Protein AF-A0A9R1WAN4-F1 (afdb_monomer_lite)

Organism: Lactuca sativa (NCBI:txid4236)

Foldseek 3Di:
DVLAPVQEDDPVQVCVFQVNVDPVQWDDADPFATWGWGWGCDPNDTAIKIKGKGDLPDPLNVLLLVQQSVDLSVQDDPQAWHFRHWYDDDSITMTITHDQPQAFQVVPPPPPVCAPLLVLQQQLSNLVSQLSQAPPDPPQKHKDQQDDDRNQWGAHPVSGTHGHRSSVIDIDGNVPPDDDDDDDDDDDPPDVLNVLLVCVVVVNVVVVDDVSNVVLADPVLVNLLSVLSNQCSDPDPVSHDRSVVSSVSSVVSSCVSPPDQQFPWDWADKDFDPPDDDPVFKDKDFAGPQKDWFKWKFQEEQATQWIKTWIDHPRDIDIDDIRHAANPGDIDMDGADPQKDFFKKKFFWDQDPVRGIGTQFIWTDIPVGIRDRGGDGDPGMFMKGFDPPFFTIKIAGYDSGGRMIITITRDDPVRDGDIDDTDDDPPPPDD

pLDDT: mean 84.61, std 15.32, range [32.69, 98.44]

InterPro domains:
  IPR000719 Protein kinase domain [PS50011] (21-383)
  IPR000719 Protein kinase domain [SM00220] (21-254)
  IPR001229 Jacalin-like lectin domain [PF01419] (269-408)
  IPR001229 Jacalin-like lectin domain [PS51752] (265-411)
  IPR001229 Jacalin-like lectin domain [SM00915] (280-411)
  IPR001245 Serine-threonine/tyrosine-protein kinase, catalytic domain [PF07714] (24-172)
  IPR008271 Serine/threonine-protein kinase, active site [PS00108] (143-155)
  IPR011009 Protein kinase-like domain superfamily [SSF56112] (10-264)
  IPR036404 Jacalin-like lectin domain superfamily [G3DSA:2.100.10.30] (266-410)
  IPR036404 Jacalin-like lectin domain superfamily [SSF51101] (263-409)
  IPR045272 Receptor-like protein kinase ANXUR1/2-like [PTHR27003] (7-181)

Secondary structure (DSSP, 8-state):
-GGGGGGB--HHHHHHHTTTT-GGGEEEEETTEEEEEEEEEETTEEEEEEEEEE-TT-HHHHHHHHHHHHHHTT---TTB--EEEEEEETTEEEEEEE--TTEEGGGTTT-TTS-HHHHHHHHHHHHHHHHHHHH--TTTEEEE-S---GGGEEE-TT--EEE--GGG-EEEETT-S------PPPP-S--HHHHHHHHHHTT-GGGTS-HHHHTT--HHHHHHHHHHHHHHT-SSSTTSPPHHHHHHHHHHHHHHHHS-S--SEEEEEEEE--S---GGGEEEEE--TT-EEEEEEEEESSSEEEEEEEEEETTEEEEPPPEE----SEEEEEE--TT--EEEEEEEEEE-TTS-EEEEEEEEEESS-EEEEEE---S-EEEEEB-TT-EEEEEEEESSSEEEEEEEEEPPTTS---BPPPS--------

Structure (mmCIF, N/CA/C/O backbone):
data_AF-A0A9R1WAN4-F1
#
_entry.id   AF-A0A9R1WAN4-F1
#
loop_
_atom_site.group_PDB
_atom_site.id
_atom_site.type_symbol
_atom_site.label_atom_id
_atom_site.label_alt_id
_atom_site.label_comp_id
_atom_site.label_asym_id
_atom_site.label_entity_id
_atom_site.label_seq_id
_atom_site.pdbx_PDB_ins_code
_atom_site.Cartn_x
_atom_site.Cartn_y
_atom_site.Cartn_z
_atom_site.occupancy
_atom_site.B_iso_or_equiv
_atom_site.auth_seq_id
_atom_site.auth_comp_id
_atom_site.auth_asym_id
_atom_site.auth_atom_id
_atom_site.pdbx_PDB_model_num
ATOM 1 N N . MET A 1 1 ? -30.159 9.067 18.352 1.00 53.75 1 MET A N 1
ATOM 2 C CA . MET A 1 1 ? -29.930 7.664 18.763 1.00 53.75 1 MET A CA 1
ATOM 3 C C . MET A 1 1 ? -30.808 6.666 18.013 1.00 53.75 1 MET A C 1
ATOM 5 O O . MET A 1 1 ? -30.388 5.526 17.905 1.00 53.75 1 MET A O 1
ATOM 9 N N . GLU A 1 2 ? -31.953 7.063 17.442 1.00 59.59 2 GLU A N 1
ATOM 10 C CA . GLU A 1 2 ? -32.839 6.151 16.683 1.00 59.59 2 GLU A CA 1
ATOM 11 C C . GLU A 1 2 ? -32.136 5.399 15.538 1.00 59.59 2 GLU A C 1
ATOM 13 O O . GLU A 1 2 ? -32.377 4.215 15.342 1.00 59.59 2 GLU A O 1
ATOM 18 N N . ILE A 1 3 ? -31.182 6.044 14.856 1.00 63.09 3 ILE A N 1
ATOM 19 C CA . ILE A 1 3 ? -30.506 5.502 13.661 1.00 63.09 3 ILE A CA 1
ATOM 20 C C . ILE A 1 3 ? -29.715 4.203 13.935 1.00 63.09 3 ILE A C 1
ATOM 22 O O . ILE A 1 3 ? -29.512 3.420 13.015 1.00 63.09 3 ILE A O 1
ATOM 26 N N . ALA A 1 4 ? -29.298 3.938 15.178 1.00 79.81 4 ALA A N 1
ATOM 27 C CA . ALA A 1 4 ? -28.475 2.773 15.525 1.00 79.81 4 ALA A CA 1
ATOM 28 C C . ALA A 1 4 ? -29.157 1.798 16.502 1.00 79.81 4 ALA A C 1
ATOM 30 O O . ALA A 1 4 ? -28.511 0.872 16.969 1.00 79.81 4 ALA A O 1
ATOM 31 N N . GLN A 1 5 ? -30.446 1.967 16.829 1.00 82.31 5 GLN A N 1
ATOM 32 C CA . GLN A 1 5 ? -31.106 1.103 17.826 1.00 82.31 5 GLN A CA 1
ATOM 33 C C . GLN A 1 5 ? -31.086 -0.387 17.452 1.00 82.31 5 GLN A C 1
ATOM 35 O O . GLN A 1 5 ? -30.982 -1.229 18.336 1.00 82.31 5 GLN A O 1
ATOM 40 N N . HIS A 1 6 ? -31.107 -0.699 16.155 1.00 86.31 6 HIS A N 1
ATOM 41 C CA . HIS A 1 6 ? -30.999 -2.062 15.630 1.00 86.31 6 HIS A CA 1
ATOM 42 C C . HIS A 1 6 ? -29.634 -2.732 15.889 1.00 86.31 6 HIS A C 1
ATOM 44 O O . HIS A 1 6 ? -29.496 -3.922 15.639 1.00 86.31 6 HIS A O 1
ATOM 50 N N . LEU A 1 7 ? -28.633 -1.979 16.363 1.00 91.25 7 LEU A N 1
ATOM 5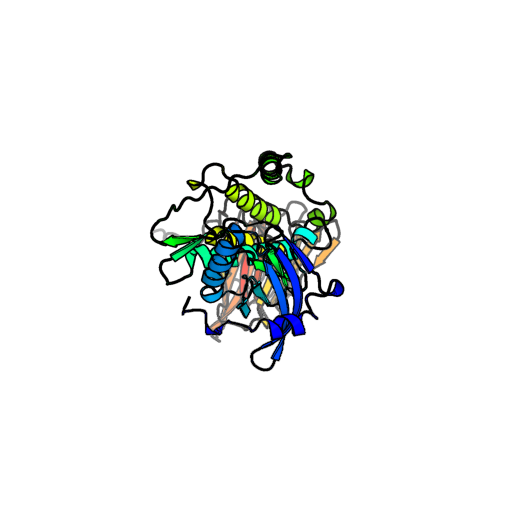1 C CA . LEU A 1 7 ? -27.294 -2.465 16.712 1.00 91.25 7 LEU A CA 1
ATOM 52 C C . LEU A 1 7 ? -27.131 -2.736 18.219 1.00 91.25 7 LEU A C 1
ATOM 54 O O . LEU A 1 7 ? -26.024 -3.044 18.660 1.00 91.25 7 LEU A O 1
ATOM 58 N N . LYS A 1 8 ? -28.190 -2.578 19.026 1.00 94.56 8 LYS A N 1
ATOM 59 C CA . LYS A 1 8 ? -28.126 -2.881 20.460 1.00 94.56 8 LYS A CA 1
ATOM 60 C C . LYS A 1 8 ? -27.990 -4.385 20.687 1.00 94.56 8 LYS A C 1
ATOM 62 O O . LYS A 1 8 ? -28.797 -5.156 20.178 1.00 94.56 8 LYS A O 1
ATOM 67 N N . ILE A 1 9 ? -26.998 -4.766 21.484 1.00 95.38 9 ILE A N 1
ATOM 68 C CA . ILE A 1 9 ? -26.751 -6.141 21.925 1.00 95.38 9 ILE A CA 1
ATOM 69 C C . ILE A 1 9 ? -26.964 -6.186 23.443 1.00 95.38 9 ILE A C 1
ATOM 71 O O . ILE A 1 9 ? -26.378 -5.343 24.133 1.00 95.38 9 ILE A O 1
ATOM 75 N N . PRO A 1 10 ? -27.769 -7.128 23.967 1.00 95.75 10 PRO A N 1
ATOM 76 C CA . PRO A 1 10 ? -27.958 -7.286 25.403 1.00 95.75 10 PRO A CA 1
ATOM 77 C C . PRO A 1 10 ? -26.647 -7.557 26.148 1.00 95.75 10 PRO A C 1
ATOM 79 O O . PRO A 1 10 ? -25.795 -8.311 25.666 1.00 95.75 10 PRO A O 1
ATOM 82 N N . LEU A 1 11 ? -26.493 -7.001 27.354 1.00 96.44 11 LEU A N 1
ATOM 83 C CA . LEU A 1 11 ? -25.283 -7.205 28.161 1.00 96.44 11 LEU A CA 1
ATOM 84 C C . LEU A 1 11 ? -25.025 -8.691 28.455 1.00 96.44 11 LEU A C 1
ATOM 86 O O . LEU A 1 11 ? -23.877 -9.136 28.432 1.00 96.44 11 LEU A O 1
ATOM 90 N N . GLU A 1 12 ? -26.088 -9.462 28.696 1.00 96.25 12 GLU A N 1
ATOM 91 C CA . GLU A 1 12 ? -26.015 -10.903 28.963 1.00 96.25 12 GLU A CA 1
ATOM 92 C C . GLU A 1 12 ? -25.320 -11.667 27.825 1.00 96.25 12 GLU A C 1
ATOM 94 O O . GLU A 1 12 ? -24.435 -12.485 28.083 1.00 96.25 12 GLU A O 1
ATOM 99 N N . GLU A 1 13 ? -25.628 -11.346 26.565 1.00 95.94 13 GLU A N 1
ATOM 100 C CA . GLU A 1 13 ? -24.997 -11.983 25.403 1.00 95.94 13 GLU A CA 1
ATOM 101 C C . GLU A 1 13 ? -23.496 -11.675 25.333 1.00 95.94 13 GLU A C 1
ATOM 103 O O . GLU A 1 13 ? -22.684 -12.562 25.062 1.00 95.94 13 GLU A O 1
ATOM 108 N N . ILE A 1 14 ? -23.102 -10.435 25.641 1.00 97.00 14 ILE A N 1
ATOM 109 C CA . ILE A 1 14 ? -21.692 -10.017 25.665 1.00 97.00 14 ILE A CA 1
ATOM 110 C C . ILE A 1 14 ? -20.933 -10.706 26.807 1.00 97.00 14 ILE A C 1
ATOM 112 O O . ILE A 1 14 ? -19.787 -11.133 26.625 1.00 97.00 14 ILE A O 1
ATOM 116 N N . ILE A 1 15 ? -21.555 -10.838 27.982 1.00 96.25 15 ILE A N 1
ATOM 117 C CA . ILE A 1 15 ? -20.983 -11.568 29.119 1.00 96.25 15 ILE A CA 1
ATOM 118 C C . ILE A 1 15 ? -20.751 -13.027 28.726 1.00 96.25 15 ILE A C 1
ATOM 120 O O . ILE A 1 15 ? -19.651 -13.536 28.934 1.00 96.25 15 ILE A O 1
ATOM 124 N N . VAL A 1 16 ? -21.730 -13.691 28.109 1.00 96.38 16 VAL A N 1
ATOM 125 C CA . VAL A 1 16 ? -21.574 -15.078 27.645 1.00 96.38 16 VAL A CA 1
ATOM 126 C C . VAL A 1 16 ? -20.448 -15.185 26.613 1.00 96.38 16 VAL A C 1
ATOM 128 O O . VAL A 1 16 ? -19.534 -15.994 26.787 1.00 96.38 16 VAL A O 1
ATOM 131 N N . ALA A 1 17 ? -20.447 -14.323 25.594 1.00 95.94 17 ALA A N 1
ATOM 132 C CA . ALA A 1 17 ? -19.459 -14.330 24.514 1.00 95.94 17 ALA A CA 1
ATOM 133 C C . ALA A 1 17 ? -18.015 -14.131 24.989 1.00 95.94 17 ALA A C 1
ATOM 135 O O . ALA A 1 17 ? -17.084 -14.712 24.432 1.00 95.94 17 ALA A O 1
ATOM 136 N N . THR A 1 18 ? -17.819 -13.310 26.021 1.00 96.38 18 THR A N 1
ATOM 137 C CA . THR A 1 18 ? -16.496 -13.003 26.589 1.00 96.38 18 THR A CA 1
ATOM 138 C C . THR A 1 18 ? -16.132 -13.886 27.782 1.00 96.38 18 THR A C 1
ATOM 140 O O . THR A 1 18 ? -15.063 -13.696 28.370 1.00 96.38 18 THR A O 1
ATOM 143 N N . LYS A 1 19 ? -16.993 -14.847 28.152 1.00 96.25 19 LYS A N 1
ATOM 144 C CA . LYS A 1 19 ? -16.875 -15.666 29.372 1.00 96.25 19 LYS A CA 1
ATOM 145 C C . LYS A 1 19 ? -16.723 -14.800 30.628 1.00 96.25 19 LYS A C 1
ATOM 147 O O . LYS A 1 19 ? -15.844 -15.021 31.451 1.00 96.25 19 LYS A O 1
ATOM 152 N N . ASN A 1 20 ? -17.589 -13.798 30.751 1.00 95.69 20 ASN A N 1
ATOM 153 C CA . ASN A 1 20 ? -17.584 -12.785 31.800 1.00 95.69 20 ASN A CA 1
ATOM 154 C C . ASN A 1 20 ? -16.287 -11.958 31.831 1.00 95.69 20 ASN A C 1
ATOM 156 O O . ASN A 1 20 ? -15.685 -11.766 32.887 1.00 95.69 20 ASN A O 1
ATOM 160 N N . PHE A 1 21 ? -15.860 -11.470 30.659 1.00 95.06 21 PHE A N 1
ATOM 161 C CA . PHE A 1 21 ? -14.628 -10.690 30.490 1.00 95.06 21 PHE A CA 1
ATOM 162 C C . PHE A 1 21 ? -13.392 -11.399 31.071 1.00 95.06 21 PHE A C 1
ATOM 164 O O . PHE A 1 21 ? -12.579 -10.788 31.772 1.00 95.06 21 PHE A O 1
ATOM 171 N N . ASP A 1 22 ? -13.269 -12.706 30.805 1.00 95.69 22 ASP A N 1
ATOM 172 C CA . ASP A 1 22 ? -12.175 -13.530 31.323 1.00 95.69 22 ASP A CA 1
ATOM 173 C C . ASP A 1 22 ? -10.809 -12.941 30.928 1.00 95.69 22 ASP A C 1
ATOM 175 O O . ASP A 1 22 ? -10.610 -12.451 29.812 1.00 95.69 22 ASP A O 1
ATOM 179 N N . LYS A 1 23 ? -9.830 -13.020 31.834 1.00 93.44 23 LYS A N 1
ATOM 180 C CA . LYS A 1 23 ? -8.463 -12.548 31.581 1.00 93.44 23 LYS A CA 1
ATOM 181 C C . LYS A 1 23 ? -7.791 -13.274 30.414 1.00 93.44 23 LYS A C 1
ATOM 183 O O . LYS A 1 23 ? -6.934 -12.683 29.770 1.00 93.44 23 LYS A O 1
ATOM 188 N N . GLN A 1 24 ? -8.171 -14.517 30.123 1.00 95.00 24 GLN A N 1
ATOM 189 C CA . GLN A 1 24 ? -7.687 -15.267 28.958 1.00 95.00 24 GLN A CA 1
ATOM 190 C C . GLN A 1 24 ? -8.162 -14.662 27.633 1.00 95.00 24 GLN A C 1
ATOM 192 O O . GLN A 1 24 ? -7.506 -14.830 26.611 1.00 95.00 24 GLN A O 1
ATOM 197 N N . ASN A 1 25 ? -9.282 -13.939 27.660 1.00 93.38 25 ASN A N 1
ATOM 198 C CA . ASN A 1 25 ? -9.836 -13.240 26.510 1.00 93.38 25 ASN A CA 1
ATOM 199 C C . ASN A 1 25 ? -9.348 -11.789 26.420 1.00 93.38 25 ASN A C 1
ATOM 201 O O . ASN A 1 25 ? -9.743 -11.075 25.507 1.00 93.38 25 ASN A O 1
ATOM 205 N N . PHE A 1 26 ? -8.518 -11.311 27.345 1.00 95.19 26 PHE A N 1
ATOM 206 C CA . PHE A 1 26 ? -8.009 -9.945 27.298 1.00 95.19 26 PHE A CA 1
ATOM 207 C C . PHE A 1 26 ? -7.081 -9.741 26.090 1.00 95.19 26 PHE A C 1
ATOM 209 O O . PHE A 1 26 ? -6.107 -10.470 25.918 1.00 95.19 26 PHE A O 1
ATOM 216 N N . ILE A 1 27 ? -7.369 -8.724 25.276 1.00 91.88 27 ILE A N 1
ATOM 217 C CA . ILE A 1 27 ? -6.555 -8.345 24.112 1.00 91.88 27 ILE A CA 1
ATOM 218 C C . ILE A 1 27 ? -5.635 -7.182 24.482 1.00 91.88 27 ILE A C 1
ATOM 220 O O . ILE A 1 27 ? -4.420 -7.261 24.322 1.00 91.88 27 ILE A O 1
ATOM 224 N N . ALA A 1 28 ? -6.215 -6.080 24.961 1.00 88.56 28 ALA A N 1
ATOM 225 C CA . ALA A 1 28 ? -5.479 -4.847 25.214 1.00 88.56 28 ALA A CA 1
ATOM 226 C C . ALA A 1 28 ? -6.215 -3.928 26.192 1.00 88.56 28 ALA A C 1
ATOM 228 O O . ALA A 1 28 ? -7.431 -4.014 26.372 1.00 88.56 28 ALA A O 1
ATOM 229 N N . LYS A 1 29 ? -5.478 -2.986 26.784 1.00 85.00 29 LYS A N 1
ATOM 230 C CA . LYS A 1 29 ? -6.036 -1.868 27.551 1.00 85.00 29 LYS A CA 1
ATOM 231 C C . LYS A 1 29 ? -5.563 -0.561 26.928 1.00 85.00 29 LYS A C 1
ATOM 233 O O . LYS A 1 29 ? -4.368 -0.285 26.914 1.00 85.00 29 LYS A O 1
ATOM 238 N N . GLY A 1 30 ? -6.504 0.215 26.401 1.00 72.19 30 GLY A N 1
ATOM 239 C CA . GLY A 1 30 ? -6.254 1.548 25.857 1.00 72.19 30 GLY A CA 1
ATOM 240 C C . GLY A 1 30 ? -6.585 2.646 26.868 1.00 72.19 30 GLY A C 1
ATOM 241 O O . GLY A 1 30 ? -7.042 2.372 27.978 1.00 72.19 30 GLY A O 1
ATOM 242 N N . GLY A 1 31 ? -6.423 3.908 26.459 1.00 68.19 31 GLY A N 1
ATOM 243 C CA . GLY A 1 31 ? -6.814 5.070 27.274 1.00 68.19 31 GLY A CA 1
ATOM 244 C C . GLY A 1 31 ? -8.317 5.153 27.574 1.00 68.19 31 GLY A C 1
ATOM 245 O O . GLY A 1 31 ? -8.723 5.890 28.465 1.00 68.19 31 GLY A O 1
ATOM 246 N N . PHE A 1 32 ? -9.130 4.374 26.856 1.00 70.62 32 PHE A N 1
ATOM 247 C CA . PHE A 1 32 ? -10.590 4.485 26.844 1.00 70.62 32 PHE A CA 1
ATOM 248 C C . PHE A 1 32 ? -11.308 3.212 27.300 1.00 70.62 32 PHE A C 1
ATOM 250 O O . PHE A 1 32 ? -12.529 3.136 27.223 1.00 70.62 32 PHE A O 1
ATOM 257 N N . GLY A 1 33 ? -10.574 2.195 27.757 1.00 85.19 33 GLY A N 1
ATOM 258 C CA . GLY A 1 33 ? -11.174 0.946 28.218 1.00 85.19 33 GLY A CA 1
ATOM 259 C C . GLY A 1 33 ? -10.331 -0.289 27.938 1.00 85.19 33 GLY A C 1
ATOM 260 O O . GLY A 1 33 ? -9.206 -0.213 27.439 1.00 85.19 33 GLY A O 1
ATOM 261 N N . SER A 1 34 ? -10.899 -1.441 28.280 1.00 92.00 34 SER A N 1
ATOM 262 C CA . SER A 1 34 ? -10.286 -2.752 28.044 1.00 92.00 34 SER A CA 1
ATOM 263 C C . SER A 1 34 ? -10.982 -3.452 26.883 1.00 92.00 34 SER A C 1
ATOM 265 O O . SER A 1 34 ? -12.203 -3.370 26.750 1.00 92.00 34 SER A O 1
ATOM 267 N N . VAL A 1 35 ? -10.206 -4.134 26.049 1.00 94.44 35 VAL A N 1
ATOM 268 C CA . VAL A 1 35 ? -10.688 -4.874 24.884 1.00 94.44 35 VAL A CA 1
ATOM 269 C C . VAL A 1 35 ? -10.541 -6.364 25.152 1.00 94.44 35 VAL A C 1
ATOM 271 O O . VAL A 1 35 ? -9.468 -6.818 25.553 1.00 94.44 35 VAL A O 1
ATOM 274 N N . TYR A 1 36 ? -11.614 -7.111 24.917 1.00 96.94 36 TYR A N 1
ATOM 275 C CA . TYR A 1 36 ? -11.680 -8.555 25.101 1.00 96.94 36 TYR A CA 1
ATOM 276 C C . TYR A 1 36 ? -12.079 -9.242 23.800 1.00 96.94 36 TYR A C 1
ATOM 278 O O . TYR A 1 36 ? -12.879 -8.716 23.033 1.00 96.94 36 TYR A O 1
ATOM 286 N N . LYS A 1 37 ? -11.548 -10.433 23.566 1.00 97.19 37 LYS A N 1
ATOM 287 C CA . LYS A 1 37 ? -11.996 -11.347 22.526 1.00 97.19 37 LYS A CA 1
ATOM 288 C C . LYS A 1 37 ? -13.305 -12.010 22.960 1.00 97.19 37 LYS A C 1
ATOM 290 O O . LYS A 1 37 ? -13.493 -12.314 24.138 1.00 97.19 37 LYS A O 1
ATOM 295 N N . GLY A 1 38 ? -14.196 -12.268 22.015 1.00 96.62 38 GLY A N 1
ATOM 296 C CA . GLY A 1 38 ? -15.383 -13.080 22.251 1.00 96.62 38 GLY A CA 1
ATOM 297 C C . GLY A 1 38 ? -15.895 -13.727 20.975 1.00 96.62 38 GLY A C 1
ATOM 298 O O . GLY A 1 38 ? -15.389 -13.465 19.885 1.00 96.62 38 GLY A O 1
ATOM 299 N N . GLU A 1 39 ? -16.926 -14.550 21.119 1.00 96.56 39 GLU A N 1
ATOM 300 C CA . GLU A 1 39 ? -17.660 -15.139 20.000 1.00 96.56 39 GLU A CA 1
ATOM 301 C C . GLU A 1 39 ? -19.151 -14.856 20.185 1.00 96.56 39 GLU A C 1
ATOM 303 O O . GLU A 1 39 ? -19.743 -15.256 21.188 1.00 96.56 39 GLU A O 1
ATOM 308 N N . LEU A 1 40 ? -19.757 -14.140 19.237 1.00 94.50 40 LEU A N 1
ATOM 309 C CA . LEU A 1 40 ? -21.174 -13.771 19.276 1.00 94.50 40 LEU A CA 1
ATOM 310 C C . LEU A 1 40 ? -21.923 -14.397 18.104 1.00 94.50 40 LEU A C 1
ATOM 312 O O . LEU A 1 40 ? -21.431 -14.412 16.975 1.00 94.50 40 LEU A O 1
ATOM 316 N N . SER A 1 41 ? -23.136 -14.889 18.363 1.00 92.31 41 SER A N 1
ATOM 317 C CA . SER A 1 41 ? -24.037 -15.334 17.301 1.00 92.31 41 SER A CA 1
ATOM 318 C C . SER A 1 41 ? -24.820 -14.137 16.768 1.00 92.31 41 SER A C 1
ATOM 320 O O . SER A 1 41 ? -25.817 -13.725 17.351 1.00 92.31 41 SER A O 1
ATOM 322 N N . LEU A 1 42 ? -24.357 -13.555 15.664 1.00 86.50 42 LEU A N 1
ATOM 323 C CA . LEU A 1 42 ? -25.007 -12.421 15.009 1.00 86.50 42 LEU A CA 1
ATOM 324 C C . LEU A 1 42 ? -25.446 -12.833 13.606 1.00 86.50 42 LEU A C 1
ATOM 326 O O . LEU A 1 42 ? -24.713 -13.501 12.876 1.00 86.50 42 LEU A O 1
ATOM 330 N N . PHE A 1 43 ? -26.663 -12.448 13.220 1.00 82.94 43 PHE A N 1
ATOM 331 C CA . PHE A 1 43 ? -27.228 -12.752 11.896 1.00 82.94 43 PHE A CA 1
ATOM 332 C C . PHE A 1 43 ? -27.225 -14.257 11.548 1.00 82.94 43 PHE A C 1
ATOM 334 O O . PHE A 1 43 ? -27.060 -14.642 10.389 1.00 82.94 43 PHE A O 1
ATOM 341 N N . GLY A 1 44 ? -27.380 -15.122 12.558 1.00 84.62 44 GLY A N 1
ATOM 342 C CA . GLY A 1 44 ? -27.373 -16.579 12.397 1.00 84.62 44 GLY A CA 1
ATOM 343 C C . GLY A 1 44 ? -25.990 -17.190 12.146 1.00 84.62 44 GLY A C 1
ATOM 344 O O . GLY A 1 44 ? -25.906 -18.337 11.708 1.00 84.62 44 GLY A O 1
ATOM 345 N N . ARG A 1 45 ? -24.903 -16.448 12.393 1.00 90.44 45 ARG A N 1
ATOM 346 C CA . ARG A 1 45 ? -23.519 -16.922 12.257 1.00 90.44 45 ARG A CA 1
ATOM 347 C C . ARG A 1 45 ? -22.733 -16.633 13.527 1.00 90.44 45 ARG A C 1
ATOM 349 O O . ARG A 1 45 ? -22.954 -15.616 14.173 1.00 90.44 45 ARG A O 1
ATOM 356 N N . LEU A 1 46 ? -21.807 -17.525 13.867 1.00 93.62 46 LEU A N 1
ATOM 357 C CA . LEU A 1 46 ? -20.844 -17.281 14.935 1.00 93.62 46 LEU A CA 1
ATOM 358 C C . LEU A 1 46 ? -19.730 -16.381 14.390 1.00 93.62 46 LEU A C 1
ATOM 360 O O . LEU A 1 46 ? -19.087 -16.735 13.401 1.00 93.62 46 LEU A O 1
ATOM 364 N N . ILE A 1 47 ? -19.550 -15.211 14.997 1.00 94.75 47 ILE A N 1
ATOM 365 C CA . ILE A 1 47 ? -18.580 -14.194 14.588 1.00 94.75 47 ILE A CA 1
ATOM 366 C C . ILE A 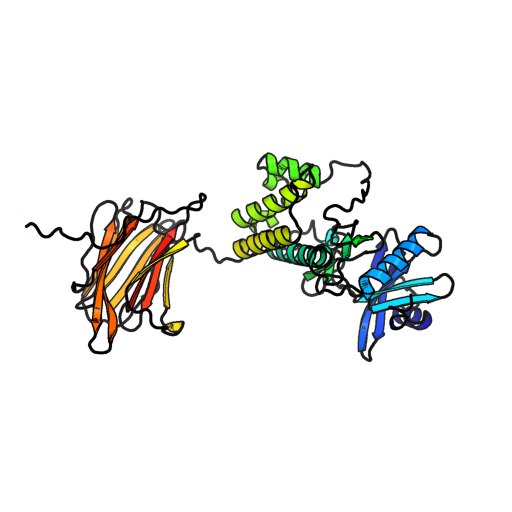1 47 ? -17.590 -13.984 15.730 1.00 94.75 47 ILE A C 1
ATOM 368 O O . ILE A 1 47 ? -17.989 -13.804 16.882 1.00 94.75 47 ILE A O 1
ATOM 372 N N . GLU A 1 48 ? -16.300 -13.986 15.402 1.00 96.06 48 GLU A N 1
ATOM 373 C CA . GLU A 1 48 ? -15.241 -13.606 16.332 1.00 96.06 48 GLU A CA 1
ATOM 374 C C . GLU A 1 48 ? -15.227 -12.079 16.490 1.00 96.06 48 GLU A C 1
ATOM 376 O O . GLU A 1 48 ? -15.125 -11.338 15.508 1.00 96.06 48 GLU A O 1
ATOM 381 N N . VAL A 1 49 ? -15.362 -11.603 17.727 1.00 97.12 49 VAL A N 1
ATOM 382 C CA . VAL A 1 49 ? -15.571 -10.184 18.032 1.00 97.12 49 VAL A CA 1
ATOM 383 C C . VAL A 1 49 ? -14.502 -9.612 18.953 1.00 97.12 49 VAL A C 1
ATOM 385 O O . VAL A 1 49 ? -13.957 -10.298 19.820 1.00 97.12 49 VAL A O 1
ATOM 388 N N . ALA A 1 50 ? -14.245 -8.316 18.786 1.00 97.12 50 ALA A N 1
ATOM 389 C CA . ALA A 1 50 ? -13.517 -7.494 19.739 1.00 97.12 50 ALA A CA 1
ATOM 390 C C . ALA A 1 50 ? -14.516 -6.661 20.553 1.00 97.12 50 ALA A C 1
ATOM 392 O O . ALA A 1 50 ? -15.282 -5.868 20.006 1.00 97.12 50 ALA A O 1
ATOM 393 N N . VAL A 1 51 ? -14.503 -6.831 21.869 1.00 96.75 51 VAL A N 1
ATOM 394 C CA . VAL A 1 51 ? -15.423 -6.206 22.820 1.00 96.75 51 VAL A CA 1
ATOM 395 C C . VAL A 1 51 ? -14.669 -5.147 23.618 1.00 96.75 51 VAL A C 1
ATOM 397 O O . VAL A 1 51 ? -13.926 -5.468 24.545 1.00 96.75 51 VAL A O 1
ATOM 400 N N . LYS A 1 52 ? -14.850 -3.873 23.261 1.00 94.75 52 LYS A N 1
ATOM 401 C CA . LYS A 1 52 ? -14.262 -2.714 23.950 1.00 94.75 52 LYS A CA 1
ATOM 402 C C . LYS A 1 52 ? -15.218 -2.254 25.046 1.00 94.75 52 LYS A C 1
ATOM 404 O O . LYS A 1 52 ? -16.215 -1.589 24.770 1.00 94.75 52 LYS A O 1
ATOM 409 N N . ARG A 1 53 ? -14.907 -2.608 26.291 1.00 93.38 53 ARG A N 1
ATOM 410 C CA . ARG A 1 53 ? -15.626 -2.169 27.492 1.00 93.38 53 ARG A CA 1
ATOM 411 C C . ARG A 1 53 ? -15.006 -0.870 28.000 1.00 93.38 53 ARG A C 1
ATOM 413 O O . ARG A 1 53 ? -13.845 -0.869 28.424 1.00 93.38 53 ARG A O 1
ATOM 420 N N . LEU A 1 54 ? -15.759 0.226 27.913 1.00 89.38 54 LEU A N 1
ATOM 421 C CA . LEU A 1 54 ? -15.306 1.545 28.352 1.00 89.38 54 LEU A CA 1
ATOM 422 C C . LEU A 1 54 ? -15.296 1.650 29.877 1.00 89.38 54 LEU A C 1
ATOM 424 O O . LEU A 1 54 ? -16.064 0.977 30.561 1.00 89.38 54 LEU A O 1
ATOM 428 N N . ASP A 1 55 ? -14.421 2.508 30.402 1.00 81.81 55 ASP A N 1
ATOM 429 C CA . ASP A 1 55 ? -14.377 2.800 31.835 1.00 81.81 55 ASP A CA 1
ATOM 430 C C . ASP A 1 55 ? -15.622 3.617 32.251 1.00 81.81 55 ASP A C 1
ATOM 432 O O . ASP A 1 55 ? -15.800 4.737 31.750 1.00 81.81 55 ASP A O 1
ATOM 436 N N . PRO A 1 56 ? -16.477 3.105 33.160 1.00 71.88 56 PRO A N 1
ATOM 437 C CA . PRO A 1 56 ? -17.698 3.791 33.585 1.00 71.88 56 PRO A CA 1
ATOM 438 C C . PRO A 1 56 ? -17.456 5.154 34.246 1.00 71.88 56 PRO A C 1
ATOM 440 O O . PRO A 1 56 ? -18.344 6.007 34.232 1.00 71.88 56 PRO A O 1
ATOM 443 N N . GLN A 1 57 ? -16.265 5.376 34.815 1.00 72.56 57 GLN A N 1
ATOM 444 C CA . GLN A 1 57 ? -15.939 6.580 35.590 1.00 72.56 57 GLN A CA 1
ATOM 445 C C . GLN A 1 57 ? -15.448 7.754 34.726 1.00 72.56 57 GLN A C 1
ATOM 447 O O . GLN A 1 57 ? -15.195 8.843 35.239 1.00 72.56 57 GLN A O 1
ATOM 452 N N . SER A 1 58 ? -15.312 7.564 33.410 1.00 71.25 58 SER A N 1
ATOM 453 C CA . SER A 1 58 ? -14.820 8.595 32.494 1.00 71.25 58 SER A CA 1
ATOM 454 C C . SER A 1 58 ? -15.967 9.301 31.763 1.00 71.25 58 SER A C 1
ATOM 456 O O . SER A 1 58 ? -16.575 8.751 30.841 1.00 71.25 58 SER A O 1
ATOM 458 N N . ASP A 1 59 ? -16.235 10.568 32.103 1.00 69.44 59 ASP A N 1
ATOM 459 C CA . ASP A 1 59 ? -17.180 11.406 31.343 1.00 69.44 59 ASP A CA 1
ATOM 460 C C . ASP A 1 59 ? -16.719 11.643 29.895 1.00 69.44 59 ASP A C 1
ATOM 462 O O . ASP A 1 59 ? -17.540 11.766 28.981 1.00 69.44 59 ASP A O 1
ATOM 466 N N . GLN A 1 60 ? -15.404 11.635 29.664 1.00 71.56 60 GLN A N 1
ATOM 467 C CA . GLN A 1 60 ? -14.828 11.634 28.322 1.00 71.56 60 GLN A CA 1
ATOM 468 C C . GLN A 1 60 ? -15.210 10.354 27.553 1.00 71.56 60 GLN A C 1
ATOM 470 O O . GLN A 1 60 ? -15.621 10.443 26.393 1.00 71.56 60 GLN A O 1
ATOM 475 N N . GLY A 1 61 ? -15.201 9.195 28.220 1.00 75.38 61 GLY A N 1
ATOM 476 C CA . GLY A 1 61 ? -15.590 7.908 27.638 1.00 75.38 61 GLY A CA 1
ATOM 477 C C . GLY A 1 61 ? -17.030 7.885 27.113 1.00 75.38 61 GLY A C 1
ATOM 478 O O . GLY A 1 61 ? -17.285 7.332 26.044 1.00 75.38 61 GLY A O 1
ATOM 479 N N . LYS A 1 62 ? -17.977 8.567 27.779 1.00 81.12 62 LYS A N 1
ATOM 480 C CA . LYS A 1 62 ? -19.371 8.680 27.291 1.00 81.12 62 LYS A CA 1
ATOM 481 C C . LYS A 1 62 ? -19.454 9.391 25.938 1.00 81.12 62 LYS A C 1
ATOM 483 O O . LYS A 1 62 ? -20.189 8.964 25.048 1.00 81.12 62 LYS A O 1
ATOM 488 N N . ARG A 1 63 ? -18.712 10.490 25.770 1.00 83.69 63 ARG A N 1
ATOM 489 C CA . ARG A 1 63 ? -18.711 11.261 24.517 1.00 83.69 63 ARG A CA 1
ATOM 490 C C . ARG A 1 63 ? -18.079 10.470 23.379 1.00 83.69 63 ARG A C 1
ATOM 492 O O . ARG A 1 63 ? -18.588 10.504 22.259 1.00 83.69 63 ARG A O 1
ATOM 499 N N . GLU A 1 64 ? -16.982 9.787 23.659 1.00 86.12 64 GLU A N 1
ATOM 500 C CA . GLU A 1 64 ? -16.263 8.976 22.680 1.00 86.12 64 GLU A CA 1
ATOM 501 C C . GLU A 1 64 ? -17.097 7.778 22.230 1.00 86.12 64 GLU A C 1
ATOM 503 O O . GLU A 1 64 ? -17.246 7.574 21.028 1.00 86.12 64 GLU A O 1
ATOM 508 N N . PHE A 1 65 ? -17.755 7.089 23.168 1.00 90.31 65 PHE A N 1
ATOM 509 C CA . PHE A 1 65 ? -18.725 6.030 22.884 1.00 90.31 65 PHE A CA 1
ATOM 510 C C . PHE A 1 65 ? -19.801 6.487 21.892 1.00 90.31 65 PHE A C 1
ATOM 512 O O . PHE A 1 65 ? -20.004 5.878 20.841 1.00 90.31 65 PHE A O 1
ATOM 519 N N . MET A 1 66 ? -20.443 7.623 22.183 1.00 90.12 66 MET A N 1
ATOM 520 C CA . MET A 1 66 ? -21.487 8.177 21.319 1.00 90.12 66 MET A CA 1
ATOM 521 C C . MET A 1 66 ? -20.952 8.617 19.954 1.00 90.12 66 MET A C 1
ATOM 523 O O . MET A 1 66 ? -21.629 8.448 18.936 1.00 90.12 66 MET A O 1
ATOM 527 N N . THR A 1 67 ? -19.742 9.177 19.921 1.00 91.12 67 THR A N 1
ATOM 528 C CA . THR A 1 67 ? -19.088 9.611 18.681 1.00 91.12 67 THR A CA 1
ATOM 529 C C . THR A 1 67 ? -18.797 8.411 17.787 1.00 91.12 67 THR A C 1
ATOM 531 O O . THR A 1 67 ? -19.163 8.419 16.611 1.00 91.12 67 THR A O 1
ATOM 534 N N . GLU A 1 68 ? -18.227 7.355 18.357 1.00 93.06 68 GLU A N 1
ATOM 535 C CA . GLU A 1 68 ? -17.849 6.140 17.648 1.00 93.06 68 GLU A CA 1
ATOM 536 C C . GLU A 1 68 ? -19.073 5.412 17.074 1.00 93.06 68 GLU A C 1
ATOM 538 O O . GLU A 1 68 ? -19.089 5.114 15.878 1.00 93.06 68 GLU A O 1
ATOM 543 N N . ILE A 1 69 ? -20.158 5.265 17.852 1.00 93.19 69 ILE A N 1
ATOM 544 C CA . ILE A 1 69 ? -21.442 4.742 17.347 1.00 93.19 69 ILE A CA 1
ATOM 545 C C . ILE A 1 69 ? -21.960 5.606 16.197 1.00 93.19 69 ILE A C 1
ATOM 547 O O . ILE A 1 69 ? -22.365 5.084 15.158 1.00 93.19 69 ILE A O 1
ATOM 551 N N . SER A 1 70 ? -21.958 6.933 16.353 1.00 91.25 70 SER A N 1
ATOM 552 C CA . SER A 1 70 ? -22.521 7.841 15.346 1.00 91.25 70 SER A CA 1
ATOM 553 C C . SER A 1 70 ? -21.792 7.788 14.002 1.00 91.25 70 SER A C 1
ATOM 555 O O . SER A 1 70 ? -22.424 7.969 12.961 1.00 91.25 70 SER A O 1
ATOM 557 N N . ILE A 1 71 ? -20.483 7.524 14.021 1.00 91.19 71 ILE A N 1
ATOM 558 C CA . ILE A 1 71 ? -19.654 7.437 12.822 1.00 91.19 71 ILE A CA 1
ATOM 559 C C . ILE A 1 71 ? -19.743 6.033 12.236 1.00 91.19 71 ILE A C 1
ATOM 561 O O . ILE A 1 71 ? -20.177 5.871 11.098 1.00 91.19 71 ILE A O 1
ATOM 565 N N . LEU A 1 72 ? -19.415 5.001 13.010 1.00 93.38 72 LEU A N 1
ATOM 566 C CA . LEU A 1 72 ? -19.308 3.642 12.481 1.00 93.38 72 LEU A CA 1
ATOM 567 C C . LEU A 1 72 ? -20.658 2.997 12.148 1.00 93.38 72 LEU A C 1
ATOM 569 O O . LEU A 1 72 ? -20.686 1.993 11.440 1.00 93.38 72 LEU A O 1
ATOM 573 N N . SER A 1 73 ? -21.783 3.560 12.602 1.00 91.12 73 SER A N 1
ATOM 574 C CA . SER A 1 73 ? -23.115 3.164 12.115 1.00 91.12 73 SER A CA 1
ATOM 575 C C . SER A 1 73 ? -23.445 3.722 10.725 1.00 91.12 73 SER A C 1
ATOM 577 O O . SER A 1 73 ? -24.276 3.146 10.030 1.00 91.12 73 SER A O 1
ATOM 579 N N . ARG A 1 74 ? -22.806 4.821 10.301 1.00 88.56 74 ARG A N 1
ATOM 580 C CA . ARG A 1 74 ? -23.124 5.540 9.050 1.00 88.56 74 ARG A CA 1
ATOM 581 C C . ARG A 1 74 ? -22.087 5.343 7.954 1.00 88.56 74 ARG A C 1
ATOM 583 O O . ARG A 1 74 ? -22.441 5.317 6.781 1.00 88.56 74 ARG A O 1
ATOM 590 N N . TYR A 1 75 ? -20.821 5.252 8.339 1.00 89.69 75 TYR A N 1
ATOM 591 C CA . TYR A 1 75 ? -19.681 5.216 7.435 1.00 89.69 75 TYR A CA 1
ATOM 592 C C . TYR A 1 75 ? -19.117 3.797 7.413 1.00 89.69 75 TYR A C 1
ATOM 594 O O . TYR A 1 75 ? -18.635 3.303 8.431 1.00 89.69 75 TYR A O 1
ATOM 602 N N . LYS A 1 76 ? -19.217 3.132 6.258 1.00 91.81 76 LYS A N 1
ATOM 603 C CA . LYS A 1 76 ? -18.812 1.735 6.060 1.00 91.81 76 LYS A CA 1
ATOM 604 C C . LYS A 1 76 ? -17.881 1.657 4.857 1.00 91.81 76 LYS A C 1
ATOM 606 O O . LYS A 1 76 ? -18.241 2.104 3.773 1.00 91.81 76 LYS A O 1
ATOM 611 N N . HIS A 1 77 ? -16.696 1.095 5.059 1.00 94.38 77 HIS A N 1
ATOM 612 C CA . HIS A 1 77 ? -15.674 0.972 4.026 1.00 94.38 77 HIS A CA 1
ATOM 613 C C . HIS A 1 77 ? -14.721 -0.173 4.380 1.00 94.38 77 HIS A C 1
ATOM 615 O O . HIS A 1 77 ? -14.499 -0.445 5.559 1.00 94.38 77 HIS A O 1
ATOM 621 N N . GLU A 1 78 ? -14.139 -0.826 3.371 1.00 95.81 78 GLU A N 1
ATOM 622 C CA . GLU A 1 78 ? -13.280 -2.006 3.548 1.00 95.81 78 GLU A CA 1
ATOM 623 C C . GLU A 1 78 ? -12.055 -1.747 4.439 1.00 95.81 78 GLU A C 1
ATOM 625 O O . GLU A 1 78 ? -11.588 -2.659 5.108 1.00 95.81 78 GLU A O 1
ATOM 630 N N . ASN A 1 79 ? -11.565 -0.506 4.498 1.00 97.81 79 ASN A N 1
ATOM 631 C CA . ASN A 1 79 ? -10.436 -0.090 5.339 1.00 97.81 79 ASN A CA 1
ATOM 632 C C . ASN A 1 79 ? -10.827 0.658 6.626 1.00 97.81 79 ASN A C 1
ATOM 634 O O . ASN A 1 79 ? -9.995 1.360 7.200 1.00 97.81 79 ASN A O 1
ATOM 638 N N . LEU A 1 80 ? -12.072 0.542 7.085 1.00 97.25 80 LEU A N 1
ATOM 639 C CA . LEU A 1 80 ? -12.504 0.990 8.415 1.00 97.25 80 LEU A CA 1
ATOM 640 C C . LEU A 1 80 ? -12.928 -0.230 9.236 1.00 97.25 80 LEU A C 1
ATOM 642 O O . LEU A 1 80 ? -13.403 -1.213 8.668 1.00 97.25 80 LEU A O 1
ATOM 646 N N . VAL A 1 81 ? -12.788 -0.172 10.559 1.00 96.75 81 VAL A N 1
ATOM 647 C CA . VAL A 1 81 ? -13.313 -1.239 11.426 1.00 96.75 81 VAL A CA 1
ATOM 648 C C . VAL A 1 81 ? -14.837 -1.339 11.346 1.00 96.75 81 VAL A C 1
ATOM 650 O O . VAL A 1 81 ? -15.556 -0.336 11.283 1.00 96.75 81 VAL A O 1
ATOM 653 N N . SER A 1 82 ? -15.345 -2.566 11.402 1.00 95.31 82 SER A N 1
ATOM 654 C CA . SER A 1 82 ? -16.777 -2.850 11.367 1.00 95.31 82 SER A CA 1
ATOM 655 C C . SER A 1 82 ? -17.367 -2.843 12.777 1.00 95.31 82 SER A C 1
ATOM 657 O O . SER A 1 82 ? -17.202 -3.805 13.522 1.00 95.31 82 SER A O 1
ATOM 659 N N . LEU A 1 83 ? -18.105 -1.789 13.148 1.00 95.94 83 LEU A N 1
ATOM 660 C CA . LEU A 1 83 ? -18.976 -1.841 14.331 1.00 95.94 83 LEU A CA 1
ATOM 661 C C . LEU A 1 83 ? -20.151 -2.791 14.051 1.00 95.94 83 LEU A C 1
ATOM 663 O O . LEU A 1 83 ? -20.964 -2.506 13.161 1.00 95.94 83 LEU A O 1
ATOM 667 N N . LEU A 1 84 ? -20.216 -3.888 14.808 1.00 95.31 84 LEU A N 1
ATOM 668 C CA . LEU A 1 84 ? -21.267 -4.907 14.744 1.00 95.31 84 LEU A CA 1
ATOM 669 C C . LEU A 1 84 ? -22.421 -4.588 15.693 1.00 95.31 84 LEU A C 1
ATOM 671 O O . LEU A 1 84 ? -23.574 -4.857 15.370 1.00 95.31 84 LEU A O 1
ATOM 675 N N . GLY A 1 85 ? -22.114 -3.991 16.844 1.00 95.56 85 GLY A N 1
ATOM 676 C CA . GLY A 1 85 ? -23.121 -3.613 17.820 1.00 95.56 85 GLY A CA 1
ATOM 677 C C . GLY A 1 85 ? -22.572 -2.831 19.000 1.00 95.56 85 GLY A C 1
ATOM 678 O O . GLY A 1 85 ? -21.377 -2.542 19.085 1.00 95.56 85 GLY A O 1
ATOM 679 N N . PHE A 1 86 ? -23.461 -2.473 19.918 1.00 96.19 86 PHE A N 1
ATOM 680 C CA . PHE A 1 86 ? -23.099 -1.834 21.177 1.00 96.19 86 PHE A CA 1
ATOM 681 C C . PHE A 1 86 ? -24.051 -2.241 22.303 1.00 96.19 86 PHE A C 1
ATOM 683 O O . PHE A 1 86 ? -25.198 -2.605 22.056 1.00 96.19 86 PHE A O 1
ATOM 690 N N . CYS A 1 87 ? -23.588 -2.117 23.542 1.00 95.44 87 CYS A N 1
ATOM 691 C CA . CYS A 1 87 ? -24.404 -2.251 24.743 1.00 95.44 87 CYS A CA 1
ATOM 692 C C . CYS A 1 87 ? -24.345 -0.952 25.549 1.00 95.44 87 CYS A C 1
ATOM 694 O O . CYS A 1 87 ? -23.274 -0.373 25.745 1.00 95.44 87 CYS A O 1
ATOM 696 N N . GLU A 1 88 ? -25.514 -0.514 26.007 1.00 93.19 88 GLU A N 1
ATOM 697 C CA . GLU A 1 88 ? -25.692 0.578 26.961 1.00 93.19 88 GLU A CA 1
ATOM 698 C C . GLU A 1 88 ? -26.762 0.140 27.968 1.00 93.19 88 GLU A C 1
ATOM 700 O O . GLU A 1 88 ? -27.960 0.324 27.738 1.00 93.19 88 GLU A O 1
ATOM 705 N N . GLU A 1 89 ? -26.318 -0.499 29.049 1.00 92.56 89 GLU A N 1
ATOM 706 C CA . GLU A 1 89 ? -27.166 -1.058 30.106 1.00 92.56 89 GLU A CA 1
ATOM 707 C C . GLU A 1 89 ? -26.566 -0.726 31.476 1.00 92.56 89 GLU A C 1
ATOM 709 O O . GLU A 1 89 ? -25.417 -1.059 31.764 1.00 92.56 89 GLU A O 1
ATOM 714 N N . GLY A 1 90 ? -27.334 -0.037 32.325 1.00 87.75 90 GLY A N 1
ATOM 715 C CA . GLY A 1 90 ? -26.818 0.497 33.587 1.00 87.75 90 GLY A CA 1
ATOM 716 C C . GLY A 1 90 ? -25.617 1.423 33.360 1.00 87.75 90 GLY A C 1
ATOM 717 O O . GLY A 1 90 ? -25.692 2.375 32.578 1.00 87.75 90 GLY A O 1
ATOM 718 N N . ASP A 1 91 ? -24.502 1.120 34.024 1.00 87.19 91 ASP A N 1
ATOM 719 C CA . ASP A 1 91 ? -23.243 1.859 33.881 1.00 87.19 91 ASP A CA 1
ATOM 720 C C . ASP A 1 91 ? -22.336 1.318 32.759 1.00 87.19 91 ASP A C 1
ATOM 722 O O . ASP A 1 91 ? -21.333 1.949 32.416 1.00 87.19 91 ASP A O 1
ATOM 726 N N . GLU A 1 92 ? -22.698 0.191 32.137 1.00 91.25 92 GLU A N 1
ATOM 727 C CA . GLU A 1 92 ? -21.900 -0.450 31.093 1.00 91.25 92 GLU A CA 1
ATOM 728 C C . GLU A 1 92 ? -22.062 0.251 29.745 1.00 91.25 92 GLU A C 1
ATOM 730 O O . GLU A 1 92 ? -23.171 0.476 29.255 1.00 91.25 92 GLU A O 1
ATOM 735 N N . LYS A 1 93 ? -20.925 0.566 29.121 1.00 92.75 93 LYS A N 1
ATOM 736 C CA . LYS A 1 93 ? -20.839 1.080 27.750 1.00 92.75 93 LYS A CA 1
ATOM 737 C C . LYS A 1 93 ? -19.833 0.238 27.000 1.00 92.75 93 LYS A C 1
ATOM 739 O O . LYS A 1 93 ? -18.645 0.240 27.324 1.00 92.75 93 LYS A O 1
ATOM 744 N N . ILE A 1 94 ? -20.323 -0.521 26.029 1.00 95.31 94 ILE A N 1
ATOM 745 C CA . ILE A 1 94 ? -19.527 -1.535 25.345 1.00 95.31 94 ILE A CA 1
ATOM 746 C C . ILE A 1 94 ? -19.723 -1.402 23.844 1.00 95.31 94 ILE A C 1
ATOM 748 O O . ILE A 1 94 ? -20.852 -1.328 23.366 1.00 95.31 94 ILE A O 1
ATOM 752 N N . LEU A 1 95 ? -18.620 -1.392 23.104 1.00 95.94 95 LEU A N 1
ATOM 753 C CA . LEU A 1 95 ? -18.613 -1.427 21.645 1.00 95.94 95 LEU A CA 1
ATOM 754 C C . LEU A 1 95 ? -18.147 -2.806 21.186 1.00 95.94 95 LEU A C 1
ATOM 756 O O . LEU A 1 95 ? -17.164 -3.337 21.705 1.00 95.94 95 LEU A O 1
ATOM 760 N N . VAL A 1 96 ? -18.864 -3.379 20.223 1.00 97.06 96 VAL A N 1
ATOM 761 C CA . VAL A 1 96 ? -18.593 -4.705 19.667 1.00 97.06 96 VAL A CA 1
ATOM 762 C C . VAL A 1 96 ? -18.214 -4.549 18.202 1.00 97.06 96 VAL A C 1
ATOM 764 O O . VAL A 1 96 ? -19.013 -4.082 17.386 1.00 97.06 96 VAL A O 1
ATOM 767 N N . TYR A 1 97 ? -16.997 -4.960 17.869 1.00 96.50 97 TYR A N 1
ATOM 768 C CA . TYR A 1 97 ? -16.445 -4.908 16.520 1.00 96.50 97 TYR A CA 1
ATOM 769 C C . TYR A 1 97 ? -16.177 -6.310 15.997 1.00 96.50 97 TYR A C 1
ATOM 771 O O . TYR A 1 97 ? -16.008 -7.252 16.772 1.00 96.50 97 TYR A O 1
ATOM 779 N N . GLU A 1 98 ? -16.071 -6.428 14.682 1.00 95.62 98 GLU A N 1
ATOM 780 C CA . GLU A 1 98 ? -15.401 -7.567 14.062 1.00 95.62 98 GLU A CA 1
ATOM 781 C C . GLU A 1 98 ? -13.945 -7.647 14.555 1.00 95.62 98 GLU A C 1
ATOM 783 O O . GLU A 1 98 ? -13.283 -6.617 14.721 1.00 95.62 98 GLU A O 1
ATOM 788 N N . HIS A 1 99 ? -13.460 -8.851 14.871 1.00 95.75 99 HIS A N 1
ATOM 789 C CA . HIS A 1 99 ? -12.111 -9.015 15.407 1.00 95.75 99 HIS A CA 1
ATOM 790 C C . HIS A 1 99 ? -11.045 -9.000 14.304 1.00 95.75 99 HIS A C 1
ATOM 792 O O . HIS A 1 99 ? -10.947 -9.912 13.485 1.00 95.75 99 HIS A O 1
ATOM 798 N N . GLU A 1 100 ? -10.183 -7.986 14.351 1.00 96.56 100 GLU A N 1
ATOM 799 C CA . GLU A 1 100 ? -9.014 -7.863 13.482 1.00 96.56 100 GLU A CA 1
ATOM 800 C C . GLU A 1 100 ? -7.845 -8.676 14.058 1.00 96.56 100 GLU A C 1
ATOM 802 O O . GLU A 1 100 ? -7.085 -8.222 14.916 1.00 96.56 100 GLU A O 1
ATOM 807 N N . SER A 1 101 ? -7.735 -9.922 13.604 1.00 94.06 101 SER A N 1
ATOM 808 C CA . SER A 1 101 ? -6.928 -10.987 14.216 1.00 94.06 101 SER A CA 1
ATOM 809 C C . SER A 1 101 ? -5.422 -10.727 14.325 1.00 94.06 101 SER A C 1
ATOM 811 O O . SER A 1 101 ? -4.766 -11.338 15.171 1.00 94.06 101 SER A O 1
ATOM 813 N N . ARG A 1 102 ? -4.843 -9.855 13.487 1.00 95.19 102 ARG A N 1
ATOM 814 C CA . ARG A 1 102 ? -3.420 -9.490 13.580 1.00 95.19 102 ARG A CA 1
ATOM 815 C C . ARG A 1 102 ? -3.187 -8.315 14.524 1.00 95.19 102 ARG A C 1
ATOM 817 O O . ARG A 1 102 ? -2.032 -7.984 14.777 1.00 95.19 102 ARG A O 1
ATOM 824 N N . GLY A 1 103 ? -4.236 -7.718 15.081 1.00 94.81 103 GLY A N 1
ATOM 825 C CA . GLY A 1 103 ? -4.123 -6.599 16.006 1.00 94.81 103 GLY A CA 1
ATOM 826 C C . GLY A 1 103 ? -3.560 -5.343 15.341 1.00 94.81 103 GLY A C 1
ATOM 827 O O . GLY A 1 103 ? -3.689 -5.141 14.135 1.00 94.81 103 GLY A O 1
ATOM 828 N N . SER A 1 104 ? -2.955 -4.469 16.141 1.00 94.75 104 SER A N 1
ATOM 829 C CA . SER A 1 104 ? -2.497 -3.148 15.707 1.00 94.75 104 SER A CA 1
ATOM 830 C C . SER A 1 104 ? -1.140 -3.170 14.992 1.00 94.75 104 SER A C 1
ATOM 832 O O . SER A 1 104 ? -0.258 -3.979 15.291 1.00 94.75 104 SER A O 1
ATOM 834 N N . LEU A 1 105 ? -0.964 -2.250 14.037 1.00 96.06 105 LEU A N 1
ATOM 835 C CA . LEU A 1 105 ? 0.237 -2.114 13.208 1.00 96.06 105 LEU A CA 1
ATOM 836 C C . LEU A 1 105 ? 1.496 -1.797 14.025 1.00 96.06 105 LEU A C 1
ATOM 838 O O . LEU A 1 105 ? 2.587 -2.220 13.646 1.00 96.06 105 LEU A O 1
ATOM 842 N N . ASP A 1 106 ? 1.374 -1.063 15.131 1.00 93.00 106 ASP A N 1
ATOM 843 C CA . ASP A 1 106 ? 2.497 -0.720 16.015 1.00 93.00 106 ASP A CA 1
ATOM 844 C C . ASP A 1 106 ? 3.266 -1.941 16.542 1.00 93.00 106 ASP A C 1
ATOM 846 O O . ASP A 1 106 ? 4.488 -1.858 16.675 1.00 93.00 106 ASP A O 1
ATOM 850 N N . ASN A 1 107 ? 2.605 -3.092 16.690 1.00 93.00 107 ASN A N 1
ATOM 851 C CA . ASN A 1 107 ? 3.244 -4.366 17.036 1.00 93.00 107 ASN A CA 1
ATOM 852 C C . ASN A 1 107 ? 4.253 -4.855 15.978 1.00 93.00 107 ASN A C 1
ATOM 854 O O . ASN A 1 107 ? 5.123 -5.672 16.276 1.00 93.00 107 ASN A O 1
ATOM 858 N N . TYR A 1 108 ? 4.162 -4.358 14.740 1.00 93.88 108 TYR A N 1
ATOM 859 C CA . TYR A 1 108 ? 4.942 -4.839 13.595 1.00 93.88 108 TYR A CA 1
ATOM 860 C C . TYR A 1 108 ? 5.905 -3.800 13.015 1.00 93.88 108 TYR A C 1
ATOM 862 O O . TYR A 1 108 ? 6.751 -4.153 12.194 1.00 93.88 108 TYR A O 1
ATOM 870 N N . ILE A 1 109 ? 5.821 -2.520 13.403 1.00 87.00 109 ILE A N 1
ATOM 871 C CA . ILE A 1 109 ? 6.597 -1.450 12.745 1.00 87.00 109 ILE A CA 1
ATOM 872 C C . ILE A 1 109 ? 8.105 -1.687 12.843 1.00 87.00 109 ILE A C 1
ATOM 874 O O . ILE A 1 109 ? 8.811 -1.433 11.865 1.00 87.00 109 ILE A O 1
ATOM 878 N N . GLN A 1 110 ? 8.576 -2.220 13.971 1.00 86.12 110 GLN A N 1
ATOM 879 C CA . GLN A 1 110 ? 9.988 -2.548 14.193 1.00 86.12 110 GLN A CA 1
ATOM 880 C C . GLN A 1 110 ? 10.382 -3.940 13.671 1.00 86.12 110 GLN A C 1
ATOM 882 O O . GLN A 1 110 ? 11.558 -4.286 13.688 1.00 86.12 110 GLN A O 1
ATOM 887 N N . ASN A 1 111 ? 9.424 -4.740 13.186 1.00 87.81 111 ASN A N 1
ATOM 888 C CA . ASN A 1 111 ? 9.685 -6.083 12.684 1.00 87.81 111 ASN A CA 1
ATOM 889 C C . ASN A 1 111 ? 10.058 -6.046 11.180 1.00 87.81 111 ASN A C 1
ATOM 891 O O . ASN A 1 111 ? 9.232 -5.627 10.356 1.00 87.81 111 ASN A O 1
ATOM 895 N N . PRO A 1 112 ? 11.270 -6.484 10.782 1.00 81.75 112 PRO A N 1
ATOM 896 C CA . PRO A 1 112 ? 11.672 -6.547 9.374 1.00 81.75 112 PRO A CA 1
ATOM 897 C C . PRO A 1 112 ? 10.891 -7.581 8.544 1.00 81.75 112 PRO A C 1
ATOM 899 O O . PRO A 1 112 ? 10.859 -7.453 7.317 1.00 81.75 112 PRO A O 1
ATOM 902 N N . ASP A 1 113 ? 10.232 -8.553 9.186 1.00 88.62 113 ASP A N 1
ATOM 903 C CA . ASP A 1 113 ? 9.388 -9.558 8.524 1.00 88.62 113 ASP A CA 1
ATOM 904 C C . ASP A 1 113 ? 8.118 -8.941 7.934 1.00 88.62 113 ASP A C 1
ATOM 906 O O . ASP A 1 113 ? 7.553 -9.473 6.976 1.00 88.62 113 ASP A O 1
ATOM 910 N N . LEU A 1 114 ? 7.687 -7.780 8.450 1.00 93.06 114 LEU A N 1
ATOM 911 C CA . LEU A 1 114 ? 6.701 -6.957 7.763 1.00 93.06 114 LEU A CA 1
ATOM 912 C C . LEU A 1 114 ? 7.370 -6.319 6.542 1.00 93.06 114 LEU A C 1
ATOM 914 O O . LEU A 1 114 ? 7.969 -5.240 6.623 1.00 93.06 114 LEU A O 1
ATOM 918 N N . THR A 1 115 ? 7.269 -7.014 5.412 1.00 93.69 115 THR A N 1
ATOM 919 C CA . THR A 1 115 ? 7.970 -6.676 4.172 1.00 93.69 115 THR A CA 1
ATOM 920 C C . THR A 1 115 ? 7.623 -5.279 3.670 1.00 93.69 115 THR A C 1
ATOM 922 O O . THR A 1 115 ? 6.547 -4.735 3.935 1.00 93.69 115 THR A O 1
ATOM 925 N N . TRP A 1 116 ? 8.501 -4.703 2.848 1.00 94.44 116 TRP A N 1
ATOM 926 C CA . TRP A 1 116 ? 8.247 -3.401 2.228 1.00 94.44 116 TRP A CA 1
ATOM 927 C C . TRP A 1 116 ? 6.952 -3.388 1.401 1.00 94.44 116 TRP A C 1
ATOM 929 O O . TRP A 1 116 ? 6.183 -2.428 1.432 1.00 94.44 116 TRP A O 1
ATOM 939 N N . MET A 1 117 ? 6.670 -4.499 0.722 1.00 94.12 117 MET A N 1
ATOM 940 C CA . MET A 1 117 ? 5.437 -4.700 -0.035 1.00 94.12 117 MET A CA 1
ATOM 941 C C . MET A 1 117 ? 4.186 -4.656 0.846 1.00 94.12 117 MET A C 1
ATOM 943 O O . MET A 1 117 ? 3.206 -4.009 0.477 1.00 94.12 117 MET A O 1
ATOM 947 N N . GLN A 1 118 ? 4.212 -5.311 2.009 1.00 95.94 118 GLN A N 1
ATOM 948 C CA . GLN A 1 118 ? 3.106 -5.249 2.968 1.00 95.94 118 GLN A CA 1
ATOM 949 C C . GLN A 1 118 ? 2.950 -3.841 3.540 1.00 95.94 118 GLN A C 1
ATOM 951 O O . GLN A 1 118 ? 1.833 -3.338 3.587 1.00 95.94 118 GLN A O 1
ATOM 956 N N . ARG A 1 119 ? 4.050 -3.164 3.894 1.00 97.06 119 ARG A N 1
ATOM 957 C CA . ARG A 1 119 ? 4.012 -1.782 4.406 1.00 97.06 119 ARG A CA 1
ATOM 958 C C . ARG A 1 119 ? 3.348 -0.828 3.418 1.00 97.06 119 ARG A C 1
ATOM 960 O O . ARG A 1 119 ? 2.465 -0.080 3.820 1.00 97.06 119 ARG A O 1
ATOM 967 N N . LEU A 1 120 ? 3.695 -0.913 2.132 1.00 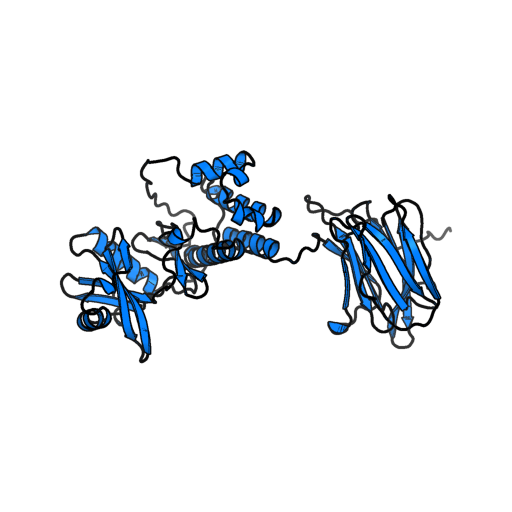97.38 120 LEU A N 1
ATOM 968 C CA . LEU A 1 120 ? 3.037 -0.131 1.081 1.00 97.38 120 LEU A CA 1
ATOM 969 C C . LEU A 1 120 ? 1.534 -0.429 0.995 1.00 97.38 120 LEU A C 1
ATOM 971 O O . LEU A 1 120 ? 0.738 0.506 0.979 1.00 97.38 120 LEU A O 1
ATOM 975 N N . LYS A 1 121 ? 1.129 -1.707 0.987 1.00 97.88 121 LYS A N 1
ATOM 976 C CA . LYS A 1 121 ? -0.296 -2.091 0.961 1.00 97.88 121 LYS A CA 1
ATOM 977 C C . LYS A 1 121 ? -1.062 -1.574 2.178 1.00 97.88 121 LYS A C 1
ATOM 979 O O . LYS A 1 121 ? -2.150 -1.030 2.020 1.00 97.88 121 LYS A O 1
ATOM 984 N N . ILE A 1 122 ? -0.483 -1.699 3.370 1.00 98.44 122 ILE A N 1
ATOM 985 C CA . ILE A 1 122 ? -1.069 -1.216 4.625 1.00 98.44 122 ILE A CA 1
ATOM 986 C C . ILE A 1 122 ? -1.222 0.307 4.587 1.00 98.44 122 ILE A C 1
ATOM 988 O O . ILE A 1 122 ? -2.290 0.820 4.912 1.00 98.44 122 ILE A O 1
ATOM 992 N N . SER A 1 123 ? -0.195 1.038 4.137 1.00 98.25 123 SER A N 1
ATOM 993 C CA . SER A 1 123 ? -0.274 2.493 3.965 1.00 98.25 123 SER A CA 1
ATOM 994 C C . SER A 1 123 ? -1.360 2.898 2.967 1.00 98.25 123 SER A C 1
ATOM 996 O O . SER A 1 123 ? -2.103 3.834 3.248 1.00 98.25 123 SER A O 1
ATOM 998 N N . ILE A 1 124 ? -1.489 2.186 1.840 1.00 98.31 124 ILE A N 1
ATOM 999 C CA . ILE A 1 124 ? -2.552 2.421 0.850 1.00 98.31 124 ILE A CA 1
ATOM 1000 C C . ILE A 1 124 ? -3.929 2.183 1.475 1.00 98.31 124 ILE A C 1
ATOM 1002 O O . ILE A 1 124 ? -4.789 3.051 1.369 1.00 98.31 124 ILE A O 1
ATOM 1006 N N . GLY A 1 125 ? -4.138 1.051 2.155 1.00 98.06 125 GLY A N 1
ATOM 1007 C CA . GLY A 1 125 ? -5.417 0.734 2.798 1.00 98.06 125 GLY A CA 1
ATOM 1008 C C . GLY A 1 125 ? -5.809 1.774 3.850 1.00 98.06 125 GLY A C 1
ATOM 1009 O O . GLY A 1 125 ? -6.908 2.322 3.807 1.00 98.06 125 GLY A O 1
ATOM 1010 N N . ALA A 1 126 ? -4.882 2.141 4.738 1.00 98.25 126 ALA A N 1
ATOM 1011 C CA . ALA A 1 126 ? -5.116 3.198 5.720 1.00 98.25 126 ALA A CA 1
ATOM 1012 C C . ALA A 1 126 ? -5.461 4.538 5.044 1.00 98.25 126 ALA A C 1
ATOM 1014 O O . ALA A 1 126 ? -6.425 5.199 5.429 1.00 98.25 126 ALA A O 1
ATOM 1015 N N . ALA A 1 127 ? -4.717 4.922 4.000 1.00 97.50 127 ALA A N 1
ATOM 1016 C CA . ALA A 1 127 ? -4.971 6.153 3.260 1.00 97.50 127 ALA A CA 1
ATOM 1017 C C . ALA A 1 127 ? -6.333 6.141 2.551 1.00 97.50 127 ALA A C 1
ATOM 1019 O O . ALA A 1 127 ? -7.025 7.154 2.586 1.00 97.50 127 ALA A O 1
ATOM 1020 N N . ARG A 1 128 ? -6.758 5.008 1.977 1.00 97.19 128 ARG A N 1
ATOM 1021 C CA . ARG A 1 128 ? -8.091 4.843 1.375 1.00 97.19 128 ARG A CA 1
ATOM 1022 C C . ARG A 1 128 ? -9.203 4.996 2.406 1.00 97.19 128 ARG A C 1
ATOM 1024 O O . ARG A 1 128 ? -10.131 5.762 2.175 1.00 97.19 128 ARG A O 1
ATOM 1031 N N . GLY A 1 129 ? -9.071 4.362 3.573 1.00 95.88 129 GLY A N 1
ATOM 1032 C CA . GLY A 1 129 ? -10.032 4.519 4.670 1.00 95.88 129 GLY A CA 1
ATOM 1033 C C . GLY A 1 129 ? -10.183 5.979 5.111 1.00 95.88 129 GLY A C 1
ATOM 1034 O O . GLY A 1 129 ? -11.297 6.476 5.264 1.00 95.88 129 GLY A O 1
ATOM 1035 N N . ILE A 1 130 ? -9.070 6.704 5.248 1.00 94.94 130 ILE A N 1
ATOM 1036 C CA . ILE A 1 130 ? -9.097 8.131 5.602 1.00 94.94 130 ILE A CA 1
ATOM 1037 C C . ILE A 1 130 ? -9.639 8.984 4.438 1.00 94.94 130 ILE A C 1
ATOM 1039 O O . ILE A 1 130 ? -10.384 9.932 4.674 1.00 94.94 130 ILE A O 1
ATOM 1043 N N . ASN A 1 131 ? -9.310 8.652 3.186 1.00 93.38 131 ASN A N 1
ATOM 1044 C CA . ASN A 1 131 ? -9.829 9.346 2.006 1.00 93.38 131 ASN A CA 1
ATOM 1045 C C . ASN A 1 131 ? -11.353 9.242 1.904 1.00 93.38 131 ASN A C 1
ATOM 1047 O O . ASN A 1 131 ? -12.022 10.255 1.710 1.00 93.38 131 ASN A O 1
ATOM 1051 N N . TYR A 1 132 ? -11.892 8.042 2.123 1.00 92.38 132 TYR A N 1
ATOM 1052 C CA . TYR A 1 132 ? -13.329 7.788 2.147 1.00 92.38 132 TYR A CA 1
ATOM 1053 C C . TYR A 1 132 ? -14.045 8.704 3.150 1.00 92.38 132 TYR A C 1
ATOM 1055 O O . TYR A 1 132 ? -15.055 9.328 2.830 1.00 92.38 132 TYR A O 1
ATOM 1063 N N . LEU A 1 133 ? -13.472 8.865 4.347 1.00 90.88 133 LEU A N 1
ATOM 1064 C CA . LEU A 1 133 ? -13.987 9.774 5.376 1.00 90.88 133 LEU A CA 1
ATOM 1065 C C . LEU A 1 133 ? -13.886 11.256 4.982 1.00 90.88 133 LEU A C 1
ATOM 1067 O O . LEU A 1 133 ? -14.653 12.080 5.488 1.00 90.88 133 LEU A O 1
ATOM 1071 N N . HIS A 1 134 ? -12.929 11.614 4.124 1.00 88.00 134 HIS A N 1
ATOM 1072 C CA . HIS A 1 134 ? -12.642 12.997 3.760 1.00 88.00 134 HIS A CA 1
ATOM 1073 C C . HIS A 1 134 ? -13.438 13.516 2.556 1.00 88.00 134 HIS A C 1
ATOM 1075 O O . HIS A 1 134 ? -13.909 14.655 2.631 1.00 88.00 134 HIS A O 1
ATOM 1081 N N . ASP A 1 135 ? -13.578 12.722 1.489 1.00 74.25 135 ASP A N 1
ATOM 1082 C CA . ASP A 1 135 ? -14.023 13.213 0.174 1.00 74.25 135 ASP A CA 1
ATOM 1083 C C . ASP A 1 135 ? -15.168 12.405 -0.480 1.00 74.25 135 ASP A C 1
ATOM 1085 O O . ASP A 1 135 ? -15.823 12.932 -1.377 1.00 74.25 135 ASP A O 1
ATOM 1089 N N . GLU A 1 136 ? -15.477 11.172 -0.057 1.00 59.84 136 GLU A N 1
ATOM 1090 C CA . GLU A 1 136 ? -16.333 10.279 -0.873 1.00 59.84 136 GLU A CA 1
ATOM 1091 C C . GLU A 1 136 ? -17.804 10.185 -0.458 1.00 59.84 136 GLU A C 1
ATOM 1093 O O . GLU A 1 136 ? -18.622 9.594 -1.167 1.00 59.84 136 GLU A O 1
ATOM 1098 N N . VAL A 1 137 ? -18.198 10.768 0.672 1.00 56.19 137 VAL A N 1
ATOM 1099 C CA . VAL A 1 137 ? -19.556 10.551 1.173 1.00 56.19 137 VAL A CA 1
ATOM 1100 C C . VAL A 1 137 ? -20.483 11.631 0.630 1.00 56.19 137 VAL A C 1
ATOM 1102 O O . VAL A 1 137 ? -20.458 12.779 1.075 1.00 56.19 137 VAL A O 1
ATOM 1105 N N . GLY A 1 138 ? -21.373 11.234 -0.286 1.00 51.88 138 GLY A N 1
ATOM 1106 C CA . GLY A 1 138 ? -22.462 12.037 -0.872 1.00 51.88 138 GLY A CA 1
ATOM 1107 C C . GLY A 1 138 ? -23.462 12.652 0.126 1.00 51.88 138 GLY A C 1
ATOM 1108 O O . GLY A 1 138 ? -24.525 13.118 -0.266 1.00 51.88 138 GLY A O 1
ATOM 1109 N N . GLN A 1 139 ? -23.127 12.673 1.416 1.00 58.12 139 GLN A N 1
ATOM 1110 C CA . GLN A 1 139 ? -23.865 13.306 2.501 1.00 58.12 139 GLN A CA 1
ATOM 1111 C C . GLN A 1 139 ? -23.461 14.769 2.743 1.00 58.12 139 GLN A C 1
ATOM 1113 O O . GLN A 1 139 ? -23.961 15.356 3.694 1.00 58.12 139 GLN A O 1
ATOM 1118 N N . GLN A 1 140 ? -22.572 15.371 1.937 1.00 64.06 140 GLN A N 1
ATOM 1119 C CA . GLN A 1 140 ? -22.058 16.743 2.138 1.00 64.06 140 GLN A CA 1
ATOM 1120 C C . GLN A 1 140 ? -21.327 16.956 3.482 1.00 64.06 140 GLN A C 1
ATOM 1122 O O . GLN A 1 140 ? -21.194 18.090 3.951 1.00 64.06 140 GLN A O 1
ATOM 1127 N N . HIS A 1 141 ? -20.817 15.884 4.096 1.00 74.44 141 HIS A N 1
ATOM 1128 C CA . HIS A 1 141 ? -20.089 15.922 5.363 1.00 74.44 141 HIS A CA 1
ATOM 1129 C C . HIS A 1 141 ? -18.739 15.206 5.251 1.00 74.44 141 HIS A C 1
ATOM 1131 O O . HIS A 1 141 ? -18.625 14.175 4.597 1.00 74.44 141 HIS A O 1
ATOM 1137 N N . ARG A 1 142 ? -17.736 15.756 5.936 1.00 84.69 142 ARG A N 1
ATOM 1138 C CA . ARG A 1 142 ? -16.379 15.233 6.111 1.00 84.69 142 ARG A CA 1
ATOM 1139 C C . ARG A 1 142 ? -16.217 14.725 7.537 1.00 84.69 142 ARG A C 1
ATOM 1141 O O . ARG A 1 142 ? -16.602 15.418 8.478 1.00 84.69 142 ARG A O 1
ATOM 1148 N N . VAL A 1 143 ? -15.591 13.570 7.720 1.00 89.25 143 VAL A N 1
ATOM 1149 C CA . VAL A 1 143 ? -15.217 13.053 9.042 1.00 89.25 143 VAL A CA 1
ATOM 1150 C C . VAL A 1 143 ? -13.718 13.230 9.243 1.00 89.25 143 VAL A C 1
ATOM 1152 O O . VAL A 1 143 ? -12.914 12.680 8.504 1.00 89.25 143 VAL A O 1
ATOM 1155 N N . ILE A 1 144 ? -13.327 13.989 10.264 1.00 90.06 144 ILE A N 1
ATOM 1156 C CA . ILE A 1 144 ? -11.924 14.172 10.645 1.00 90.06 144 ILE A CA 1
ATOM 1157 C C . ILE A 1 144 ? -11.630 13.239 11.819 1.00 90.06 144 ILE A C 1
ATOM 1159 O O . ILE A 1 144 ? -12.193 13.436 12.895 1.00 90.06 144 ILE A O 1
ATOM 1163 N N . HIS A 1 145 ? -10.734 12.264 11.635 1.00 92.19 145 HIS A N 1
ATOM 1164 C CA . HIS A 1 145 ? -10.460 11.228 12.642 1.00 92.19 145 HIS A CA 1
ATOM 1165 C C . HIS A 1 145 ? -9.758 11.747 13.909 1.00 92.19 145 HIS A C 1
ATOM 1167 O O . HIS A 1 145 ? -10.081 11.342 15.021 1.00 92.19 145 HIS A O 1
ATOM 1173 N N . ARG A 1 146 ? -8.786 12.657 13.742 1.00 90.19 146 ARG A N 1
ATOM 1174 C CA . ARG A 1 146 ? -8.026 13.352 14.809 1.00 90.19 146 ARG A CA 1
ATOM 1175 C C . ARG A 1 146 ? -7.082 12.525 15.695 1.00 90.19 146 ARG A C 1
ATOM 1177 O O . ARG A 1 146 ? -6.383 13.140 16.497 1.00 90.19 146 ARG A O 1
ATOM 1184 N N . ASP A 1 147 ? -7.015 11.210 15.520 1.00 89.31 147 ASP A N 1
ATOM 1185 C CA . ASP A 1 147 ? -6.127 10.317 16.285 1.00 89.31 147 ASP A CA 1
ATOM 1186 C C . ASP A 1 147 ? -5.523 9.221 15.391 1.00 89.31 147 ASP A C 1
ATOM 1188 O O . ASP A 1 147 ? -5.537 8.035 15.706 1.00 89.31 147 ASP A O 1
ATOM 1192 N N . ILE A 1 148 ? -5.036 9.615 14.210 1.00 92.50 148 ILE A N 1
ATOM 1193 C CA . ILE A 1 148 ? -4.347 8.686 13.309 1.00 92.50 148 ILE A CA 1
ATOM 1194 C C . ILE A 1 148 ? -2.955 8.399 13.870 1.00 92.50 148 ILE A C 1
ATOM 1196 O O . ILE A 1 148 ? -2.098 9.281 13.918 1.00 92.50 148 ILE A O 1
ATOM 1200 N N . LYS A 1 149 ? -2.740 7.145 14.265 1.00 91.06 149 LYS A N 1
ATOM 1201 C CA . LYS A 1 149 ? -1.474 6.594 14.758 1.00 91.06 149 LYS A CA 1
ATOM 1202 C C . LYS A 1 149 ? -1.421 5.101 14.452 1.00 91.06 149 LYS A C 1
ATOM 1204 O O . LYS A 1 149 ? -2.454 4.484 14.213 1.00 91.06 149 LYS A O 1
ATOM 1209 N N . SER A 1 150 ? -0.239 4.500 14.504 1.00 91.56 150 SER A N 1
ATOM 1210 C CA . SER A 1 150 ? -0.053 3.072 14.213 1.00 91.56 150 SER A CA 1
ATOM 1211 C C . SER A 1 150 ? -0.851 2.132 15.121 1.00 91.56 150 SER A C 1
ATOM 1213 O O . SER A 1 150 ? -1.311 1.099 14.650 1.00 91.56 150 SER A O 1
ATOM 1215 N N . GLY A 1 151 ? -1.077 2.505 16.384 1.00 91.94 151 GLY A N 1
ATOM 1216 C CA . GLY A 1 151 ? -1.943 1.749 17.300 1.00 91.94 151 GLY A CA 1
ATOM 1217 C C . GLY A 1 151 ? -3.426 1.735 16.896 1.00 91.94 151 GLY A C 1
ATOM 1218 O O . GLY A 1 151 ? -4.160 0.851 17.316 1.00 91.94 151 GLY A O 1
ATOM 1219 N N . ASN A 1 152 ? -3.848 2.673 16.040 1.00 95.19 152 ASN A N 1
ATOM 1220 C CA . ASN A 1 152 ? -5.222 2.808 15.542 1.00 95.19 152 ASN A CA 1
ATOM 1221 C C . ASN A 1 152 ? -5.377 2.324 14.086 1.00 95.19 152 ASN A C 1
ATOM 1223 O O . ASN A 1 152 ? -6.377 2.610 13.428 1.00 95.19 152 ASN A O 1
ATOM 1227 N N . ILE A 1 153 ? -4.371 1.617 13.564 1.00 97.69 153 ILE A N 1
ATOM 1228 C CA . ILE A 1 153 ? -4.449 0.887 12.298 1.00 97.69 153 ILE A CA 1
ATOM 1229 C C . ILE A 1 153 ? -4.395 -0.598 12.644 1.00 97.69 153 ILE A C 1
ATOM 1231 O O . ILE A 1 153 ? -3.323 -1.124 12.945 1.00 97.69 153 ILE A O 1
ATOM 1235 N N . LEU A 1 154 ? -5.549 -1.257 12.640 1.00 97.69 154 LEU A N 1
ATOM 1236 C CA . LEU A 1 154 ? -5.660 -2.696 12.864 1.00 97.69 154 LEU A CA 1
ATOM 1237 C C . LEU A 1 154 ? -5.442 -3.468 11.560 1.00 97.69 154 LEU A C 1
ATOM 1239 O O . LEU A 1 154 ? -5.549 -2.908 10.466 1.00 97.69 154 LEU A O 1
ATOM 1243 N N . LEU A 1 155 ? -5.106 -4.747 11.690 1.00 98.00 155 LEU A N 1
ATOM 1244 C CA . LEU A 1 155 ? -4.773 -5.636 10.586 1.00 98.00 155 LEU A CA 1
ATOM 1245 C C . LEU A 1 155 ? -5.606 -6.923 10.675 1.00 98.00 155 LEU A C 1
ATOM 1247 O O . LEU A 1 155 ? -5.635 -7.577 11.720 1.00 98.00 155 LEU A O 1
ATOM 1251 N N . ASN A 1 156 ? -6.237 -7.309 9.566 1.00 95.00 156 ASN A N 1
ATOM 1252 C CA . ASN A 1 156 ? -6.947 -8.587 9.457 1.00 95.00 156 ASN A CA 1
ATOM 1253 C C . ASN A 1 156 ? -5.997 -9.747 9.096 1.00 95.00 156 ASN A C 1
ATOM 1255 O O . ASN A 1 156 ? -4.784 -9.568 8.935 1.00 95.00 156 ASN A O 1
ATOM 1259 N N . ASN A 1 157 ? -6.543 -10.957 8.933 1.00 93.31 157 ASN A N 1
ATOM 1260 C CA . ASN A 1 157 ? -5.783 -12.158 8.567 1.00 93.31 157 ASN A CA 1
ATOM 1261 C C . ASN A 1 157 ? -4.995 -11.995 7.254 1.00 93.31 157 ASN A C 1
ATOM 1263 O O . ASN A 1 157 ? -3.889 -12.534 7.127 1.00 93.31 157 ASN A O 1
ATOM 1267 N N . GLU A 1 158 ? -5.505 -11.194 6.326 1.00 94.75 158 GLU A N 1
ATOM 1268 C CA . GLU A 1 158 ? -4.954 -10.924 4.999 1.00 94.75 158 GLU A CA 1
ATOM 1269 C C . GLU A 1 158 ? -3.929 -9.770 4.982 1.00 94.75 158 GLU A C 1
ATOM 1271 O O . GLU A 1 158 ? -3.382 -9.457 3.923 1.00 94.75 158 GLU A O 1
ATOM 1276 N N . TRP A 1 159 ? -3.595 -9.189 6.146 1.00 95.12 159 TRP A N 1
ATOM 1277 C CA . TRP A 1 159 ? -2.737 -7.998 6.297 1.00 95.12 159 TRP A CA 1
ATOM 1278 C C . TRP A 1 159 ? -3.327 -6.713 5.697 1.00 95.12 159 TRP A C 1
ATOM 1280 O O . TRP A 1 159 ? -2.592 -5.785 5.342 1.00 95.12 159 TRP A O 1
ATOM 1290 N N . GLU A 1 160 ? -4.647 -6.635 5.582 1.00 96.88 160 GLU A N 1
ATOM 1291 C CA . GLU A 1 160 ? -5.348 -5.435 5.143 1.00 96.88 160 GLU A CA 1
ATOM 1292 C C . GLU A 1 160 ? -5.551 -4.477 6.317 1.00 96.88 160 GLU A C 1
ATOM 1294 O O . GLU A 1 160 ? -5.854 -4.885 7.438 1.00 96.88 160 GLU A O 1
ATOM 1299 N N . ALA A 1 161 ? -5.371 -3.183 6.052 1.00 98.25 161 ALA A N 1
ATOM 1300 C CA . ALA A 1 161 ? -5.457 -2.140 7.065 1.00 98.25 161 ALA A CA 1
ATOM 1301 C C . ALA A 1 161 ? -6.905 -1.730 7.355 1.00 98.25 161 ALA A C 1
ATOM 1303 O O . ALA A 1 161 ? -7.687 -1.503 6.427 1.00 98.25 161 ALA A O 1
ATOM 1304 N N . LYS A 1 162 ? -7.213 -1.549 8.641 1.00 98.31 162 LYS A N 1
ATOM 1305 C CA . LYS A 1 162 ? -8.508 -1.110 9.166 1.00 98.31 162 LYS A CA 1
ATOM 1306 C C . LYS A 1 162 ? -8.292 0.049 10.131 1.00 98.31 162 LYS A C 1
ATOM 1308 O O . LYS A 1 162 ? -7.689 -0.113 11.189 1.00 98.31 162 LYS A O 1
ATOM 1313 N N . VAL A 1 163 ? -8.759 1.237 9.765 1.00 97.81 163 VAL A N 1
ATOM 1314 C CA . VAL A 1 163 ? -8.688 2.417 10.635 1.00 97.81 163 VAL A CA 1
ATOM 1315 C C . VAL A 1 163 ? -9.698 2.258 11.773 1.00 97.81 163 VAL A C 1
ATOM 1317 O O . VAL A 1 163 ? -10.864 1.949 11.515 1.00 97.81 163 VAL A O 1
ATOM 1320 N N . SER A 1 164 ? -9.253 2.463 13.012 1.00 95.44 164 SER A N 1
ATOM 1321 C CA . SER A 1 164 ? -10.024 2.254 14.243 1.00 95.44 164 SER A CA 1
ATOM 1322 C C . SER A 1 164 ? -9.962 3.450 15.197 1.00 95.44 164 SER A C 1
ATOM 1324 O O . SER A 1 164 ? -9.120 4.323 15.045 1.00 95.44 164 SER A O 1
ATOM 1326 N N . ASP A 1 165 ? -10.764 3.409 16.266 1.00 91.69 165 ASP A N 1
ATOM 1327 C CA . ASP A 1 165 ? -10.767 4.380 17.374 1.00 91.69 165 ASP A CA 1
ATOM 1328 C C . ASP A 1 165 ? -11.284 5.775 16.988 1.00 91.69 165 ASP A C 1
ATOM 1330 O O . ASP A 1 165 ? -10.585 6.791 16.978 1.00 91.69 165 ASP A O 1
ATOM 1334 N N . PHE A 1 166 ? -12.583 5.830 16.692 1.00 92.75 166 PHE A N 1
ATOM 1335 C CA . PHE A 1 166 ? -13.252 7.049 16.230 1.00 92.75 166 PHE A CA 1
ATOM 1336 C C . PHE A 1 166 ? -13.718 7.970 17.360 1.00 92.75 166 PHE A C 1
ATOM 1338 O O . PHE A 1 166 ? -14.340 8.994 17.076 1.00 92.75 166 PHE A O 1
ATOM 1345 N N . GLY A 1 167 ? -13.410 7.663 18.622 1.00 88.44 167 GLY A N 1
ATOM 1346 C CA . GLY A 1 167 ? -13.911 8.404 19.783 1.00 88.44 167 GLY A CA 1
ATOM 1347 C C . GLY A 1 167 ? -13.649 9.916 19.731 1.00 88.44 167 GLY A C 1
ATOM 1348 O O . GLY A 1 167 ? -14.502 10.712 20.121 1.00 88.44 167 GLY A O 1
ATOM 1349 N N . LEU A 1 168 ? -12.506 10.332 19.174 1.00 87.56 168 LEU A N 1
ATOM 1350 C CA . LEU A 1 168 ? -12.111 11.745 19.061 1.00 87.56 168 LEU A CA 1
ATOM 1351 C C . LEU A 1 168 ? -12.537 12.424 17.751 1.00 87.56 168 LEU A C 1
ATOM 1353 O O . LEU A 1 168 ? -12.272 13.621 17.561 1.00 87.56 168 LEU A O 1
ATOM 1357 N N . SER A 1 169 ? -13.187 11.686 16.855 1.00 90.75 169 SER A N 1
ATOM 1358 C CA . SER A 1 169 ? -13.518 12.149 15.511 1.00 90.75 169 SER A CA 1
ATOM 1359 C C . SER A 1 169 ? -14.546 13.281 15.510 1.00 90.75 169 SER A C 1
ATOM 1361 O O . SER A 1 169 ? -15.304 13.486 16.459 1.00 90.75 169 SER A O 1
ATOM 1363 N N . LYS A 1 170 ? -14.588 14.049 14.418 1.00 88.38 170 LYS A N 1
ATOM 1364 C CA . LYS A 1 170 ? -15.544 15.149 14.254 1.00 88.38 170 LYS A CA 1
ATOM 1365 C C . LYS A 1 170 ? -16.132 15.170 12.850 1.00 88.38 170 LYS A C 1
ATOM 1367 O O . LYS A 1 170 ? -15.391 15.138 11.873 1.00 88.38 170 LYS A O 1
ATOM 1372 N N . ILE A 1 171 ? -17.455 15.290 12.771 1.00 84.81 171 ILE A N 1
ATOM 1373 C CA . ILE A 1 171 ? -18.176 15.535 11.521 1.00 84.81 171 ILE A CA 1
ATOM 1374 C C . ILE A 1 171 ? -18.154 17.044 11.239 1.00 84.81 171 ILE A C 1
ATOM 1376 O O . ILE A 1 171 ? -18.463 17.853 12.116 1.00 84.81 171 ILE A O 1
ATOM 1380 N N . ALA A 1 172 ? -17.770 17.416 10.025 1.00 76.88 172 ALA A N 1
ATOM 1381 C CA . ALA A 1 172 ? -17.686 18.781 9.529 1.00 76.88 172 ALA A CA 1
ATOM 1382 C C . ALA A 1 172 ? -18.442 18.914 8.195 1.00 76.88 172 ALA A C 1
ATOM 1384 O O . ALA A 1 172 ? -18.523 17.938 7.452 1.00 76.88 172 ALA A O 1
ATOM 1385 N N . PRO A 1 173 ? -18.981 20.093 7.845 1.00 72.88 173 PRO A N 1
ATOM 1386 C CA . PRO A 1 173 ? -19.568 20.305 6.525 1.00 72.88 173 PRO A CA 1
ATOM 1387 C C . PRO A 1 173 ? -18.504 20.239 5.419 1.00 72.88 173 PRO A C 1
ATOM 1389 O O . PRO A 1 173 ? -17.455 20.872 5.532 1.00 72.88 173 PRO A O 1
ATOM 1392 N N . ALA A 1 174 ? -18.779 19.519 4.328 1.00 65.06 174 ALA A N 1
ATOM 1393 C CA . ALA A 1 174 ? -17.827 19.308 3.232 1.00 65.06 174 ALA A CA 1
ATOM 1394 C C . ALA A 1 174 ? -17.521 20.582 2.418 1.00 65.06 174 ALA A C 1
ATOM 1396 O O . ALA A 1 174 ? -16.467 20.671 1.796 1.00 65.06 174 ALA A O 1
ATOM 1397 N N . HIS A 1 175 ? -18.407 21.588 2.449 1.00 58.50 175 HIS A N 1
ATOM 1398 C CA . HIS A 1 175 ? -18.222 22.870 1.752 1.00 58.50 175 HIS A CA 1
ATOM 1399 C C . HIS A 1 175 ? -17.211 23.805 2.439 1.00 58.50 175 HIS A C 1
ATOM 1401 O O . HIS A 1 175 ? -16.797 24.805 1.855 1.00 58.50 175 HIS A O 1
ATOM 1407 N N . ILE A 1 176 ? -16.797 23.496 3.672 1.00 55.53 176 ILE A N 1
ATOM 1408 C CA . ILE A 1 176 ? -15.777 24.254 4.398 1.00 55.53 176 ILE A CA 1
ATOM 1409 C C . ILE A 1 176 ? -14.436 23.548 4.185 1.00 55.53 176 ILE A C 1
ATOM 1411 O O . ILE A 1 176 ? -14.098 22.617 4.915 1.00 55.53 176 ILE A O 1
ATOM 1415 N N . GLN A 1 177 ? -13.653 24.020 3.206 1.00 47.88 177 GLN A N 1
ATOM 1416 C CA . GLN A 1 177 ? -12.328 23.468 2.866 1.00 47.88 177 GLN A CA 1
ATOM 1417 C C . GLN A 1 177 ? -11.345 23.440 4.055 1.00 47.88 177 GLN A C 1
ATOM 1419 O O . GLN A 1 177 ? -10.401 22.653 4.062 1.00 47.88 177 GLN A O 1
ATOM 1424 N N . HIS A 1 178 ? -11.584 24.254 5.090 1.00 47.16 178 HIS A N 1
ATOM 1425 C CA . HIS A 1 178 ? -10.718 24.371 6.261 1.00 47.16 178 HIS A CA 1
ATOM 1426 C C . HIS A 1 178 ? -11.510 24.321 7.574 1.00 47.16 178 HIS A C 1
ATOM 1428 O O . HIS A 1 178 ? -11.796 25.345 8.191 1.00 47.16 178 HIS A O 1
ATOM 1434 N N . THR A 1 179 ? -11.871 23.123 8.040 1.00 44.97 179 THR A N 1
ATOM 1435 C CA . THR A 1 179 ? -12.358 22.940 9.417 1.00 44.97 179 THR A CA 1
ATOM 1436 C C . THR A 1 179 ? -11.181 22.630 10.344 1.00 44.97 179 THR A C 1
ATOM 1438 O O . THR A 1 179 ? -10.503 21.616 10.198 1.00 44.97 179 THR A O 1
ATOM 1441 N N . PHE A 1 180 ? -10.902 23.516 11.305 1.00 46.31 180 PHE A N 1
ATOM 1442 C CA . PHE A 1 180 ? -9.753 23.383 12.204 1.00 46.31 180 PHE A CA 1
ATOM 1443 C C . PHE A 1 180 ? -10.141 22.687 13.510 1.00 46.31 180 PHE A C 1
ATOM 1445 O O . PHE A 1 180 ? -11.041 23.130 14.222 1.00 46.31 180 PHE A O 1
ATOM 1452 N N . VAL A 1 181 ? -9.405 21.634 13.871 1.00 40.59 181 VAL A N 1
ATOM 1453 C CA . VAL A 1 181 ? -9.307 21.160 15.255 1.00 40.59 181 VAL A CA 1
ATOM 1454 C C . VAL A 1 181 ? -7.844 20.819 15.528 1.00 40.59 181 VAL A C 1
ATOM 1456 O O . VAL A 1 181 ? -7.239 20.053 14.783 1.00 40.59 181 VAL A O 1
ATOM 1459 N N . ILE A 1 182 ? -7.252 21.444 16.546 1.00 39.78 182 ILE A N 1
ATOM 1460 C CA . ILE A 1 182 ? -5.864 21.210 16.960 1.00 39.78 182 ILE A CA 1
ATOM 1461 C C . ILE A 1 182 ? -5.884 20.112 18.025 1.00 39.78 182 ILE A C 1
ATOM 1463 O O . ILE A 1 182 ? -6.550 20.265 19.047 1.00 39.78 182 ILE A O 1
ATOM 1467 N N . THR A 1 183 ? -5.166 19.014 17.793 1.00 41.56 183 THR A N 1
ATOM 1468 C CA . THR A 1 183 ? -4.799 18.067 18.854 1.00 41.56 183 THR A CA 1
ATOM 1469 C C . THR A 1 183 ? -3.384 18.440 19.296 1.00 41.56 183 THR A C 1
ATOM 1471 O O . THR A 1 183 ? -2.462 18.416 18.481 1.00 41.56 183 THR A O 1
ATOM 1474 N N . ALA A 1 184 ? -3.217 18.882 20.543 1.00 33.19 184 ALA A N 1
ATOM 1475 C CA . ALA A 1 184 ? -1.901 19.194 21.094 1.00 33.19 184 ALA A CA 1
ATOM 1476 C C . ALA A 1 184 ? -1.169 17.883 21.418 1.00 33.19 184 ALA A C 1
ATOM 1478 O O . ALA A 1 184 ? -1.654 17.100 22.230 1.00 33.19 184 ALA A O 1
ATOM 1479 N N . TYR A 1 185 ? -0.018 17.640 20.789 1.00 42.19 185 TYR A N 1
ATOM 1480 C CA . TYR A 1 185 ? 0.867 16.536 21.163 1.00 42.19 185 TYR A CA 1
ATOM 1481 C C . TYR A 1 185 ? 1.735 16.955 22.358 1.00 42.19 185 TYR A C 1
ATOM 1483 O O . TYR A 1 185 ? 2.297 18.054 22.373 1.00 42.19 185 TYR A O 1
ATOM 1491 N N . GLY A 1 186 ? 1.823 16.095 23.376 1.00 36.91 186 GLY A N 1
ATOM 1492 C CA . GLY A 1 186 ? 2.695 16.297 24.534 1.00 36.91 186 GLY A CA 1
ATOM 1493 C C . GLY A 1 186 ? 4.174 16.259 24.135 1.00 36.91 186 GLY A C 1
ATOM 1494 O O . GLY A 1 186 ? 4.590 15.407 23.356 1.00 36.91 186 GLY A O 1
ATOM 1495 N N . LYS A 1 187 ? 4.971 17.195 24.664 1.00 32.69 187 LYS A N 1
ATOM 1496 C CA . LYS A 1 187 ? 6.430 17.245 24.477 1.00 32.69 187 LYS A CA 1
ATOM 1497 C C . LYS A 1 187 ? 7.103 16.064 25.188 1.00 32.69 187 LYS A C 1
ATOM 1499 O O . LYS A 1 187 ? 7.036 15.986 26.411 1.00 32.69 187 LYS A O 1
ATOM 1504 N N . GLY A 1 188 ? 7.826 15.226 24.447 1.00 35.22 188 GLY A N 1
ATOM 1505 C CA . GLY A 1 188 ? 8.746 14.230 25.003 1.00 35.22 188 GLY A CA 1
ATOM 1506 C C . GLY A 1 188 ? 9.397 13.373 23.913 1.00 35.22 188 GLY A C 1
ATOM 1507 O O . GLY A 1 188 ? 8.688 12.768 23.118 1.00 35.22 188 GLY A O 1
ATOM 1508 N N . SER A 1 189 ? 10.737 13.314 23.907 1.00 41.88 189 SER A N 1
ATOM 1509 C CA . SER A 1 189 ? 11.624 12.722 22.879 1.00 41.88 189 SER A CA 1
ATOM 1510 C C . SER A 1 189 ? 11.581 13.398 21.497 1.00 41.88 189 SER A C 1
ATOM 1512 O O . SER A 1 189 ? 10.615 14.077 21.151 1.00 41.88 189 SER A O 1
ATOM 1514 N N . GLU A 1 190 ? 12.671 13.289 20.730 1.00 56.94 190 GLU A N 1
ATOM 1515 C CA . GLU A 1 190 ? 12.716 13.758 19.342 1.00 56.94 190 GLU A CA 1
ATOM 1516 C C . GLU A 1 190 ? 11.687 12.954 18.540 1.00 56.94 190 GLU A C 1
ATOM 1518 O O . GLU A 1 190 ? 11.860 11.764 18.285 1.00 56.94 190 GLU A O 1
ATOM 1523 N N . SER A 1 191 ? 10.553 13.585 18.246 1.00 73.00 191 SER A N 1
ATOM 1524 C CA . SER A 1 191 ? 9.418 12.914 17.625 1.00 73.00 191 SER A CA 1
ATOM 1525 C C . SER A 1 191 ? 9.812 12.396 16.235 1.00 73.00 191 SER A C 1
ATOM 1527 O O . SER A 1 191 ? 10.521 13.072 15.485 1.00 73.00 191 SER A O 1
ATOM 1529 N N . LEU A 1 192 ? 9.392 11.171 15.897 1.00 78.31 192 LEU A N 1
ATOM 1530 C CA . LEU A 1 192 ? 9.824 10.464 14.682 1.00 78.31 192 LEU A CA 1
ATOM 1531 C C . LEU A 1 192 ? 9.554 11.269 13.401 1.00 78.31 192 LEU A C 1
ATOM 1533 O O . LEU A 1 192 ? 10.312 11.173 12.442 1.00 78.31 192 LEU A O 1
ATOM 1537 N N . ASP A 1 193 ? 8.500 12.080 13.385 1.00 79.44 193 ASP A N 1
ATOM 1538 C CA . ASP A 1 193 ? 8.179 13.005 12.297 1.00 79.44 193 ASP A CA 1
ATOM 1539 C C . ASP A 1 193 ? 9.249 14.093 12.108 1.00 79.44 193 ASP A C 1
ATOM 1541 O O . ASP A 1 193 ? 9.610 14.403 10.971 1.00 79.44 193 ASP A O 1
ATOM 1545 N N . VAL A 1 194 ? 9.803 14.638 13.196 1.00 85.81 194 VAL A N 1
ATOM 1546 C CA . VAL A 1 194 ? 10.899 15.620 13.157 1.00 85.81 194 VAL A CA 1
ATOM 1547 C C . VAL A 1 194 ? 12.165 14.973 12.603 1.00 85.81 194 VAL A C 1
ATOM 1549 O O . VAL A 1 194 ? 12.768 15.503 11.665 1.00 85.81 194 VAL A O 1
ATOM 1552 N N . LEU A 1 195 ? 12.519 13.794 13.124 1.00 87.62 195 LEU A N 1
ATOM 1553 C CA . LEU A 1 195 ? 13.685 13.039 12.670 1.00 87.62 195 LEU A CA 1
ATOM 1554 C C . LEU A 1 195 ? 13.555 12.644 11.191 1.00 87.62 195 LEU A C 1
ATOM 1556 O O . LEU A 1 195 ? 14.459 12.906 10.397 1.00 87.62 195 LEU A O 1
ATOM 1560 N N . ALA A 1 196 ? 12.417 12.072 10.789 1.00 87.69 196 ALA A N 1
ATOM 1561 C CA . ALA A 1 196 ? 12.162 11.663 9.409 1.00 87.69 196 ALA A CA 1
ATOM 1562 C C . ALA A 1 196 ? 12.226 12.849 8.440 1.00 87.69 196 ALA A C 1
ATOM 1564 O O . ALA A 1 196 ? 12.814 12.740 7.363 1.00 87.69 196 ALA A O 1
ATOM 1565 N N . LYS A 1 197 ? 11.679 14.004 8.836 1.00 89.12 197 LYS A N 1
ATOM 1566 C CA . LYS A 1 197 ? 11.735 15.233 8.043 1.00 89.12 197 LYS A CA 1
ATOM 1567 C C . LYS A 1 197 ? 13.165 15.735 7.852 1.00 89.12 197 LYS A C 1
ATOM 1569 O O . LYS A 1 197 ? 13.523 16.080 6.728 1.00 89.12 197 LYS A O 1
ATOM 1574 N N . SER A 1 198 ? 13.977 15.756 8.911 1.00 91.25 198 SER A N 1
ATOM 1575 C CA . SER A 1 198 ? 15.396 16.135 8.821 1.00 91.25 198 SER A CA 1
ATOM 1576 C C . SER A 1 198 ? 16.162 15.181 7.904 1.00 91.25 198 SER A C 1
ATOM 1578 O O . SER A 1 198 ? 16.790 15.626 6.946 1.00 91.25 198 SER A O 1
ATOM 1580 N N . LYS A 1 199 ? 16.034 13.867 8.113 1.00 89.31 199 LYS A N 1
ATOM 1581 C CA . LYS A 1 199 ? 16.745 12.861 7.310 1.00 89.31 199 LYS A CA 1
ATOM 1582 C C . LYS A 1 199 ? 16.307 12.834 5.848 1.00 89.31 199 LYS A C 1
ATOM 1584 O O . LYS A 1 199 ? 17.130 12.536 4.986 1.00 89.31 199 LYS A O 1
ATOM 1589 N N . TYR A 1 200 ? 15.051 13.172 5.552 1.00 89.50 200 TYR A N 1
ATOM 1590 C CA . TYR A 1 200 ? 14.589 13.377 4.179 1.00 89.50 200 TYR A CA 1
ATOM 1591 C C . TYR A 1 200 ? 15.322 14.547 3.510 1.00 89.50 200 TYR A C 1
ATOM 1593 O O . TYR A 1 200 ? 15.873 14.378 2.426 1.00 89.50 200 TYR A O 1
ATOM 1601 N N . ILE A 1 201 ? 15.368 15.713 4.170 1.00 85.88 201 ILE A N 1
ATOM 1602 C CA . ILE A 1 201 ? 16.023 16.926 3.645 1.00 85.88 201 ILE A CA 1
ATOM 1603 C C . ILE A 1 201 ? 17.519 16.684 3.407 1.00 85.88 201 ILE A C 1
ATOM 1605 O O . ILE A 1 201 ? 18.054 17.089 2.377 1.00 85.88 201 ILE A O 1
ATOM 1609 N N . ASP A 1 202 ? 18.171 15.968 4.321 1.00 88.25 202 ASP A N 1
ATOM 1610 C CA . ASP A 1 202 ? 19.605 15.688 4.248 1.00 88.25 202 ASP A CA 1
ATOM 1611 C C . ASP A 1 202 ? 19.963 14.551 3.270 1.00 88.25 202 ASP A C 1
ATOM 1613 O O . ASP A 1 202 ? 21.139 14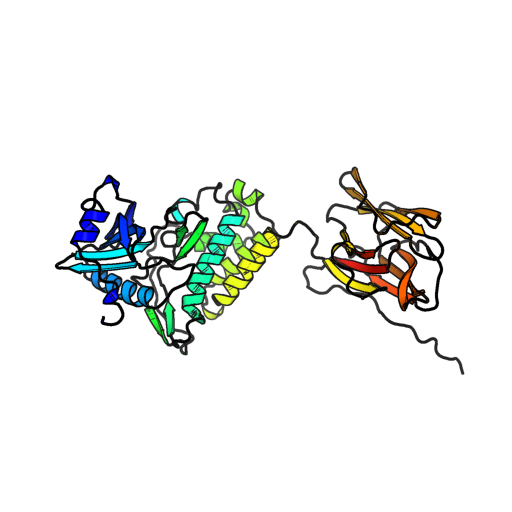.217 3.128 1.00 88.25 202 ASP A O 1
ATOM 1617 N N . ASN A 1 203 ? 18.977 13.934 2.602 1.00 84.31 203 ASN A N 1
ATOM 1618 C CA . ASN A 1 203 ? 19.138 12.722 1.784 1.00 84.31 203 ASN A CA 1
ATOM 1619 C C . ASN A 1 203 ? 19.780 11.545 2.551 1.00 84.31 203 ASN A C 1
ATOM 1621 O O . ASN A 1 203 ? 20.563 10.770 2.003 1.00 84.31 203 ASN A O 1
ATOM 1625 N N . LYS A 1 204 ? 19.433 11.402 3.834 1.00 90.56 204 LYS A N 1
ATOM 1626 C CA . LYS A 1 204 ? 19.983 10.425 4.791 1.00 90.56 204 LYS A CA 1
ATOM 1627 C C . LYS A 1 204 ? 18.927 9.473 5.354 1.00 90.56 204 LYS A C 1
ATOM 1629 O O . LYS A 1 204 ? 19.051 8.978 6.470 1.00 90.56 204 LYS A O 1
ATOM 1634 N N . LEU A 1 205 ? 17.871 9.199 4.588 1.00 86.75 205 LEU A N 1
ATOM 1635 C CA . LEU A 1 205 ? 16.804 8.277 5.001 1.00 86.75 205 LEU A CA 1
ATOM 1636 C C . LEU A 1 205 ? 17.324 6.872 5.328 1.00 86.75 205 LEU A C 1
ATOM 1638 O O . LEU A 1 205 ? 16.788 6.219 6.216 1.00 86.75 205 LEU A O 1
ATOM 1642 N N . ASP A 1 206 ? 18.392 6.430 4.664 1.00 89.00 206 ASP A N 1
ATOM 1643 C CA . ASP A 1 206 ? 19.005 5.122 4.914 1.00 89.00 206 ASP A CA 1
ATOM 1644 C C . ASP A 1 206 ? 19.536 4.981 6.359 1.00 89.00 206 ASP A C 1
ATOM 1646 O O . ASP A 1 206 ? 19.665 3.861 6.840 1.00 89.00 206 ASP A O 1
ATOM 1650 N N . GLU A 1 207 ? 19.767 6.085 7.085 1.00 90.69 207 GLU A N 1
ATOM 1651 C CA . GLU A 1 207 ? 20.172 6.072 8.503 1.00 90.69 207 GLU A CA 1
ATOM 1652 C C . GLU A 1 207 ? 19.020 5.729 9.467 1.00 90.69 207 GLU A C 1
ATOM 1654 O O . GLU A 1 207 ? 19.272 5.383 10.618 1.00 90.69 207 GLU A O 1
ATOM 1659 N N . ILE A 1 208 ? 17.761 5.836 9.022 1.00 89.00 208 ILE A N 1
ATOM 1660 C CA . ILE A 1 208 ? 16.562 5.579 9.845 1.00 89.00 208 ILE A CA 1
ATOM 1661 C C . ILE A 1 208 ? 15.712 4.409 9.333 1.00 89.00 208 ILE A C 1
ATOM 1663 O O . ILE A 1 208 ? 14.698 4.070 9.941 1.00 89.00 208 ILE A O 1
ATOM 1667 N N . ILE A 1 209 ? 16.101 3.789 8.216 1.00 89.19 209 ILE A N 1
ATOM 1668 C CA . ILE A 1 209 ? 15.427 2.614 7.658 1.00 89.19 209 ILE A CA 1
ATOM 1669 C C . ILE A 1 209 ? 16.145 1.354 8.144 1.00 89.19 209 ILE A C 1
ATOM 1671 O O . ILE A 1 209 ? 17.363 1.240 8.034 1.00 89.19 209 ILE A O 1
ATOM 1675 N N . ILE A 1 210 ? 15.376 0.367 8.612 1.00 88.38 210 ILE A N 1
ATOM 1676 C CA . ILE A 1 210 ? 15.900 -0.948 9.003 1.00 88.38 210 ILE A CA 1
ATOM 1677 C C . ILE A 1 210 ? 16.681 -1.562 7.817 1.00 88.38 210 ILE A C 1
ATOM 1679 O O . ILE A 1 210 ? 16.098 -1.703 6.733 1.00 88.38 210 ILE A O 1
ATOM 1683 N N . PRO A 1 211 ? 17.963 -1.948 7.974 1.00 87.81 211 PRO A N 1
ATOM 1684 C CA . PRO A 1 211 ? 18.809 -2.402 6.863 1.00 87.81 211 PRO A CA 1
ATOM 1685 C C . PRO A 1 211 ? 18.223 -3.566 6.050 1.00 87.81 211 PRO A C 1
ATOM 1687 O O . PRO A 1 211 ? 18.308 -3.585 4.820 1.00 87.81 211 PRO A O 1
ATOM 1690 N N . GLU A 1 212 ? 17.589 -4.530 6.715 1.00 88.00 212 GLU A N 1
ATOM 1691 C CA . GLU A 1 212 ? 16.921 -5.685 6.105 1.00 88.00 212 GLU A CA 1
ATOM 1692 C C . GLU A 1 212 ? 15.755 -5.248 5.219 1.00 88.00 212 GLU A C 1
ATOM 1694 O O . GLU A 1 212 ? 15.568 -5.771 4.119 1.00 88.00 212 GLU A O 1
ATOM 1699 N N . LEU A 1 213 ? 15.002 -4.245 5.672 1.00 88.50 213 LEU A N 1
ATOM 1700 C CA . LEU A 1 213 ? 13.897 -3.671 4.920 1.00 88.50 213 LEU A CA 1
ATOM 1701 C C . LEU A 1 213 ? 14.418 -2.865 3.728 1.00 88.50 213 LEU A C 1
ATOM 1703 O O . LEU A 1 213 ? 13.888 -2.978 2.623 1.00 88.50 213 LEU A O 1
ATOM 1707 N N . ARG A 1 214 ? 15.506 -2.107 3.912 1.00 88.69 214 ARG A N 1
ATOM 1708 C CA . ARG A 1 214 ? 16.115 -1.285 2.858 1.00 88.69 214 ARG A CA 1
ATOM 1709 C C . ARG A 1 214 ? 16.546 -2.102 1.639 1.00 88.69 214 ARG A C 1
ATOM 1711 O O . ARG A 1 214 ? 16.413 -1.620 0.510 1.00 88.69 214 ARG A O 1
ATOM 1718 N N . LYS A 1 215 ? 17.012 -3.339 1.850 1.00 86.06 215 LYS A N 1
ATOM 1719 C CA . LYS A 1 215 ? 17.376 -4.293 0.782 1.00 86.06 215 LYS A CA 1
ATOM 1720 C C . LYS A 1 215 ? 16.188 -4.678 -0.111 1.00 86.06 215 LYS A C 1
ATOM 1722 O O . LYS A 1 215 ? 16.394 -5.043 -1.265 1.00 86.06 215 LYS A O 1
ATOM 1727 N N . GLN A 1 216 ? 14.959 -4.579 0.395 1.00 86.00 216 GLN A N 1
ATOM 1728 C CA . GLN A 1 216 ? 13.734 -4.908 -0.343 1.00 86.00 216 GLN A CA 1
ATOM 1729 C C . GLN A 1 216 ? 13.234 -3.737 -1.207 1.00 86.00 216 GLN A C 1
ATOM 1731 O O . GLN A 1 216 ? 12.453 -3.936 -2.138 1.00 86.00 216 GLN A O 1
ATOM 1736 N N . MET A 1 217 ? 13.654 -2.506 -0.904 1.00 86.75 217 MET A N 1
ATOM 1737 C CA . MET A 1 217 ? 13.110 -1.289 -1.506 1.00 86.75 217 MET A CA 1
ATOM 1738 C C . MET A 1 217 ? 13.784 -0.954 -2.839 1.00 86.75 217 MET A C 1
ATOM 1740 O O . MET A 1 217 ? 15.004 -0.787 -2.911 1.00 86.75 217 MET A O 1
ATOM 1744 N N . LYS A 1 218 ? 12.992 -0.747 -3.898 1.00 82.44 218 LYS A N 1
ATOM 1745 C CA . LYS A 1 218 ? 13.492 -0.042 -5.085 1.00 82.44 218 LYS A CA 1
ATOM 1746 C C . LYS A 1 218 ? 13.668 1.430 -4.750 1.00 82.44 218 LYS A C 1
ATOM 1748 O O . LYS A 1 218 ? 12.762 2.040 -4.190 1.00 82.44 218 LYS A O 1
ATOM 1753 N N . LEU A 1 219 ? 14.790 2.013 -5.170 1.00 80.94 219 LEU A N 1
ATOM 1754 C CA . LEU A 1 219 ? 15.100 3.417 -4.888 1.00 80.94 219 LEU A CA 1
ATOM 1755 C C . LEU A 1 219 ? 13.998 4.369 -5.382 1.00 80.94 219 LEU A C 1
ATOM 1757 O O . LEU A 1 219 ? 13.616 5.279 -4.662 1.00 80.94 219 LEU A O 1
ATOM 1761 N N . SER A 1 220 ? 13.434 4.133 -6.569 1.00 80.06 220 SER A N 1
ATOM 1762 C CA . SER A 1 220 ? 12.334 4.948 -7.101 1.00 80.06 220 SER A CA 1
ATOM 1763 C C . SER A 1 220 ? 11.047 4.820 -6.283 1.00 80.06 220 SER A C 1
ATOM 1765 O O . SER A 1 220 ? 10.400 5.826 -6.027 1.00 80.06 220 SER A O 1
ATOM 1767 N N . SER A 1 221 ? 10.706 3.613 -5.817 1.00 87.69 221 SER A N 1
ATOM 1768 C CA . SER A 1 221 ? 9.551 3.399 -4.933 1.00 87.69 221 SER A CA 1
ATOM 1769 C C . SER A 1 221 ? 9.745 4.111 -3.593 1.00 87.69 221 SER A C 1
ATOM 1771 O O . SER A 1 221 ? 8.852 4.830 -3.148 1.00 87.69 221 SER A O 1
ATOM 1773 N N . LEU A 1 222 ? 10.935 3.973 -2.995 1.00 89.75 222 LEU A N 1
ATOM 1774 C CA . LEU A 1 222 ? 11.296 4.659 -1.758 1.00 89.75 222 LEU A CA 1
ATOM 1775 C C . LEU A 1 222 ? 11.229 6.179 -1.923 1.00 89.75 222 LEU A C 1
ATOM 1777 O O . LEU A 1 222 ? 10.648 6.837 -1.071 1.00 89.75 222 LEU A O 1
ATOM 1781 N N . ASN A 1 223 ? 11.759 6.728 -3.019 1.00 84.12 223 ASN A N 1
ATOM 1782 C CA . ASN A 1 223 ? 11.725 8.166 -3.291 1.00 84.12 223 ASN A CA 1
ATOM 1783 C C . ASN A 1 223 ? 10.293 8.688 -3.444 1.00 84.12 223 ASN A C 1
ATOM 1785 O O . ASN A 1 223 ? 9.969 9.736 -2.897 1.00 84.12 223 ASN A O 1
ATOM 1789 N N . THR A 1 224 ? 9.421 7.964 -4.155 1.00 86.81 224 THR A N 1
ATOM 1790 C CA . THR A 1 224 ? 8.003 8.338 -4.269 1.00 86.81 224 THR A CA 1
ATOM 1791 C C . THR A 1 224 ? 7.314 8.309 -2.904 1.00 86.81 224 THR A C 1
ATOM 1793 O O . THR A 1 224 ? 6.660 9.278 -2.525 1.00 86.81 224 THR A O 1
ATOM 1796 N N . PHE A 1 225 ? 7.509 7.236 -2.132 1.00 95.94 225 PHE A N 1
ATOM 1797 C CA . PHE A 1 225 ? 6.914 7.091 -0.803 1.00 95.94 225 PHE A CA 1
ATOM 1798 C C . PHE A 1 225 ? 7.404 8.157 0.188 1.00 95.94 225 PHE A C 1
ATOM 1800 O O . PHE A 1 225 ? 6.614 8.758 0.915 1.00 95.94 225 PHE A O 1
ATOM 1807 N N . SER A 1 226 ? 8.712 8.406 0.237 1.00 93.00 226 SER A N 1
ATOM 1808 C CA . SER A 1 226 ? 9.293 9.359 1.180 1.00 93.00 226 SER A CA 1
ATOM 1809 C C . SER A 1 226 ? 8.951 10.803 0.811 1.00 93.00 226 SER A C 1
ATOM 1811 O O . SER A 1 226 ? 8.716 11.611 1.710 1.00 93.00 226 SER A O 1
ATOM 1813 N N . ALA A 1 227 ? 8.831 11.116 -0.484 1.00 92.00 227 ALA A N 1
ATOM 1814 C CA . ALA A 1 227 ? 8.401 12.429 -0.948 1.00 92.00 227 ALA A CA 1
ATOM 1815 C C . ALA A 1 227 ? 6.977 12.759 -0.492 1.00 92.00 227 ALA A C 1
ATOM 1817 O O . ALA A 1 227 ? 6.759 13.835 0.070 1.00 92.00 227 ALA A O 1
ATOM 1818 N N . ILE A 1 228 ? 6.020 11.839 -0.668 1.00 95.56 228 ILE A N 1
ATOM 1819 C CA . ILE A 1 228 ? 4.641 12.078 -0.221 1.00 95.56 228 ILE A CA 1
ATOM 1820 C C . ILE A 1 228 ? 4.549 12.144 1.311 1.00 95.56 228 ILE A C 1
ATOM 1822 O O . ILE A 1 228 ? 3.880 13.027 1.847 1.00 95.56 228 ILE A O 1
ATOM 1826 N N . ALA A 1 229 ? 5.298 11.302 2.034 1.00 94.25 229 ALA A N 1
ATOM 1827 C CA . ALA A 1 229 ? 5.370 11.369 3.494 1.00 94.25 229 ALA A CA 1
ATOM 1828 C C . ALA A 1 229 ? 5.917 12.723 3.983 1.00 94.25 229 ALA A C 1
ATOM 1830 O O . ALA A 1 229 ? 5.353 13.327 4.895 1.00 94.25 229 ALA A O 1
ATOM 1831 N N . TYR A 1 230 ? 6.970 13.246 3.348 1.00 91.25 230 TYR A N 1
ATOM 1832 C CA . TYR A 1 230 ? 7.513 14.569 3.657 1.00 91.25 230 TYR A CA 1
ATOM 1833 C C . TYR A 1 230 ? 6.501 15.693 3.386 1.00 91.25 230 TYR A C 1
ATOM 1835 O O . TYR A 1 230 ? 6.375 16.610 4.202 1.00 91.25 230 TYR A O 1
ATOM 1843 N N . GLN A 1 231 ? 5.751 15.622 2.280 1.00 91.19 231 GLN A N 1
ATOM 1844 C CA . GLN A 1 231 ? 4.705 16.602 1.967 1.00 91.19 231 GLN A CA 1
ATOM 1845 C C . GLN A 1 231 ? 3.605 16.635 3.045 1.00 91.19 231 GLN A C 1
ATOM 1847 O O . GLN A 1 231 ? 3.176 17.714 3.453 1.00 91.19 231 GLN A O 1
ATOM 1852 N N . CYS A 1 232 ? 3.216 15.483 3.602 1.00 92.75 232 CYS A N 1
ATOM 1853 C CA . CYS A 1 232 ? 2.282 15.413 4.735 1.00 92.75 232 CYS A CA 1
ATOM 1854 C C . CYS A 1 232 ? 2.801 16.123 6.004 1.00 92.75 232 CYS A C 1
ATOM 1856 O O . CYS A 1 232 ? 2.002 16.582 6.825 1.00 92.75 232 CYS A O 1
ATOM 1858 N N . LEU A 1 233 ? 4.125 16.245 6.160 1.00 90.31 233 LEU A N 1
ATOM 1859 C CA . LEU A 1 233 ? 4.812 16.862 7.306 1.00 90.31 233 LEU A CA 1
ATOM 1860 C C . LEU A 1 233 ? 5.189 18.341 7.080 1.00 90.31 233 LEU A C 1
ATOM 1862 O O . LEU A 1 233 ? 5.944 18.941 7.867 1.00 90.31 233 LEU A O 1
ATOM 1866 N N . LYS A 1 234 ? 4.687 18.963 6.006 1.00 87.25 234 LYS A N 1
ATOM 1867 C CA . LYS A 1 234 ? 4.881 20.397 5.766 1.00 87.25 234 LYS A CA 1
ATOM 1868 C C . LYS A 1 234 ? 4.282 21.231 6.907 1.00 87.25 234 LYS A C 1
ATOM 1870 O O . LYS A 1 234 ? 3.206 20.906 7.422 1.00 87.25 234 LYS A O 1
ATOM 1875 N N . PRO A 1 235 ? 4.991 22.278 7.372 1.00 85.62 235 PRO A N 1
ATOM 1876 C CA . PRO A 1 235 ? 4.514 23.093 8.484 1.00 85.62 235 PRO A CA 1
ATOM 1877 C C . PRO A 1 235 ? 3.252 23.857 8.079 1.00 85.62 235 PRO A C 1
ATOM 1879 O O . PRO A 1 235 ? 2.273 23.839 8.828 1.00 85.62 235 PRO A O 1
ATOM 1882 N N . ASP A 1 236 ? 3.252 24.436 6.875 1.00 86.56 236 ASP A N 1
ATOM 1883 C CA . ASP A 1 236 ? 2.052 25.001 6.283 1.00 86.56 236 ASP A CA 1
ATOM 1884 C C . ASP A 1 236 ? 1.108 23.876 5.848 1.00 86.56 236 ASP A C 1
ATOM 1886 O O . ASP A 1 236 ? 1.504 22.900 5.213 1.00 86.56 236 ASP A O 1
ATOM 1890 N N . ARG A 1 237 ? -0.156 24.016 6.237 1.00 82.00 237 ARG A N 1
ATOM 1891 C CA . ARG A 1 237 ? -1.233 23.092 5.890 1.00 82.00 237 ARG A CA 1
ATOM 1892 C C . ARG A 1 237 ? -1.666 23.257 4.440 1.00 82.00 237 ARG A C 1
ATOM 1894 O O . ARG A 1 237 ? -2.147 22.283 3.878 1.00 82.00 237 ARG A O 1
ATOM 1901 N N . SER A 1 238 ? -1.513 24.453 3.863 1.00 84.75 238 SER A N 1
ATOM 1902 C CA . SER A 1 238 ? -1.858 24.712 2.460 1.00 84.75 238 SER A CA 1
ATOM 1903 C C . SER A 1 238 ? -0.948 23.942 1.493 1.00 84.75 238 SER A C 1
ATOM 1905 O O . SER A 1 238 ? -1.376 23.554 0.412 1.00 84.75 238 SER A O 1
ATOM 1907 N N . GLU A 1 239 ? 0.278 23.639 1.933 1.00 87.25 239 GLU A N 1
ATOM 1908 C CA . GLU A 1 239 ? 1.256 22.826 1.205 1.00 87.25 239 GLU A CA 1
ATOM 1909 C C . GLU A 1 239 ? 1.050 21.313 1.383 1.00 87.25 239 GLU A C 1
ATOM 1911 O O . GLU A 1 239 ? 1.758 20.523 0.756 1.00 87.25 239 GLU A O 1
ATOM 1916 N N . ARG A 1 240 ? 0.138 20.884 2.267 1.00 91.31 240 ARG A N 1
ATOM 1917 C CA . ARG A 1 240 ? -0.103 19.456 2.505 1.00 91.31 240 ARG A CA 1
ATOM 1918 C C . ARG A 1 240 ? -1.058 18.896 1.452 1.00 91.31 240 ARG A C 1
ATOM 1920 O O . ARG A 1 240 ? -2.056 19.539 1.129 1.00 91.31 240 ARG A O 1
ATOM 1927 N N . PRO A 1 241 ? -0.801 17.677 0.963 1.00 91.38 241 PRO A N 1
ATOM 1928 C CA . PRO A 1 241 ? -1.622 17.062 -0.064 1.00 91.38 241 PRO A CA 1
ATOM 1929 C C . PRO A 1 241 ? -2.987 16.630 0.482 1.00 91.38 241 PRO A C 1
ATOM 1931 O O . PRO A 1 241 ? -3.166 16.398 1.682 1.00 91.38 241 PRO A O 1
ATOM 1934 N N . THR A 1 242 ? -3.957 16.485 -0.419 1.00 90.94 242 THR A N 1
ATOM 1935 C CA . THR A 1 242 ? -5.232 15.833 -0.105 1.00 90.94 242 THR A CA 1
ATOM 1936 C C . THR A 1 242 ? -5.030 14.330 0.081 1.00 90.94 242 THR A C 1
ATOM 1938 O O . THR A 1 242 ? -4.061 13.752 -0.414 1.00 90.94 242 THR A O 1
ATOM 1941 N N . MET A 1 243 ? -5.969 13.667 0.759 1.00 91.94 243 MET A N 1
ATOM 1942 C CA . MET A 1 243 ? -5.915 12.209 0.905 1.00 91.94 243 MET A CA 1
ATOM 1943 C C . MET A 1 243 ? -5.989 11.487 -0.442 1.00 91.94 243 MET A C 1
ATOM 1945 O O . MET A 1 243 ? -5.272 10.508 -0.624 1.00 91.94 243 MET A O 1
ATOM 1949 N N . ALA A 1 244 ? -6.759 12.007 -1.402 1.00 88.69 244 ALA A N 1
ATOM 1950 C CA . ALA A 1 244 ? -6.828 11.458 -2.752 1.00 88.69 244 ALA A CA 1
ATOM 1951 C C . ALA A 1 244 ? -5.450 11.453 -3.436 1.00 88.69 244 ALA A C 1
ATOM 1953 O O . ALA A 1 244 ? -5.031 10.429 -3.975 1.00 88.69 244 ALA A O 1
ATOM 1954 N N . HIS A 1 245 ? -4.702 12.558 -3.337 1.00 88.56 245 HIS A N 1
ATOM 1955 C CA . HIS A 1 245 ? -3.346 12.626 -3.882 1.00 88.56 245 HIS A CA 1
ATOM 1956 C C . HIS A 1 245 ? -2.368 11.707 -3.131 1.00 88.56 245 HIS A C 1
ATOM 1958 O O . HIS A 1 245 ? -1.519 11.064 -3.746 1.00 88.56 245 HIS A O 1
ATOM 1964 N N . ILE A 1 246 ? -2.509 11.589 -1.804 1.00 95.12 246 ILE A N 1
ATOM 1965 C CA . ILE A 1 246 ? -1.708 10.647 -1.010 1.00 95.12 246 ILE A CA 1
ATOM 1966 C C . ILE A 1 246 ? -1.939 9.207 -1.488 1.00 95.12 246 ILE A C 1
ATOM 1968 O O . ILE A 1 246 ? -0.972 8.473 -1.686 1.00 95.12 246 ILE A O 1
ATOM 1972 N N . VAL A 1 247 ? -3.196 8.798 -1.698 1.00 94.31 247 VAL A N 1
ATOM 1973 C CA . VAL A 1 247 ? -3.532 7.460 -2.215 1.00 94.31 247 VAL A CA 1
ATOM 1974 C C . VAL A 1 247 ? -2.892 7.237 -3.589 1.00 94.31 247 VAL A C 1
ATOM 1976 O O . VAL A 1 247 ? -2.237 6.215 -3.787 1.00 94.31 247 VAL A O 1
ATOM 1979 N N . GLU A 1 248 ? -3.004 8.203 -4.504 1.00 91.50 248 GLU A N 1
ATOM 1980 C CA . GLU A 1 248 ? -2.423 8.121 -5.850 1.00 91.50 248 GLU A CA 1
ATOM 1981 C C . GLU A 1 248 ? -0.898 7.900 -5.826 1.00 91.50 248 GLU A C 1
ATOM 1983 O O . GLU A 1 248 ? -0.385 6.992 -6.494 1.00 91.50 248 GLU A O 1
ATOM 1988 N N . GLU A 1 249 ? -0.162 8.688 -5.035 1.00 92.06 249 GLU A N 1
ATOM 1989 C CA . GLU A 1 249 ? 1.298 8.573 -4.943 1.00 92.06 249 GLU A CA 1
ATOM 1990 C C . GLU A 1 249 ? 1.738 7.295 -4.209 1.00 92.06 249 GLU A C 1
ATOM 1992 O O . GLU A 1 249 ? 2.733 6.676 -4.599 1.00 92.06 249 GLU A O 1
ATOM 1997 N N . LEU A 1 250 ? 0.989 6.827 -3.204 1.00 97.25 250 LEU A N 1
ATOM 1998 C CA . LEU A 1 250 ? 1.264 5.540 -2.555 1.00 97.25 250 LEU A CA 1
ATOM 1999 C C . LEU A 1 250 ? 1.039 4.359 -3.511 1.00 97.25 250 LEU A C 1
ATOM 2001 O O . LEU A 1 250 ? 1.874 3.454 -3.589 1.00 97.25 250 LEU A O 1
ATOM 2005 N N . GLU A 1 251 ? -0.041 4.376 -4.294 1.00 92.50 251 GLU A N 1
ATOM 2006 C CA . GLU A 1 251 ? -0.284 3.367 -5.328 1.00 92.50 251 GLU A CA 1
ATOM 2007 C C . GLU A 1 251 ? 0.778 3.404 -6.425 1.00 92.50 251 GLU A C 1
ATOM 2009 O O . GLU A 1 251 ? 1.209 2.358 -6.909 1.00 92.50 251 GLU A O 1
ATOM 2014 N N . LYS A 1 252 ? 1.251 4.592 -6.805 1.00 85.81 252 LYS A N 1
ATOM 2015 C CA . LYS A 1 252 ? 2.382 4.753 -7.723 1.00 85.81 252 LYS A CA 1
ATOM 2016 C C . LYS A 1 252 ? 3.661 4.156 -7.140 1.00 85.81 252 LYS A C 1
ATOM 2018 O O . LYS A 1 252 ? 4.317 3.380 -7.835 1.00 85.81 252 LYS A O 1
ATOM 2023 N N . ALA A 1 253 ? 3.986 4.429 -5.875 1.00 90.31 253 ALA A N 1
ATOM 2024 C CA . ALA A 1 253 ? 5.128 3.819 -5.192 1.00 90.31 253 ALA A CA 1
ATOM 2025 C C . ALA A 1 253 ? 5.023 2.283 -5.175 1.00 90.31 253 ALA A C 1
ATOM 2027 O O . ALA A 1 253 ? 6.020 1.593 -5.414 1.00 90.31 253 ALA A O 1
ATOM 2028 N N . TYR A 1 254 ? 3.817 1.746 -4.969 1.00 91.62 254 TYR A N 1
ATOM 2029 C CA . TYR A 1 254 ? 3.531 0.315 -5.050 1.00 91.62 254 TYR A CA 1
ATOM 2030 C C . TYR A 1 254 ? 3.676 -0.244 -6.470 1.00 91.62 254 TYR A C 1
ATOM 2032 O O . TYR A 1 254 ? 4.370 -1.240 -6.656 1.00 91.62 254 TYR A O 1
ATOM 2040 N N . ARG A 1 255 ? 3.121 0.416 -7.495 1.00 85.56 255 ARG A N 1
ATOM 2041 C CA . ARG A 1 255 ? 3.294 0.028 -8.908 1.00 85.56 255 ARG A CA 1
ATOM 2042 C C . ARG A 1 255 ? 4.767 -0.005 -9.301 1.00 85.56 255 ARG A C 1
ATOM 2044 O O . ARG A 1 255 ? 5.209 -0.971 -9.914 1.00 85.56 255 ARG A O 1
ATOM 2051 N N . ILE A 1 256 ? 5.546 0.998 -8.897 1.00 80.88 256 ILE A N 1
ATOM 2052 C CA . ILE A 1 256 ? 6.998 1.034 -9.111 1.00 80.88 256 ILE A CA 1
ATOM 2053 C C . ILE A 1 256 ? 7.670 -0.156 -8.414 1.00 80.88 256 ILE A C 1
ATOM 2055 O O . ILE A 1 256 ? 8.526 -0.821 -9.005 1.00 80.88 256 ILE A O 1
ATOM 2059 N N . GLN A 1 257 ? 7.276 -0.463 -7.175 1.00 85.56 257 GLN A N 1
ATOM 2060 C CA . GLN A 1 257 ? 7.826 -1.579 -6.406 1.00 85.56 257 GLN A CA 1
ATOM 2061 C C . GLN A 1 257 ? 7.489 -2.946 -7.017 1.00 85.56 257 GLN A C 1
ATOM 2063 O O . GLN A 1 257 ? 8.363 -3.811 -7.075 1.00 85.56 257 GLN A O 1
ATOM 2068 N N . VAL A 1 258 ? 6.275 -3.128 -7.535 1.00 76.62 258 VAL A N 1
ATOM 2069 C CA . VAL A 1 258 ? 5.817 -4.369 -8.181 1.00 76.62 258 VAL A CA 1
ATOM 2070 C C . VAL A 1 258 ? 6.380 -4.527 -9.587 1.00 76.62 258 VAL A C 1
ATOM 2072 O O . VAL A 1 258 ? 6.693 -5.645 -9.981 1.00 76.62 258 VAL A O 1
ATOM 2075 N N . SER A 1 259 ? 6.552 -3.425 -10.324 1.00 66.00 259 SER A N 1
ATOM 2076 C CA . SER A 1 259 ? 6.965 -3.435 -11.731 1.00 66.00 259 SER A CA 1
ATOM 2077 C C . SER A 1 259 ? 8.203 -4.309 -11.945 1.00 66.00 259 SER A C 1
ATOM 2079 O O . SER A 1 259 ? 9.284 -4.014 -11.432 1.00 66.00 259 SER A O 1
ATOM 2081 N N . LEU A 1 260 ? 8.062 -5.422 -12.658 1.00 50.44 260 LEU A N 1
ATOM 2082 C CA . LEU A 1 260 ? 9.173 -6.318 -12.959 1.00 50.44 260 LEU A CA 1
ATOM 2083 C C . LEU A 1 260 ? 10.183 -5.539 -13.806 1.00 50.44 260 LEU A C 1
ATOM 2085 O O . LEU A 1 260 ? 9.905 -5.300 -14.965 1.00 50.44 260 LEU A O 1
ATOM 2089 N N . LYS A 1 261 ? 11.284 -5.082 -13.190 1.00 48.00 261 LYS A N 1
ATOM 2090 C CA . LYS A 1 261 ? 12.486 -4.415 -13.745 1.00 48.00 261 LYS A CA 1
ATOM 2091 C C . LYS A 1 261 ? 12.560 -4.212 -15.279 1.00 48.00 261 LYS A C 1
ATOM 2093 O O . LYS A 1 261 ? 13.547 -4.579 -15.903 1.00 48.00 261 LYS A O 1
ATOM 2098 N N . THR A 1 262 ? 11.617 -3.521 -15.894 1.00 43.91 262 THR A N 1
ATOM 2099 C CA . THR A 1 262 ? 11.789 -2.990 -17.243 1.00 43.91 262 THR A CA 1
ATOM 2100 C C . THR A 1 262 ? 12.095 -1.520 -17.067 1.00 43.91 262 THR A C 1
ATOM 2102 O O . THR A 1 262 ? 11.356 -0.816 -16.378 1.00 43.91 262 THR A O 1
ATOM 2105 N N . ALA A 1 263 ? 13.232 -1.076 -17.609 1.00 49.22 263 ALA A N 1
ATOM 2106 C CA . ALA A 1 263 ? 13.585 0.337 -17.698 1.00 49.22 263 ALA A CA 1
ATOM 2107 C C . ALA A 1 263 ? 12.334 1.160 -18.046 1.00 49.22 263 ALA A C 1
ATOM 2109 O O . ALA A 1 263 ? 11.508 0.673 -18.811 1.00 49.22 263 ALA A O 1
ATOM 2110 N N . GLU A 1 264 ? 12.162 2.356 -17.473 1.00 65.94 264 GLU A N 1
ATOM 2111 C CA . GLU A 1 264 ? 11.073 3.269 -17.847 1.00 65.94 264 GLU A CA 1
ATOM 2112 C C . GLU A 1 264 ? 11.177 3.552 -19.350 1.00 65.94 264 GLU A C 1
ATOM 2114 O O . GLU A 1 264 ? 11.908 4.444 -19.777 1.00 65.94 264 GLU A O 1
ATOM 2119 N N . VAL A 1 265 ? 10.536 2.719 -20.165 1.00 68.75 265 VAL A N 1
ATOM 2120 C CA . VAL A 1 265 ? 10.590 2.785 -21.615 1.00 68.75 265 VAL A CA 1
ATOM 2121 C C . VAL A 1 265 ? 9.235 3.207 -22.137 1.00 68.75 265 VAL A C 1
ATOM 2123 O O . VAL A 1 265 ? 8.198 2.688 -21.730 1.00 68.75 265 VAL A O 1
ATOM 2126 N N . ILE A 1 266 ? 9.246 4.154 -23.063 1.00 80.25 266 ILE A N 1
ATOM 2127 C CA . ILE A 1 266 ? 8.061 4.576 -23.801 1.00 80.25 266 ILE A CA 1
ATOM 2128 C C . ILE A 1 266 ? 8.040 3.873 -25.160 1.00 80.25 266 ILE A C 1
ATOM 2130 O O . ILE A 1 266 ? 9.088 3.646 -25.770 1.00 80.25 266 ILE A O 1
ATOM 2134 N N . ARG A 1 267 ? 6.847 3.518 -25.642 1.00 83.75 267 ARG A N 1
ATOM 2135 C CA . ARG A 1 267 ? 6.653 2.973 -26.992 1.00 83.75 267 ARG A CA 1
ATOM 2136 C C . ARG A 1 267 ? 6.664 4.114 -28.000 1.00 83.75 267 ARG A C 1
ATOM 2138 O O . ARG A 1 267 ? 5.857 5.034 -27.895 1.00 83.75 267 ARG A O 1
ATOM 2145 N N . VAL A 1 268 ? 7.568 4.053 -28.972 1.00 84.06 268 VAL A N 1
ATOM 2146 C CA . VAL A 1 268 ? 7.732 5.085 -29.998 1.00 84.06 268 VAL A CA 1
ATOM 2147 C C . VAL A 1 268 ? 7.776 4.451 -31.375 1.00 84.06 268 VAL A C 1
ATOM 2149 O O . VAL A 1 268 ? 8.593 3.570 -31.649 1.00 84.06 268 VAL A O 1
ATOM 2152 N N . GLY A 1 269 ? 6.908 4.952 -32.252 1.00 80.88 269 GLY A N 1
ATOM 2153 C CA . GLY A 1 269 ? 6.744 4.419 -33.594 1.00 80.88 269 GLY A CA 1
ATOM 2154 C C . GLY A 1 269 ? 6.124 3.022 -33.585 1.00 80.88 269 GLY A C 1
ATOM 2155 O O . GLY A 1 269 ? 6.358 2.209 -32.689 1.00 80.88 269 GLY A O 1
ATOM 2156 N N . TYR A 1 270 ? 5.308 2.758 -34.594 1.00 89.00 270 TYR A N 1
ATOM 2157 C CA . TYR A 1 270 ? 4.831 1.423 -34.907 1.00 89.00 270 TYR A CA 1
ATOM 2158 C C . TYR A 1 270 ? 4.593 1.350 -36.410 1.00 89.00 270 TYR A C 1
ATOM 2160 O O . TYR A 1 270 ? 3.915 2.207 -36.980 1.00 89.00 270 TYR A O 1
ATOM 2168 N N . TRP A 1 271 ? 5.180 0.350 -37.053 1.00 92.44 271 TRP A N 1
ATOM 2169 C CA . TRP A 1 271 ? 5.109 0.142 -38.495 1.00 92.44 271 TRP A CA 1
ATOM 2170 C C . TRP A 1 271 ? 4.741 -1.303 -38.777 1.00 92.44 271 TRP A C 1
ATOM 2172 O O . TRP A 1 271 ? 5.181 -2.187 -38.050 1.00 92.44 271 TRP A O 1
ATOM 2182 N N . GLY A 1 272 ? 3.974 -1.538 -39.840 1.00 89.62 272 GLY A N 1
ATOM 2183 C CA . GLY A 1 272 ? 3.507 -2.869 -40.219 1.00 89.62 272 GLY A CA 1
ATOM 2184 C C . GLY A 1 272 ? 2.030 -3.099 -39.894 1.00 89.62 272 GLY A C 1
ATOM 2185 O O . GLY A 1 272 ? 1.238 -2.158 -39.916 1.00 89.62 272 GLY A O 1
ATOM 2186 N N . ASN A 1 273 ? 1.651 -4.351 -39.644 1.00 83.75 273 ASN A N 1
ATOM 2187 C CA . ASN A 1 273 ? 0.271 -4.743 -39.383 1.00 83.75 273 ASN A CA 1
ATOM 2188 C C . ASN A 1 273 ? -0.249 -4.190 -38.051 1.00 83.75 273 ASN A C 1
ATOM 2190 O O . ASN A 1 273 ? 0.345 -4.446 -37.013 1.00 83.75 273 ASN A O 1
ATOM 2194 N N . THR A 1 274 ? -1.389 -3.504 -38.065 1.00 72.44 274 THR A N 1
ATOM 2195 C CA . THR A 1 274 ? -2.053 -2.966 -36.865 1.00 72.44 274 THR A CA 1
ATOM 2196 C C . THR A 1 274 ? -3.310 -3.734 -36.462 1.00 72.44 274 THR A C 1
ATOM 2198 O O . THR A 1 274 ? -3.959 -3.371 -35.482 1.00 72.44 274 THR A O 1
ATOM 2201 N N . SER A 1 275 ? -3.689 -4.774 -37.208 1.00 67.00 275 SER A N 1
ATOM 2202 C CA . SER A 1 275 ? -4.842 -5.599 -36.851 1.00 67.00 275 SER A CA 1
ATOM 2203 C C . SER A 1 275 ? -4.541 -6.410 -35.588 1.00 67.00 275 SER A C 1
ATOM 2205 O O . SER A 1 275 ? -3.437 -6.933 -35.433 1.00 67.00 275 SER A O 1
ATOM 2207 N N . ASN A 1 276 ? -5.516 -6.469 -34.672 1.00 52.16 276 ASN A N 1
ATOM 2208 C CA . ASN A 1 276 ? -5.422 -7.146 -33.376 1.00 52.16 276 ASN A CA 1
ATOM 2209 C C . ASN A 1 276 ? -5.189 -8.656 -33.568 1.00 52.16 276 ASN A C 1
ATOM 2211 O O . ASN A 1 276 ? -6.117 -9.459 -33.485 1.00 52.16 276 ASN A O 1
ATOM 2215 N N . GLY A 1 277 ? -3.946 -9.056 -33.828 1.00 52.19 277 GLY A N 1
ATOM 2216 C CA . GLY A 1 277 ? -3.500 -10.416 -33.567 1.00 52.19 277 GLY A CA 1
ATOM 2217 C C . GLY A 1 277 ? -3.645 -10.660 -32.067 1.00 52.19 277 GLY A C 1
ATOM 2218 O O . GLY A 1 277 ? -3.287 -9.793 -31.272 1.00 52.19 277 GLY A O 1
ATOM 2219 N N . GLY A 1 278 ? -4.222 -11.793 -31.665 1.00 49.56 278 GLY A N 1
ATOM 2220 C CA . GLY A 1 278 ? -4.333 -12.146 -30.247 1.00 49.56 278 GLY A CA 1
ATOM 2221 C C . GLY A 1 278 ? -2.981 -12.051 -29.522 1.00 49.56 278 GLY A C 1
ATOM 2222 O O . GLY A 1 278 ? -1.924 -12.097 -30.155 1.00 49.56 278 GLY A O 1
ATOM 2223 N N . SER A 1 279 ? -3.007 -11.951 -28.189 1.00 55.53 279 SER A N 1
ATOM 2224 C CA . SER A 1 279 ? -1.818 -11.737 -27.338 1.00 55.53 279 SER A CA 1
ATOM 2225 C C . SER A 1 279 ? -0.651 -12.697 -27.608 1.00 55.53 279 SER A C 1
ATOM 2227 O O . SER A 1 279 ? 0.495 -12.336 -27.371 1.00 55.53 279 SER A O 1
ATOM 2229 N N . GLN A 1 280 ? -0.934 -13.888 -28.139 1.00 56.28 280 GLN A N 1
ATOM 2230 C CA . GLN A 1 280 ? 0.041 -14.914 -28.520 1.00 56.28 280 GLN A CA 1
ATOM 2231 C C . GLN A 1 280 ? 1.014 -14.538 -29.656 1.00 56.28 280 GLN A C 1
ATOM 2233 O O . GLN A 1 280 ? 1.998 -15.243 -29.839 1.00 56.28 280 GLN A O 1
ATOM 2238 N N . ASN A 1 281 ? 0.767 -13.462 -30.413 1.00 72.62 281 ASN A N 1
ATOM 2239 C CA . ASN A 1 281 ? 1.617 -13.053 -31.548 1.00 72.62 281 ASN A CA 1
ATOM 2240 C C . ASN A 1 281 ? 2.383 -11.743 -31.294 1.00 72.62 281 ASN A C 1
ATOM 2242 O O . ASN A 1 281 ? 3.044 -11.209 -32.190 1.00 72.62 281 ASN A O 1
ATOM 2246 N N . CYS A 1 282 ? 2.264 -11.194 -30.085 1.00 82.19 282 CYS A N 1
ATOM 2247 C CA . CYS A 1 282 ? 3.047 -10.050 -29.643 1.00 82.19 282 CYS A CA 1
ATOM 2248 C C . CYS A 1 282 ? 4.446 -10.517 -29.243 1.00 82.19 282 CYS A C 1
ATOM 2250 O O . CYS A 1 282 ? 4.586 -11.480 -28.496 1.00 82.19 282 CYS A O 1
ATOM 2252 N N . TRP A 1 283 ? 5.471 -9.802 -29.698 1.00 87.12 283 TRP A N 1
ATOM 2253 C CA . TRP A 1 283 ? 6.847 -10.022 -29.262 1.00 87.12 283 TRP A CA 1
ATOM 2254 C C . TRP A 1 283 ? 7.448 -8.722 -28.764 1.00 87.12 283 TRP A C 1
ATOM 2256 O O . TRP A 1 283 ? 7.130 -7.635 -29.264 1.00 87.12 283 TRP A O 1
ATOM 2266 N N . ASP A 1 284 ? 8.365 -8.834 -27.816 1.00 87.25 284 ASP A N 1
ATOM 2267 C CA . ASP A 1 284 ? 9.218 -7.730 -27.447 1.00 87.25 284 ASP A CA 1
ATOM 2268 C C . ASP A 1 284 ? 10.605 -8.151 -26.963 1.00 87.25 284 ASP A C 1
ATOM 2270 O O . ASP A 1 284 ? 10.891 -9.291 -26.613 1.00 87.25 284 ASP A O 1
ATOM 2274 N N . PHE A 1 285 ? 11.508 -7.185 -27.038 1.00 89.69 285 PHE A N 1
ATOM 2275 C CA . PHE A 1 285 ? 12.869 -7.250 -26.552 1.00 89.69 285 PHE A CA 1
ATOM 2276 C C . PHE A 1 285 ? 13.133 -5.950 -25.804 1.00 89.69 285 PHE A C 1
ATOM 2278 O O . PHE A 1 285 ? 13.136 -4.880 -26.413 1.00 89.69 285 PHE A O 1
ATOM 2285 N N . ILE A 1 286 ? 13.371 -6.032 -24.498 1.00 85.19 286 ILE A N 1
ATOM 2286 C CA . ILE A 1 286 ? 13.704 -4.878 -23.660 1.00 85.19 286 ILE A CA 1
ATOM 2287 C C . ILE A 1 286 ? 15.178 -4.978 -23.272 1.00 85.19 286 ILE A C 1
ATOM 2289 O O . ILE A 1 286 ? 15.626 -5.991 -22.743 1.00 85.19 286 ILE A O 1
ATOM 2293 N N . LEU A 1 287 ? 15.943 -3.918 -23.542 1.00 87.19 287 LEU A N 1
ATOM 2294 C CA . LEU A 1 287 ? 17.347 -3.840 -23.158 1.00 87.19 287 LEU A CA 1
ATOM 2295 C C . LEU A 1 287 ? 17.456 -3.457 -21.676 1.00 87.19 287 LEU A C 1
ATOM 2297 O O . LEU A 1 287 ? 17.174 -2.315 -21.297 1.00 87.19 287 LEU A O 1
ATOM 2301 N N . GLU A 1 288 ? 17.895 -4.405 -20.850 1.00 80.25 288 GLU A N 1
ATOM 2302 C CA . GLU A 1 288 ? 18.089 -4.198 -19.413 1.00 80.25 288 GLU A CA 1
ATOM 2303 C C . GLU A 1 288 ? 19.150 -3.122 -19.105 1.00 80.25 288 GLU A C 1
ATOM 2305 O O . GLU A 1 288 ? 20.012 -2.796 -19.925 1.00 80.25 288 GLU A O 1
ATOM 2310 N N . LYS A 1 289 ? 19.077 -2.519 -17.910 1.00 74.88 289 LYS A N 1
ATOM 2311 C CA . LYS A 1 289 ? 19.856 -1.315 -17.553 1.00 74.88 289 LYS A CA 1
ATOM 2312 C C . LYS A 1 289 ? 21.373 -1.536 -17.596 1.00 74.88 289 LYS A C 1
ATOM 2314 O O . LYS A 1 289 ? 22.100 -0.623 -17.974 1.00 74.88 289 LYS A O 1
ATOM 2319 N N . ASP A 1 290 ? 21.833 -2.707 -17.181 1.00 79.38 290 ASP A N 1
ATOM 2320 C CA . ASP A 1 290 ? 23.238 -3.120 -17.128 1.00 79.38 290 ASP A CA 1
ATOM 2321 C C . ASP A 1 290 ? 23.664 -3.962 -18.340 1.00 79.38 290 ASP A C 1
ATOM 2323 O O . ASP A 1 290 ? 24.812 -4.397 -18.417 1.00 79.38 290 ASP A O 1
ATOM 2327 N N . HIS A 1 291 ? 22.760 -4.158 -19.302 1.00 86.88 291 HIS A N 1
ATOM 2328 C CA . HIS A 1 291 ? 23.026 -4.907 -20.518 1.00 86.88 291 HIS A CA 1
ATOM 2329 C C . HIS A 1 291 ? 23.464 -3.978 -21.657 1.00 86.88 291 HIS A C 1
ATOM 2331 O O . HIS A 1 291 ? 22.926 -2.885 -21.856 1.00 86.88 291 HIS A O 1
ATOM 2337 N N . LYS A 1 292 ? 24.413 -4.449 -22.470 1.00 91.50 292 LYS A N 1
ATOM 2338 C CA . LYS A 1 292 ? 24.786 -3.845 -23.756 1.00 91.50 292 LYS A CA 1
ATOM 2339 C C . LYS A 1 292 ? 24.330 -4.741 -24.899 1.00 91.50 292 LYS A C 1
ATOM 2341 O O . LYS A 1 292 ? 24.586 -5.941 -24.870 1.00 91.50 292 LYS A O 1
ATOM 2346 N N . LEU A 1 293 ? 23.687 -4.184 -25.924 1.00 94.56 293 LEU A N 1
ATOM 2347 C CA . LEU A 1 293 ? 23.383 -4.934 -27.144 1.00 94.56 293 LEU A CA 1
ATOM 2348 C C . LEU A 1 293 ? 24.691 -5.247 -27.887 1.00 94.56 293 LEU A C 1
ATOM 2350 O O . LEU A 1 293 ? 25.464 -4.340 -28.170 1.00 94.56 293 LEU A O 1
ATOM 2354 N N . LYS A 1 294 ? 24.933 -6.523 -28.195 1.00 96.06 294 LYS A N 1
ATOM 2355 C CA . LYS A 1 294 ? 26.157 -6.996 -28.865 1.00 96.06 294 LYS A CA 1
ATOM 2356 C C . LYS A 1 294 ? 25.918 -7.567 -30.243 1.00 96.06 294 LYS A C 1
ATOM 2358 O O . LYS A 1 294 ? 26.837 -7.584 -31.057 1.00 96.06 294 LYS A O 1
ATOM 2363 N N . LYS A 1 295 ? 24.723 -8.094 -30.501 1.00 96.81 295 LYS A N 1
ATOM 2364 C CA . LYS A 1 295 ? 24.414 -8.727 -31.780 1.00 96.81 295 LYS A CA 1
ATOM 2365 C C . LYS A 1 295 ? 22.934 -8.619 -32.102 1.00 96.81 295 LYS A C 1
ATOM 2367 O O . LYS A 1 295 ? 22.102 -8.840 -31.225 1.00 96.81 295 LYS A O 1
ATOM 2372 N N . ILE A 1 296 ? 22.618 -8.376 -33.367 1.00 97.50 296 ILE A N 1
ATOM 2373 C CA . ILE A 1 296 ? 21.284 -8.615 -33.920 1.00 97.50 296 ILE A CA 1
ATOM 2374 C C . ILE A 1 296 ? 21.428 -9.706 -34.973 1.00 97.50 296 ILE A C 1
ATOM 2376 O O . ILE A 1 296 ? 22.276 -9.618 -35.856 1.00 97.50 296 ILE A O 1
ATOM 2380 N N . THR A 1 297 ? 20.620 -10.752 -34.858 1.00 96.50 297 THR A N 1
ATOM 2381 C CA . THR A 1 297 ? 20.508 -11.803 -35.870 1.00 96.50 297 THR A CA 1
ATOM 2382 C C . THR A 1 297 ? 19.199 -11.617 -36.614 1.00 96.50 297 THR A C 1
ATOM 2384 O O . THR A 1 297 ? 18.149 -11.492 -35.985 1.00 96.50 297 THR A O 1
ATOM 2387 N N . ILE A 1 298 ? 19.282 -11.556 -37.938 1.00 95.94 298 ILE A N 1
ATOM 2388 C CA . ILE A 1 298 ? 18.166 -11.288 -38.834 1.00 95.94 298 ILE A CA 1
ATOM 2389 C C . ILE A 1 298 ? 18.090 -12.427 -39.842 1.00 95.94 298 ILE A C 1
ATOM 2391 O O . ILE A 1 298 ? 19.041 -12.649 -40.588 1.00 95.94 298 ILE A O 1
ATOM 2395 N N . ASP A 1 299 ? 16.952 -13.112 -39.888 1.00 94.88 299 ASP A N 1
ATOM 2396 C CA . ASP A 1 299 ? 16.597 -13.968 -41.022 1.00 94.88 299 ASP A CA 1
ATOM 2397 C C . ASP A 1 299 ? 15.786 -13.129 -42.010 1.00 94.88 299 ASP A C 1
ATOM 2399 O O . ASP A 1 299 ? 14.765 -12.534 -41.640 1.00 94.88 299 ASP A O 1
ATOM 2403 N N . HIS A 1 300 ? 16.261 -13.023 -43.248 1.00 93.94 300 HIS A N 1
ATOM 2404 C CA . HIS A 1 300 ? 15.626 -12.188 -44.254 1.00 93.94 300 HIS A CA 1
ATOM 2405 C C . HIS A 1 300 ? 15.747 -12.743 -45.675 1.00 93.94 300 HIS A C 1
ATOM 2407 O O . HIS A 1 300 ? 16.697 -13.427 -46.047 1.00 93.94 300 HIS A O 1
ATOM 2413 N N . GLY A 1 301 ? 14.802 -12.344 -46.520 1.00 90.69 301 GLY A N 1
ATOM 2414 C CA . GLY A 1 301 ? 14.810 -12.602 -47.958 1.00 90.69 301 GLY A CA 1
ATOM 2415 C C . GLY A 1 301 ? 14.036 -11.512 -48.683 1.00 90.69 301 GLY A C 1
ATOM 2416 O O . GLY A 1 301 ? 14.465 -10.363 -48.751 1.00 90.69 301 GLY A O 1
ATOM 2417 N N . ASP A 1 302 ? 12.861 -11.853 -49.191 1.00 88.81 302 ASP A N 1
ATOM 2418 C CA . ASP A 1 302 ? 11.875 -10.888 -49.680 1.00 88.81 302 ASP A CA 1
ATOM 2419 C C . ASP A 1 302 ? 11.146 -10.124 -48.550 1.00 88.81 302 ASP A C 1
ATOM 2421 O O . ASP A 1 302 ? 10.602 -9.042 -48.796 1.00 88.81 302 ASP A O 1
ATOM 2425 N N . HIS A 1 303 ? 11.202 -10.654 -47.323 1.00 90.69 303 HIS A N 1
ATOM 2426 C CA . HIS A 1 303 ? 10.670 -10.086 -46.079 1.00 90.69 303 HIS A CA 1
ATOM 2427 C C . HIS A 1 303 ? 11.681 -10.216 -44.930 1.00 90.69 303 HIS A C 1
ATOM 2429 O O . HIS A 1 303 ? 12.747 -10.817 -45.097 1.00 90.69 303 HIS A O 1
ATOM 2435 N N . ILE A 1 304 ? 11.335 -9.680 -43.756 1.00 94.56 304 ILE A N 1
ATOM 2436 C CA . ILE A 1 304 ? 12.009 -10.021 -42.499 1.00 94.56 304 ILE A CA 1
ATOM 2437 C C . ILE A 1 304 ? 11.284 -11.210 -41.867 1.00 94.56 304 ILE A C 1
ATOM 2439 O O . ILE A 1 304 ? 10.138 -11.091 -41.438 1.00 94.56 304 ILE A O 1
ATOM 2443 N N . TYR A 1 305 ? 11.954 -12.356 -41.817 1.00 93.62 305 TYR A N 1
ATOM 2444 C CA . TYR A 1 305 ? 11.392 -13.606 -41.316 1.00 93.62 305 TYR A CA 1
ATOM 2445 C C . TYR A 1 305 ? 11.483 -13.713 -39.801 1.00 93.62 305 TYR A C 1
ATOM 2447 O O . TYR A 1 305 ? 10.528 -14.139 -39.154 1.00 93.62 305 TYR A O 1
ATOM 2455 N N . SER A 1 306 ? 12.626 -13.328 -39.231 1.00 94.88 306 SER A N 1
ATOM 2456 C CA . SER A 1 306 ? 12.797 -13.341 -37.784 1.00 94.88 306 SER A CA 1
ATOM 2457 C C . SER A 1 306 ? 13.896 -12.415 -37.284 1.00 94.88 306 SER A C 1
ATOM 2459 O O . SER A 1 306 ? 14.791 -12.017 -38.035 1.00 94.88 306 SER A O 1
ATOM 2461 N N . LEU A 1 307 ? 13.814 -12.089 -35.995 1.00 96.06 307 LEU A N 1
ATOM 2462 C CA . LEU A 1 307 ? 14.787 -11.282 -35.272 1.00 96.06 307 LEU A CA 1
ATOM 2463 C C . LEU A 1 307 ? 15.178 -11.967 -33.964 1.00 96.06 307 LEU A C 1
ATOM 2465 O O . LEU A 1 307 ? 14.355 -12.576 -33.279 1.00 96.06 307 LEU A O 1
ATOM 2469 N N . THR A 1 308 ? 16.449 -11.849 -33.601 1.00 95.69 308 THR A N 1
ATOM 2470 C CA . THR A 1 308 ? 16.958 -12.275 -32.296 1.00 95.69 308 THR A CA 1
ATOM 2471 C C . THR A 1 308 ? 18.054 -11.325 -31.839 1.00 95.69 308 THR A C 1
ATOM 2473 O O . THR A 1 308 ? 18.914 -10.930 -32.629 1.00 95.69 308 THR A O 1
ATOM 2476 N N . PHE A 1 309 ? 18.045 -10.968 -30.559 1.00 96.62 309 PHE A N 1
ATOM 2477 C CA . PHE A 1 309 ? 18.944 -9.976 -29.981 1.00 96.62 309 PHE A CA 1
ATOM 2478 C C . PHE A 1 309 ? 19.859 -10.648 -28.962 1.00 96.62 309 PHE A C 1
ATOM 2480 O O . PHE A 1 309 ? 19.388 -11.371 -28.089 1.00 96.62 309 PHE A O 1
ATOM 2487 N N . THR A 1 310 ? 21.167 -10.414 -29.051 1.00 95.69 310 THR A N 1
ATOM 2488 C CA . THR A 1 310 ? 22.123 -10.860 -28.031 1.00 95.69 310 THR A CA 1
ATOM 2489 C C . THR A 1 310 ? 22.668 -9.656 -27.285 1.00 95.69 310 THR A C 1
ATOM 2491 O O . THR A 1 310 ? 23.184 -8.717 -27.895 1.00 95.69 310 THR A O 1
ATOM 2494 N N . THR A 1 311 ? 22.588 -9.709 -25.963 1.00 93.62 311 THR A N 1
ATOM 2495 C CA . THR A 1 311 ? 23.112 -8.698 -25.046 1.00 93.62 311 THR A CA 1
ATOM 2496 C C . THR A 1 311 ? 24.226 -9.266 -24.180 1.00 93.62 311 THR A C 1
ATOM 2498 O O . THR A 1 311 ? 24.337 -10.479 -24.040 1.00 93.62 311 THR A O 1
ATOM 2501 N N . GLU A 1 312 ? 25.039 -8.397 -23.596 1.00 92.50 312 GLU A N 1
ATOM 2502 C CA . GLU A 1 312 ? 26.069 -8.743 -22.622 1.00 92.50 312 GLU A CA 1
ATOM 2503 C C . GLU A 1 312 ? 25.839 -7.979 -21.319 1.00 92.50 312 GLU A C 1
ATOM 2505 O O . GLU A 1 312 ? 25.672 -6.759 -21.355 1.00 92.50 312 GLU A O 1
ATOM 2510 N N . SER A 1 313 ? 25.901 -8.675 -20.183 1.00 87.69 313 SER A N 1
ATOM 2511 C CA . SER A 1 313 ? 26.060 -8.061 -18.859 1.00 87.69 313 SER A CA 1
ATOM 2512 C C . SER A 1 313 ? 27.108 -8.825 -18.066 1.00 87.69 313 SER A C 1
ATOM 2514 O O . SER A 1 313 ? 27.096 -10.056 -18.022 1.00 87.69 313 SER A O 1
ATOM 2516 N N . LYS A 1 314 ? 28.052 -8.086 -17.469 1.00 87.62 314 LYS A N 1
ATOM 2517 C CA . LYS A 1 314 ? 29.162 -8.631 -16.663 1.00 87.62 314 LYS A CA 1
ATOM 2518 C C . LYS A 1 314 ? 29.935 -9.765 -17.366 1.00 87.62 314 LYS A C 1
ATOM 2520 O O . LYS A 1 314 ? 30.351 -10.722 -16.723 1.00 87.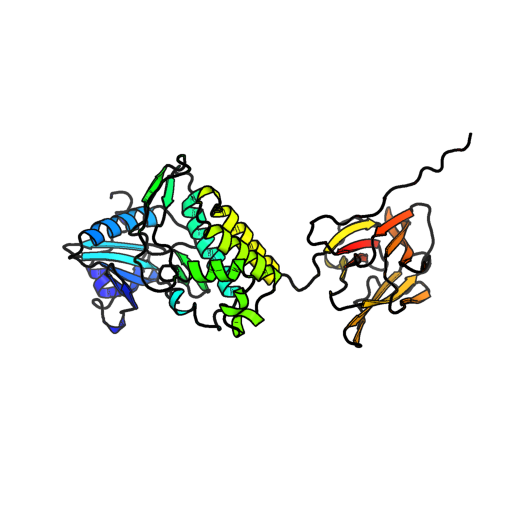62 314 LYS A O 1
ATOM 2525 N N . GLY A 1 315 ? 30.106 -9.660 -18.687 1.00 86.25 315 GLY A N 1
ATOM 2526 C CA . GLY A 1 315 ? 30.813 -10.648 -19.515 1.00 86.25 315 GLY A CA 1
ATOM 2527 C C . GLY A 1 315 ? 30.003 -11.896 -19.893 1.00 86.25 315 GLY A C 1
ATOM 2528 O O . GLY A 1 315 ? 30.539 -12.785 -20.548 1.00 86.25 315 GLY A O 1
ATOM 2529 N N . ILE A 1 316 ? 28.725 -11.980 -19.512 1.00 83.38 316 ILE A N 1
ATOM 2530 C CA . ILE A 1 316 ? 27.823 -13.085 -19.867 1.00 83.38 316 ILE A CA 1
ATOM 2531 C C . ILE A 1 316 ? 26.922 -12.642 -21.021 1.00 83.38 316 ILE A C 1
ATOM 2533 O O . ILE A 1 316 ? 26.317 -11.569 -20.957 1.00 83.38 316 ILE A O 1
ATOM 2537 N N . LEU A 1 317 ? 26.819 -13.475 -22.062 1.00 89.12 317 LEU A N 1
ATOM 2538 C CA . LEU A 1 317 ? 25.934 -13.244 -23.204 1.00 89.12 317 LEU A CA 1
ATOM 2539 C C . LEU A 1 317 ? 24.543 -13.846 -22.972 1.00 89.12 317 LEU A C 1
ATOM 2541 O O . LEU A 1 317 ? 24.413 -15.026 -22.660 1.00 89.12 317 LEU A O 1
ATOM 2545 N N . TYR A 1 318 ? 23.507 -13.052 -23.229 1.00 84.81 318 TYR A N 1
ATOM 2546 C CA . TYR A 1 318 ? 22.098 -13.442 -23.159 1.00 84.81 318 TYR A CA 1
ATOM 2547 C C . TYR A 1 318 ? 21.458 -13.253 -24.525 1.00 84.81 318 TYR A C 1
ATOM 2549 O O . TYR A 1 318 ? 21.608 -12.191 -25.126 1.00 84.81 318 TYR A O 1
ATOM 2557 N N . THR A 1 319 ? 20.740 -14.259 -25.018 1.00 87.75 319 THR A N 1
ATOM 2558 C CA . THR A 1 319 ? 20.035 -14.191 -26.304 1.00 87.75 319 THR A CA 1
ATOM 2559 C C . THR A 1 319 ? 18.533 -14.188 -26.052 1.00 87.75 319 THR A C 1
ATOM 2561 O O . THR A 1 319 ? 18.050 -15.006 -25.276 1.00 87.75 319 THR A O 1
ATOM 2564 N N . SER A 1 320 ? 17.819 -13.248 -26.672 1.00 87.50 320 SER A N 1
ATOM 2565 C CA . SER A 1 320 ? 16.365 -13.132 -26.566 1.00 87.50 320 SER A CA 1
ATOM 2566 C C . SER A 1 320 ? 15.659 -14.335 -27.185 1.00 87.50 320 SER A C 1
ATOM 2568 O O . SER A 1 320 ? 16.239 -15.070 -27.989 1.00 87.50 320 SER A O 1
ATOM 2570 N N . GLU A 1 321 ? 14.366 -14.470 -26.906 1.00 85.50 321 GLU A N 1
ATOM 2571 C CA . GLU A 1 321 ? 13.504 -15.314 -27.728 1.00 85.50 321 GLU A CA 1
ATOM 2572 C C . GLU A 1 321 ? 13.511 -14.836 -29.190 1.00 85.50 321 GLU A C 1
ATOM 2574 O O . GLU A 1 321 ? 13.786 -13.666 -29.496 1.00 85.50 321 GLU A O 1
ATOM 2579 N N . LYS A 1 322 ? 13.261 -15.773 -30.109 1.00 90.25 322 LYS A N 1
ATOM 2580 C CA . LYS A 1 322 ? 13.203 -15.505 -31.546 1.00 90.25 322 LYS A CA 1
ATOM 2581 C C . LYS A 1 322 ? 11.823 -14.940 -31.883 1.00 90.25 322 LYS A C 1
ATOM 2583 O O . LYS A 1 322 ? 10.826 -15.634 -31.730 1.00 90.25 322 LYS A O 1
ATOM 2588 N N . ALA A 1 323 ? 11.774 -13.704 -32.372 1.00 90.31 323 ALA A N 1
ATOM 2589 C CA . ALA A 1 323 ? 10.555 -13.123 -32.926 1.00 90.31 323 ALA A CA 1
ATOM 2590 C C . ALA A 1 323 ? 10.393 -13.567 -34.383 1.00 90.31 323 ALA A C 1
ATOM 2592 O O . ALA A 1 323 ? 11.344 -13.438 -35.154 1.00 90.31 323 ALA A O 1
ATOM 2593 N N . GLY A 1 324 ? 9.214 -14.052 -34.777 1.00 88.50 324 GLY A N 1
ATOM 2594 C CA . GLY A 1 324 ? 8.995 -14.662 -36.096 1.00 88.50 324 GLY A CA 1
ATOM 2595 C C . GLY A 1 324 ? 9.493 -16.111 -36.159 1.00 88.50 324 GLY A C 1
ATOM 2596 O O . GLY A 1 324 ? 9.968 -16.651 -35.159 1.00 88.50 324 GLY A O 1
ATOM 2597 N N . GLY A 1 325 ? 9.415 -16.783 -37.315 1.00 76.19 325 GLY A N 1
ATOM 2598 C CA . GLY A 1 325 ? 9.721 -18.222 -37.290 1.00 76.19 325 GLY A CA 1
ATOM 2599 C C . GLY A 1 325 ? 9.735 -19.035 -38.578 1.00 76.19 325 GLY A C 1
ATOM 2600 O O . GLY A 1 325 ? 10.085 -20.212 -38.507 1.00 76.19 325 GLY A O 1
ATOM 2601 N N . ARG A 1 326 ? 9.421 -18.481 -39.753 1.00 73.31 326 ARG A N 1
ATOM 2602 C CA . ARG A 1 326 ? 9.564 -19.234 -41.008 1.00 73.31 326 ARG A CA 1
ATOM 2603 C C . ARG A 1 326 ? 10.974 -19.049 -41.560 1.00 73.31 326 ARG A C 1
ATOM 2605 O O . ARG A 1 326 ? 11.290 -17.966 -42.024 1.00 73.31 326 ARG A O 1
ATOM 2612 N N . ASN A 1 327 ? 11.799 -20.096 -41.558 1.00 61.47 327 ASN A N 1
ATOM 2613 C CA . ASN A 1 327 ? 13.095 -20.063 -42.247 1.00 61.47 327 ASN A CA 1
ATOM 2614 C C . ASN A 1 327 ? 12.851 -20.040 -43.766 1.00 61.47 327 ASN A C 1
ATOM 2616 O O . ASN A 1 327 ? 12.629 -21.084 -44.379 1.00 61.47 327 ASN A O 1
ATOM 2620 N N . GLY A 1 328 ? 12.807 -18.845 -44.353 1.00 59.53 328 GLY A N 1
ATOM 2621 C CA . GLY A 1 328 ? 12.548 -18.635 -45.781 1.00 59.53 328 GLY A CA 1
ATOM 2622 C C . GLY A 1 328 ? 13.676 -17.920 -46.524 1.00 59.53 328 GLY A C 1
ATOM 2623 O O . GLY A 1 328 ? 13.600 -17.791 -47.745 1.00 59.53 328 GLY A O 1
ATOM 2624 N N . GLY A 1 329 ? 14.706 -17.448 -45.812 1.00 71.31 329 GLY A N 1
ATOM 2625 C CA . GLY A 1 329 ? 15.772 -16.613 -46.357 1.00 71.31 329 GLY A CA 1
ATOM 2626 C C . GLY A 1 329 ? 17.163 -16.925 -45.800 1.00 71.31 329 GLY A C 1
ATOM 2627 O O . GLY A 1 329 ? 17.428 -18.014 -45.293 1.00 71.31 329 GLY A O 1
ATOM 2628 N N . GLY A 1 330 ? 18.079 -15.969 -45.973 1.00 85.38 330 GLY A N 1
ATOM 2629 C CA . GLY A 1 330 ? 19.434 -16.029 -45.432 1.00 85.38 330 GLY A CA 1
ATOM 2630 C C . GLY A 1 330 ? 19.504 -15.407 -44.038 1.00 85.38 330 GLY A C 1
ATOM 2631 O O . GLY A 1 330 ? 18.847 -14.403 -43.762 1.00 85.38 330 GLY A O 1
ATOM 2632 N N . THR A 1 331 ? 20.344 -15.977 -43.175 1.00 92.88 331 THR A N 1
ATOM 2633 C CA . THR A 1 331 ? 20.574 -15.467 -41.818 1.00 92.88 331 THR A CA 1
ATOM 2634 C C . THR A 1 331 ? 21.847 -14.634 -41.767 1.00 92.88 331 THR A C 1
ATOM 2636 O O . THR A 1 331 ? 22.926 -15.119 -42.107 1.00 92.88 331 THR A O 1
ATOM 2639 N N . VAL A 1 332 ? 21.736 -13.402 -41.273 1.00 95.25 332 VAL A N 1
ATOM 2640 C CA . VAL A 1 332 ? 22.870 -12.504 -41.025 1.00 95.25 332 VAL A CA 1
ATOM 2641 C C . VAL A 1 332 ? 22.940 -12.163 -39.541 1.00 95.25 332 VAL A C 1
ATOM 2643 O O . VAL A 1 332 ? 21.925 -11.894 -38.902 1.00 95.25 332 VAL A O 1
ATOM 2646 N N . SER A 1 333 ? 24.149 -12.160 -38.983 1.00 95.44 333 SER A N 1
ATOM 2647 C CA . SER A 1 333 ? 24.421 -11.723 -37.613 1.00 95.44 333 SER A CA 1
ATOM 2648 C C . SER A 1 333 ? 25.309 -10.485 -37.622 1.00 95.44 333 SER A C 1
ATOM 2650 O O . SER A 1 333 ? 26.506 -10.578 -37.880 1.00 95.44 333 SER A O 1
ATOM 2652 N N . GLU A 1 334 ? 24.734 -9.342 -37.269 1.00 95.31 334 GLU A N 1
ATOM 2653 C CA . GLU A 1 334 ? 25.455 -8.081 -37.118 1.00 95.31 334 GLU A CA 1
ATOM 2654 C C . GLU A 1 334 ? 25.956 -7.935 -35.687 1.00 95.31 334 GLU A C 1
ATOM 2656 O O . GLU A 1 334 ? 25.148 -7.888 -34.757 1.00 95.31 334 GLU A O 1
ATOM 2661 N N . LYS A 1 335 ? 27.280 -7.879 -35.510 1.00 94.94 335 LYS A N 1
ATOM 2662 C CA . LYS A 1 335 ? 27.930 -7.644 -34.213 1.00 94.94 335 LYS A CA 1
ATOM 2663 C C . LYS A 1 335 ? 28.246 -6.162 -34.031 1.00 94.94 335 LYS A C 1
ATOM 2665 O O . LYS A 1 335 ? 28.626 -5.501 -34.993 1.00 94.94 335 LYS A O 1
ATOM 2670 N N . PHE A 1 336 ? 28.106 -5.688 -32.798 1.00 91.94 336 PHE A N 1
ATOM 2671 C CA . PHE A 1 336 ? 28.335 -4.301 -32.401 1.00 91.94 336 PHE A CA 1
ATOM 2672 C C . PHE A 1 336 ? 29.655 -4.185 -31.641 1.00 91.94 336 PHE A C 1
ATOM 2674 O O . PHE A 1 336 ? 29.929 -4.996 -30.749 1.00 91.94 336 PHE A O 1
ATOM 2681 N N . GLU A 1 337 ? 30.443 -3.169 -31.984 1.00 90.69 337 GLU A N 1
ATOM 2682 C CA . GLU A 1 337 ? 31.676 -2.829 -31.267 1.00 90.69 337 GLU A CA 1
ATOM 2683 C C . GLU A 1 337 ? 31.377 -2.258 -29.868 1.00 90.69 337 GLU A C 1
ATOM 2685 O O . GLU A 1 337 ? 30.253 -1.866 -29.554 1.00 90.69 337 GLU A O 1
ATOM 2690 N N . GLU A 1 338 ? 32.382 -2.181 -28.991 1.00 84.81 338 GLU A N 1
ATOM 2691 C CA . GLU A 1 338 ? 32.193 -1.861 -27.562 1.00 84.81 338 GLU A CA 1
ATOM 2692 C C . GLU A 1 338 ? 31.467 -0.528 -27.279 1.00 84.81 338 GLU A C 1
ATOM 2694 O O . GLU A 1 338 ? 30.735 -0.413 -26.285 1.00 84.81 338 GLU A O 1
ATOM 2699 N N . ASN A 1 339 ? 31.654 0.454 -28.165 1.00 87.25 339 ASN A N 1
ATOM 2700 C CA . ASN A 1 339 ? 31.093 1.807 -28.079 1.00 87.25 339 ASN A CA 1
ATOM 2701 C C . ASN A 1 339 ? 30.007 2.088 -29.132 1.00 87.25 339 ASN A C 1
ATOM 2703 O O . ASN A 1 339 ? 29.544 3.234 -29.246 1.00 87.25 339 ASN A O 1
ATOM 2707 N N . GLU A 1 340 ? 29.640 1.071 -29.913 1.00 91.75 340 GLU A N 1
ATOM 2708 C CA . GLU A 1 340 ? 28.616 1.154 -30.946 1.00 91.75 340 GLU A CA 1
ATOM 2709 C C . GLU A 1 340 ? 27.232 0.915 -30.328 1.00 91.75 340 GLU A C 1
ATOM 2711 O O . GLU A 1 340 ? 26.968 -0.096 -29.681 1.00 91.75 340 GLU A O 1
ATOM 2716 N N . GLU A 1 341 ? 26.326 1.864 -30.532 1.00 93.00 341 GLU A N 1
ATOM 2717 C CA . GLU A 1 341 ? 24.960 1.841 -30.022 1.00 93.00 341 GLU A CA 1
ATOM 2718 C C . GLU A 1 341 ? 23.977 2.187 -31.133 1.00 93.00 341 GLU A C 1
ATOM 2720 O O . GLU A 1 341 ? 24.263 2.999 -32.016 1.00 93.00 341 GLU A O 1
ATOM 2725 N N . LEU A 1 342 ? 22.774 1.618 -31.055 1.00 95.19 342 LEU A N 1
ATOM 2726 C CA . LEU A 1 342 ? 21.685 1.991 -31.946 1.00 95.19 342 LEU A CA 1
ATOM 2727 C C . LEU A 1 342 ? 21.237 3.431 -31.679 1.00 95.19 342 LEU A C 1
ATOM 2729 O O . LEU A 1 342 ? 20.912 3.795 -30.549 1.00 95.19 342 LEU A O 1
ATOM 2733 N N . THR A 1 343 ? 21.142 4.212 -32.749 1.00 94.69 343 THR A N 1
ATOM 2734 C CA . THR A 1 343 ? 20.658 5.602 -32.783 1.00 94.69 343 THR A CA 1
ATOM 2735 C C . THR A 1 343 ? 19.492 5.781 -33.757 1.00 94.69 343 THR A C 1
ATOM 2737 O O . THR A 1 343 ? 18.994 6.888 -33.960 1.00 94.69 343 THR A O 1
ATOM 2740 N N . GLY A 1 344 ? 19.026 4.700 -34.382 1.00 94.62 344 GLY A N 1
ATOM 2741 C CA . GLY A 1 344 ? 17.842 4.742 -35.222 1.00 94.62 344 GLY A CA 1
ATOM 2742 C C . GLY A 1 344 ? 17.493 3.420 -35.883 1.00 94.62 344 GLY A C 1
ATOM 2743 O O . GLY A 1 344 ? 18.281 2.473 -35.930 1.00 94.62 344 GLY A O 1
ATOM 2744 N N . ILE A 1 345 ? 16.303 3.393 -36.470 1.00 96.25 345 ILE A N 1
ATOM 2745 C CA . ILE A 1 345 ? 15.841 2.313 -37.337 1.00 96.25 345 ILE A CA 1
ATOM 2746 C C . ILE A 1 345 ? 15.140 2.915 -38.548 1.00 96.25 345 ILE A C 1
ATOM 2748 O O . ILE A 1 345 ? 14.439 3.923 -38.453 1.00 96.25 345 ILE A O 1
ATOM 2752 N N . LYS A 1 346 ? 15.333 2.299 -39.710 1.00 95.44 346 LYS A N 1
ATOM 2753 C CA . LYS A 1 346 ? 14.540 2.583 -40.904 1.00 95.44 346 LYS A CA 1
ATOM 2754 C C . LYS A 1 346 ? 14.193 1.297 -41.621 1.00 95.44 346 LYS A C 1
ATOM 2756 O O . LYS A 1 346 ? 14.889 0.297 -41.479 1.00 95.44 346 LYS A O 1
ATOM 2761 N N . GLY A 1 347 ? 13.162 1.336 -42.438 1.00 95.94 347 GLY A N 1
ATOM 2762 C CA . GLY A 1 347 ? 12.715 0.165 -43.156 1.00 95.94 347 GLY A CA 1
ATOM 2763 C C . GLY A 1 347 ? 11.688 0.495 -44.213 1.00 95.94 347 GLY A C 1
ATOM 2764 O O . GLY A 1 347 ? 11.466 1.660 -44.543 1.00 95.94 347 GLY A O 1
ATOM 2765 N N . THR A 1 348 ? 11.095 -0.554 -44.762 1.00 95.50 348 THR A N 1
ATOM 2766 C CA . THR A 1 348 ? 9.980 -0.445 -45.697 1.00 95.50 348 THR A CA 1
ATOM 2767 C C . THR A 1 348 ? 8.916 -1.470 -45.329 1.00 95.50 348 THR A C 1
ATOM 2769 O O . THR A 1 348 ? 9.220 -2.479 -44.682 1.00 95.50 348 THR A O 1
ATOM 2772 N N . ILE A 1 349 ? 7.672 -1.169 -45.686 1.00 93.25 349 ILE A N 1
ATOM 2773 C CA . ILE A 1 349 ? 6.500 -2.006 -45.444 1.00 93.25 349 ILE A CA 1
ATOM 2774 C C . ILE A 1 349 ? 5.999 -2.544 -46.786 1.00 93.25 349 ILE A C 1
ATOM 2776 O O . ILE A 1 349 ? 6.000 -1.830 -47.792 1.00 93.25 349 ILE A O 1
ATOM 2780 N N . ARG A 1 350 ? 5.523 -3.788 -46.810 1.00 89.94 350 ARG A N 1
ATOM 2781 C CA . ARG A 1 350 ? 4.823 -4.370 -47.960 1.00 89.94 350 ARG A CA 1
ATOM 2782 C C . ARG A 1 350 ? 3.396 -4.725 -47.571 1.00 89.94 350 ARG A C 1
ATOM 2784 O O . ARG A 1 350 ? 3.177 -5.340 -46.532 1.00 89.94 350 ARG A O 1
ATOM 2791 N N . VAL A 1 351 ? 2.455 -4.391 -48.447 1.00 88.12 351 VAL A N 1
ATOM 2792 C CA . VAL A 1 351 ? 1.086 -4.912 -48.408 1.00 88.12 351 VAL A CA 1
ATOM 2793 C C . VAL A 1 351 ? 1.026 -6.116 -49.345 1.00 88.12 351 VAL A C 1
ATOM 2795 O O . VAL A 1 351 ? 1.375 -6.012 -50.522 1.00 88.12 351 VAL A O 1
ATOM 2798 N N . LEU A 1 352 ? 0.666 -7.276 -48.808 1.00 82.38 352 LEU A N 1
ATOM 2799 C CA . LEU A 1 352 ? 0.473 -8.505 -49.570 1.00 82.38 352 LEU A CA 1
ATOM 2800 C C . LEU A 1 352 ? -0.869 -8.460 -50.310 1.00 82.38 352 LEU A C 1
ATOM 2802 O O . LEU A 1 352 ? -1.760 -7.685 -49.969 1.00 82.38 352 LEU A O 1
ATOM 2806 N N . THR A 1 353 ? -1.047 -9.330 -51.302 1.00 80.56 353 THR A N 1
ATOM 2807 C CA . THR A 1 353 ? -2.301 -9.432 -52.072 1.00 80.56 353 THR A CA 1
ATOM 2808 C C . THR A 1 353 ? -3.516 -9.773 -51.203 1.00 80.56 353 THR A C 1
ATOM 2810 O O . THR A 1 353 ? -4.636 -9.445 -51.573 1.00 80.56 353 THR A O 1
ATOM 2813 N N . SER A 1 354 ? -3.301 -10.374 -50.029 1.00 78.38 354 SER A N 1
ATOM 2814 C CA . SER A 1 354 ? -4.325 -10.635 -49.010 1.00 78.38 354 SER A CA 1
ATOM 2815 C C . SER A 1 354 ? -4.757 -9.399 -48.206 1.00 78.38 354 SER A C 1
ATOM 2817 O O . SER A 1 354 ? -5.622 -9.518 -47.345 1.00 78.38 354 SER A O 1
ATOM 2819 N N . GLY A 1 355 ? -4.134 -8.233 -48.416 1.00 77.94 355 GLY A N 1
ATOM 2820 C CA . GLY A 1 355 ? -4.305 -7.037 -47.580 1.00 77.94 355 GLY A CA 1
ATOM 2821 C C . GLY A 1 355 ? -3.460 -7.046 -46.299 1.00 77.94 355 GLY A C 1
ATOM 2822 O O . GLY A 1 355 ? -3.368 -6.032 -45.609 1.00 77.94 355 GLY A O 1
ATOM 2823 N N . HIS A 1 356 ? -2.794 -8.164 -45.994 1.00 82.69 356 HIS A N 1
ATOM 2824 C CA . HIS A 1 356 ? -1.907 -8.285 -44.838 1.00 82.69 356 HIS A CA 1
ATOM 2825 C C . HIS A 1 356 ? -0.638 -7.452 -45.024 1.00 82.69 356 HIS A C 1
ATOM 2827 O O . HIS A 1 356 ? -0.017 -7.471 -46.086 1.00 82.69 356 HIS A O 1
ATOM 2833 N N . THR A 1 357 ? -0.242 -6.727 -43.983 1.00 87.44 357 THR A N 1
ATOM 2834 C CA . THR A 1 357 ? 0.892 -5.797 -44.022 1.00 87.44 357 THR A CA 1
ATOM 2835 C C . THR A 1 357 ? 2.080 -6.379 -43.259 1.00 87.44 357 THR A C 1
ATOM 2837 O O . THR A 1 357 ? 1.903 -6.937 -42.187 1.00 87.44 357 THR A O 1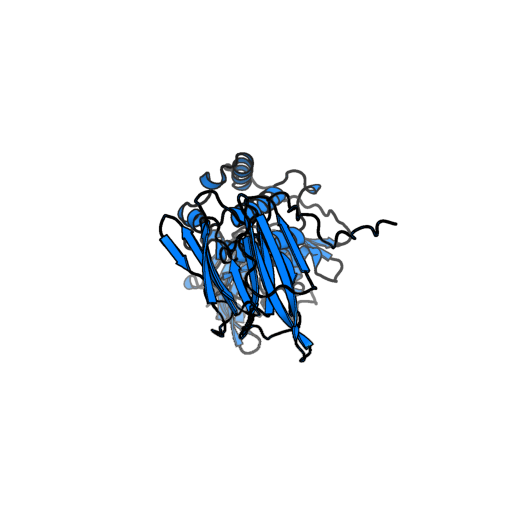
ATOM 2840 N N . THR A 1 358 ? 3.296 -6.260 -43.789 1.00 90.69 358 THR A N 1
ATOM 2841 C CA . THR A 1 358 ? 4.504 -6.848 -43.184 1.00 90.69 358 THR A CA 1
ATOM 2842 C C . THR A 1 358 ? 5.717 -5.941 -43.333 1.00 90.69 358 THR A C 1
ATOM 2844 O O . THR A 1 358 ? 5.797 -5.131 -44.262 1.00 90.69 358 THR A O 1
ATOM 2847 N N . ILE A 1 359 ? 6.711 -6.114 -42.461 1.00 94.94 359 ILE A N 1
ATOM 2848 C CA . ILE A 1 359 ? 8.013 -5.462 -42.609 1.00 94.94 359 ILE A CA 1
ATOM 2849 C C . ILE A 1 359 ? 8.797 -6.143 -43.737 1.00 94.94 359 ILE A C 1
ATOM 2851 O O . ILE A 1 359 ? 9.143 -7.322 -43.657 1.00 94.94 359 ILE A O 1
ATOM 2855 N N . SER A 1 360 ? 9.079 -5.400 -44.809 1.00 94.12 360 SER A N 1
ATOM 2856 C CA . SER A 1 360 ? 9.776 -5.923 -45.991 1.00 94.12 360 SER A CA 1
ATOM 2857 C C . SER A 1 360 ? 11.275 -5.682 -45.961 1.00 94.12 360 SER A C 1
ATOM 2859 O O . SER A 1 360 ? 12.030 -6.495 -46.490 1.00 94.12 360 SER A O 1
ATOM 2861 N N . SER A 1 361 ? 11.728 -4.601 -45.320 1.00 96.81 361 SER A N 1
ATOM 2862 C CA . SER A 1 361 ? 13.157 -4.376 -45.108 1.00 96.81 361 SER A CA 1
ATOM 2863 C C . SER A 1 361 ? 13.462 -3.635 -43.816 1.00 96.81 361 SER A C 1
ATOM 2865 O O . SER A 1 361 ? 12.689 -2.756 -43.440 1.00 96.81 361 SER A O 1
ATOM 2867 N N . LEU A 1 362 ? 14.639 -3.868 -43.235 1.00 97.50 362 LEU A N 1
ATOM 2868 C CA . LEU A 1 362 ? 15.156 -3.142 -42.073 1.00 97.50 362 LEU A CA 1
ATOM 2869 C C . LEU A 1 362 ? 16.590 -2.665 -42.289 1.00 97.50 362 LEU A C 1
ATOM 2871 O O . LEU A 1 362 ? 17.403 -3.317 -42.930 1.00 97.50 362 LEU A O 1
ATOM 2875 N N . THR A 1 363 ? 16.919 -1.505 -41.742 1.00 97.38 363 THR A N 1
ATOM 2876 C CA . THR A 1 363 ? 18.282 -1.004 -41.599 1.00 97.38 363 THR A CA 1
ATOM 2877 C C . THR A 1 363 ? 18.420 -0.431 -40.199 1.00 97.38 363 THR A C 1
ATOM 2879 O O . THR A 1 363 ? 17.682 0.487 -39.828 1.00 97.38 363 THR A O 1
ATOM 2882 N N . PHE A 1 364 ? 19.381 -0.951 -39.448 1.00 96.94 364 PHE A N 1
ATOM 2883 C CA . PHE A 1 364 ? 19.725 -0.448 -38.126 1.00 96.94 364 PHE A CA 1
ATOM 2884 C C . PHE A 1 364 ? 20.776 0.648 -38.268 1.00 96.94 364 PHE A C 1
ATOM 2886 O O . PHE A 1 364 ? 21.730 0.513 -39.035 1.00 96.94 364 PHE A O 1
ATOM 2893 N N . ILE A 1 365 ? 20.565 1.766 -37.585 1.00 96.12 365 ILE A N 1
ATOM 2894 C CA . ILE A 1 365 ? 21.455 2.924 -37.628 1.00 96.12 365 ILE A CA 1
ATOM 2895 C C . ILE A 1 365 ? 22.169 2.981 -36.286 1.00 96.12 365 ILE A C 1
ATOM 2897 O O . ILE A 1 365 ? 21.511 2.949 -35.244 1.00 96.12 365 ILE A O 1
ATOM 2901 N N . THR A 1 366 ? 23.496 3.049 -36.320 1.00 95.19 366 THR A N 1
ATOM 2902 C CA . THR A 1 366 ? 24.326 3.222 -35.130 1.00 95.19 366 THR A CA 1
ATOM 2903 C C . THR A 1 366 ? 24.968 4.601 -35.121 1.00 95.19 366 THR A C 1
ATOM 2905 O O . THR A 1 366 ? 24.851 5.378 -36.072 1.00 95.19 366 THR A O 1
ATOM 2908 N N . ASN A 1 367 ? 25.614 4.951 -34.013 1.00 92.12 367 ASN A N 1
ATOM 2909 C CA . ASN A 1 367 ? 26.454 6.147 -33.931 1.00 92.12 367 ASN A CA 1
ATOM 2910 C C . ASN A 1 367 ? 27.722 6.071 -34.801 1.00 92.12 367 ASN A C 1
ATOM 2912 O O . ASN A 1 367 ? 28.410 7.080 -34.907 1.00 92.12 367 ASN A O 1
ATOM 2916 N N . ASP A 1 368 ? 28.023 4.914 -35.392 1.00 90.25 368 ASP A N 1
ATOM 2917 C CA . ASP A 1 368 ? 29.199 4.693 -36.236 1.00 90.25 368 ASP A CA 1
ATOM 2918 C C . ASP A 1 368 ? 28.809 4.452 -37.705 1.00 90.25 368 ASP A C 1
ATOM 2920 O O . ASP A 1 368 ? 29.248 5.160 -38.611 1.00 90.25 368 ASP A O 1
ATOM 2924 N N . THR A 1 369 ? 27.900 3.504 -37.954 1.00 91.38 369 THR A N 1
ATOM 2925 C CA . THR A 1 369 ? 27.580 3.025 -39.303 1.00 91.38 369 THR A CA 1
ATOM 2926 C C . THR A 1 369 ? 26.089 2.699 -39.492 1.00 91.38 369 THR A C 1
ATOM 2928 O O . THR A 1 369 ? 25.227 2.968 -38.652 1.00 91.38 369 THR A O 1
ATOM 2931 N N . LYS A 1 370 ? 25.739 2.159 -40.663 1.00 93.69 370 LYS A N 1
ATOM 2932 C CA . LYS A 1 370 ? 24.401 1.649 -40.990 1.00 93.69 370 LYS A CA 1
ATOM 2933 C C . LYS A 1 370 ? 24.512 0.181 -41.372 1.00 93.69 370 LYS A C 1
ATOM 2935 O O . LYS A 1 370 ? 25.332 -0.178 -42.208 1.00 93.69 370 LYS A O 1
ATOM 2940 N N . ARG A 1 371 ? 23.636 -0.643 -40.805 1.00 93.56 371 ARG A N 1
ATOM 2941 C CA . ARG A 1 371 ? 23.629 -2.101 -40.961 1.00 93.56 371 ARG A CA 1
ATOM 2942 C C . ARG A 1 371 ? 22.377 -2.504 -41.744 1.00 93.56 371 ARG A C 1
ATOM 2944 O O . ARG A 1 371 ? 21.263 -2.263 -41.272 1.00 93.56 371 ARG A O 1
ATOM 2951 N N . GLY A 1 372 ? 22.548 -3.042 -42.952 1.00 92.44 372 GLY A N 1
ATOM 2952 C CA . GLY A 1 372 ? 21.470 -3.375 -43.896 1.00 92.44 372 GLY A CA 1
ATOM 2953 C C . GLY A 1 372 ? 21.505 -2.544 -45.197 1.00 92.44 372 GLY A C 1
ATOM 2954 O O . GLY A 1 372 ? 22.481 -1.844 -45.463 1.00 92.44 372 GLY A O 1
ATOM 2955 N N . PRO A 1 373 ? 20.442 -2.558 -46.023 1.00 94.00 373 PRO A N 1
ATOM 2956 C CA . PRO A 1 373 ? 19.124 -3.105 -45.734 1.00 94.00 373 PRO A CA 1
ATOM 2957 C C . PRO A 1 373 ? 19.107 -4.634 -45.729 1.00 94.00 373 PRO A C 1
ATOM 2959 O O . PRO A 1 373 ? 19.604 -5.271 -46.649 1.00 94.00 373 PRO A O 1
ATOM 2962 N N . PHE A 1 374 ? 18.468 -5.199 -44.718 1.00 95.69 374 PHE A N 1
ATOM 2963 C CA . PHE A 1 374 ? 18.029 -6.587 -44.700 1.00 95.69 374 PHE A CA 1
ATOM 2964 C C . PHE A 1 374 ? 16.632 -6.649 -45.306 1.00 95.69 374 PHE A C 1
ATOM 2966 O O . PHE A 1 374 ? 15.844 -5.727 -45.096 1.00 95.69 374 PHE A O 1
ATOM 2973 N N . GLY A 1 375 ? 16.322 -7.706 -46.049 1.00 94.12 375 GLY A N 1
ATOM 2974 C CA . GLY A 1 375 ? 15.051 -7.848 -46.762 1.00 94.12 375 GLY A CA 1
ATOM 2975 C C . GLY A 1 375 ? 14.980 -7.073 -48.090 1.00 94.12 375 GLY A C 1
ATOM 2976 O O . GLY A 1 375 ? 15.966 -6.494 -48.556 1.00 94.12 375 GLY A O 1
ATOM 2977 N N . ARG A 1 376 ? 13.794 -7.025 -48.708 1.00 92.69 376 ARG A N 1
ATOM 2978 C CA . ARG A 1 376 ? 13.559 -6.353 -49.997 1.00 92.69 376 ARG A CA 1
ATOM 2979 C C . ARG A 1 376 ? 12.861 -5.011 -49.802 1.00 92.69 376 ARG A C 1
ATOM 2981 O O . ARG A 1 376 ? 11.726 -4.949 -49.336 1.00 92.69 376 ARG A O 1
ATOM 2988 N N . LYS A 1 377 ? 13.520 -3.931 -50.225 1.00 92.81 377 LYS A N 1
ATOM 2989 C CA . LYS A 1 377 ? 12.948 -2.576 -50.192 1.00 92.81 377 LYS A CA 1
ATOM 2990 C C . LYS A 1 377 ? 11.683 -2.459 -51.050 1.00 92.81 377 LYS A C 1
ATOM 2992 O O . LYS A 1 377 ? 11.613 -3.032 -52.137 1.00 92.81 377 LYS A O 1
ATOM 2997 N N . THR A 1 378 ? 10.730 -1.672 -50.562 1.00 90.62 378 THR A N 1
ATOM 2998 C CA . THR A 1 378 ? 9.497 -1.258 -51.251 1.00 90.62 378 THR A CA 1
ATOM 2999 C C . THR A 1 378 ? 9.310 0.262 -51.152 1.00 90.62 378 THR A C 1
ATOM 3001 O O . THR A 1 378 ? 10.084 0.951 -50.484 1.00 90.62 378 THR A O 1
ATOM 3004 N N . ASP A 1 379 ? 8.263 0.787 -51.790 1.00 84.12 379 ASP A N 1
ATOM 3005 C CA . ASP A 1 379 ? 8.001 2.230 -51.891 1.00 84.12 379 ASP A CA 1
ATOM 3006 C C . ASP A 1 379 ? 7.299 2.840 -50.664 1.00 84.12 379 ASP A C 1
ATOM 3008 O O . ASP A 1 379 ? 6.965 4.024 -50.665 1.00 84.12 379 ASP A O 1
ATOM 3012 N N . THR A 1 380 ? 7.087 2.067 -49.592 1.00 89.50 380 THR A N 1
ATOM 3013 C CA . THR A 1 380 ? 6.464 2.543 -48.343 1.00 89.50 380 THR A CA 1
ATOM 3014 C C . THR A 1 380 ? 7.497 2.581 -47.211 1.00 89.50 380 THR A C 1
ATOM 3016 O O . THR A 1 380 ? 7.579 1.633 -46.423 1.00 89.50 380 THR A O 1
ATOM 3019 N N . PRO A 1 381 ? 8.342 3.629 -47.129 1.00 93.31 381 PRO A N 1
ATOM 3020 C CA . PRO A 1 381 ? 9.417 3.699 -46.152 1.00 93.31 381 PRO A CA 1
ATOM 3021 C C . PRO A 1 381 ? 8.934 4.157 -44.775 1.00 93.31 381 PRO A C 1
ATOM 3023 O O . PRO A 1 381 ? 8.014 4.961 -44.644 1.00 93.31 381 PRO A O 1
ATOM 3026 N N . PHE A 1 382 ? 9.661 3.737 -43.746 1.00 92.31 382 PHE A N 1
ATOM 3027 C CA . PHE A 1 382 ? 9.611 4.335 -42.419 1.00 92.31 382 PHE A CA 1
ATOM 3028 C C . PHE A 1 382 ? 11.013 4.592 -41.888 1.00 92.31 382 PHE A C 1
ATOM 3030 O O . PHE A 1 382 ? 11.972 3.919 -42.272 1.00 92.31 382 PHE A O 1
ATOM 3037 N N . TYR A 1 383 ? 11.144 5.566 -40.993 1.00 91.56 383 TYR A N 1
ATOM 3038 C CA . TYR A 1 383 ? 12.377 5.787 -40.256 1.00 91.56 383 TYR A CA 1
ATOM 3039 C C . TYR A 1 383 ? 12.120 6.552 -38.962 1.00 91.56 383 TYR A C 1
ATOM 3041 O O . TYR A 1 383 ? 11.176 7.335 -38.859 1.00 91.56 383 TYR A O 1
ATOM 3049 N N . ILE A 1 384 ? 13.015 6.358 -38.003 1.00 91.25 384 ILE A N 1
ATOM 3050 C CA . ILE A 1 384 ? 13.093 7.128 -36.771 1.00 91.25 384 ILE A CA 1
ATOM 3051 C C . ILE A 1 384 ? 14.554 7.185 -36.306 1.00 91.25 384 ILE A C 1
ATOM 3053 O O . ILE A 1 384 ? 15.322 6.242 -36.503 1.00 91.25 384 ILE A O 1
ATOM 3057 N N . LEU A 1 385 ? 14.937 8.317 -35.720 1.00 91.12 385 LEU A N 1
ATOM 3058 C CA . LEU A 1 385 ? 16.253 8.547 -35.128 1.00 91.12 385 LEU A CA 1
ATOM 3059 C C . LEU A 1 385 ? 16.086 8.976 -33.674 1.00 91.12 385 LEU A C 1
ATOM 3061 O O . LEU A 1 385 ? 15.099 9.632 -33.324 1.00 91.12 385 LEU A O 1
ATOM 3065 N N . TRP A 1 386 ? 17.082 8.659 -32.860 1.00 90.12 386 TRP A N 1
ATOM 3066 C CA . TRP A 1 386 ? 17.155 9.038 -31.461 1.00 90.12 386 TRP A CA 1
ATOM 3067 C C . TRP A 1 386 ? 18.595 9.288 -31.008 1.00 90.12 386 TRP A C 1
ATOM 3069 O O . TRP A 1 386 ? 19.563 8.915 -31.671 1.00 90.12 386 TRP A O 1
ATOM 3079 N N . GLU A 1 387 ? 18.728 9.952 -29.864 1.00 87.44 387 GLU A N 1
ATOM 3080 C CA . GLU A 1 387 ? 20.023 10.262 -29.259 1.00 87.44 387 GLU A CA 1
ATOM 3081 C C . GLU A 1 387 ? 20.685 9.012 -28.656 1.00 87.44 387 GLU A C 1
ATOM 3083 O O . GLU A 1 387 ? 20.013 8.076 -28.214 1.00 87.44 387 GLU A O 1
ATOM 3088 N N . LYS A 1 388 ? 22.023 8.998 -28.620 1.00 88.12 388 LYS A N 1
ATOM 3089 C CA . LYS A 1 388 ? 22.807 7.913 -28.010 1.00 88.12 388 LYS A CA 1
ATOM 3090 C C . LYS A 1 388 ? 22.360 7.658 -26.560 1.00 88.12 388 LYS A C 1
ATOM 3092 O O . LYS A 1 388 ? 21.987 8.589 -25.849 1.00 88.12 388 LYS A O 1
ATOM 3097 N N . GLY A 1 389 ? 22.361 6.397 -26.125 1.00 87.00 389 GLY A N 1
ATOM 3098 C CA . GLY A 1 389 ? 21.915 5.998 -24.789 1.00 87.00 389 GLY A CA 1
ATOM 3099 C C . GLY A 1 389 ? 20.396 5.944 -24.586 1.00 87.00 389 GLY A C 1
ATOM 3100 O O . GLY A 1 389 ? 19.947 5.491 -23.532 1.00 87.00 389 GLY A O 1
ATOM 3101 N N . LYS A 1 390 ? 19.584 6.356 -25.571 1.00 89.00 390 LYS A N 1
ATOM 3102 C CA . LYS A 1 390 ? 18.115 6.357 -25.453 1.00 89.00 390 LYS A CA 1
ATOM 3103 C C . LYS A 1 390 ? 17.440 5.066 -25.924 1.00 89.00 390 LYS A C 1
ATOM 3105 O O . LYS A 1 390 ? 16.253 4.888 -25.669 1.00 89.00 390 LYS A O 1
ATOM 3110 N N . PHE A 1 391 ? 18.159 4.151 -26.573 1.00 91.75 391 PHE A N 1
ATOM 3111 C CA . PHE A 1 391 ? 17.593 2.868 -26.996 1.00 91.75 391 PHE A CA 1
ATOM 3112 C C . PHE A 1 391 ? 17.191 2.010 -25.783 1.00 91.75 391 PHE A C 1
ATOM 3114 O O . PHE A 1 391 ? 18.004 1.757 -24.890 1.00 91.75 391 PHE A O 1
ATOM 3121 N N . GLY A 1 392 ? 15.930 1.576 -25.753 1.00 89.56 392 GLY A N 1
ATOM 3122 C CA . GLY A 1 392 ? 15.348 0.750 -24.694 1.00 89.56 392 GLY A CA 1
ATOM 3123 C C . GLY A 1 392 ? 14.895 -0.638 -25.148 1.00 89.56 392 GLY A C 1
ATOM 3124 O O . GLY A 1 392 ? 14.653 -1.482 -24.293 1.00 89.56 392 GLY A O 1
ATOM 3125 N N . GLY A 1 393 ? 14.794 -0.898 -26.455 1.00 92.94 393 GLY A N 1
ATOM 3126 C CA . GLY A 1 393 ? 14.334 -2.184 -26.977 1.00 92.94 393 GLY A CA 1
ATOM 3127 C C . GLY A 1 393 ? 13.496 -2.086 -28.254 1.00 92.94 393 GLY A C 1
ATOM 3128 O O . GLY A 1 393 ? 13.348 -1.012 -28.836 1.00 92.94 393 GLY A O 1
ATOM 3129 N N . PHE A 1 394 ? 12.911 -3.207 -28.667 1.00 95.00 394 PHE A N 1
ATOM 3130 C CA . PHE A 1 394 ? 11.959 -3.311 -29.775 1.00 95.00 394 PHE A CA 1
ATOM 3131 C C . PHE A 1 394 ? 10.705 -4.061 -29.330 1.00 95.00 394 PHE A C 1
ATOM 3133 O O . PHE A 1 394 ? 10.759 -4.874 -28.415 1.00 95.00 394 PHE A O 1
ATOM 3140 N N . TYR A 1 395 ? 9.582 -3.803 -29.986 1.00 92.31 395 TYR A N 1
ATOM 3141 C CA . TYR A 1 395 ? 8.344 -4.556 -29.790 1.00 92.31 395 TYR A CA 1
ATOM 3142 C C . TYR A 1 395 ? 7.608 -4.686 -31.116 1.00 92.31 395 TYR A C 1
ATOM 3144 O O . TYR A 1 395 ? 7.871 -3.919 -32.041 1.00 92.31 395 TYR A O 1
ATOM 3152 N N . GLY A 1 396 ? 6.678 -5.623 -31.233 1.00 90.06 396 GLY A N 1
ATOM 3153 C CA . GLY A 1 396 ? 5.973 -5.803 -32.488 1.00 90.06 396 GLY A CA 1
ATOM 3154 C C . GLY A 1 396 ? 4.966 -6.936 -32.496 1.00 90.06 396 GLY A C 1
ATOM 3155 O O . GLY A 1 396 ? 4.634 -7.523 -31.468 1.00 90.06 396 GLY A O 1
ATOM 3156 N N . LEU A 1 397 ? 4.490 -7.223 -33.704 1.00 89.44 397 LEU A N 1
ATOM 3157 C CA . LEU A 1 397 ? 3.704 -8.410 -34.015 1.00 89.44 397 LEU A CA 1
ATOM 3158 C C . LEU A 1 397 ? 4.529 -9.310 -34.929 1.00 89.44 397 LEU A C 1
ATOM 3160 O O . LEU A 1 397 ? 5.201 -8.821 -35.843 1.00 89.44 397 LEU A O 1
ATOM 3164 N N . ALA A 1 398 ? 4.500 -10.609 -34.666 1.00 88.50 398 ALA A N 1
ATOM 3165 C CA . ALA A 1 398 ? 5.145 -11.593 -35.513 1.00 88.50 398 ALA A CA 1
ATOM 3166 C C . ALA A 1 398 ? 4.387 -12.917 -35.482 1.00 88.50 398 ALA A C 1
ATOM 3168 O O . ALA A 1 398 ? 4.061 -13.436 -34.418 1.00 88.50 398 ALA A O 1
ATOM 3169 N N . HIS A 1 399 ? 4.165 -13.472 -36.668 1.00 86.44 399 HIS A N 1
ATOM 3170 C CA . HIS A 1 399 ? 3.734 -14.852 -36.859 1.00 86.44 399 HIS A CA 1
ATOM 3171 C C . HIS A 1 399 ? 4.878 -15.636 -37.519 1.00 86.44 399 HIS A C 1
ATOM 3173 O O . HIS A 1 399 ? 5.947 -15.834 -36.949 1.00 86.44 399 HIS A O 1
ATOM 3179 N N . ASN A 1 400 ? 4.688 -16.035 -38.777 1.00 86.00 400 ASN A N 1
ATOM 3180 C CA . ASN A 1 400 ? 5.724 -16.644 -39.606 1.00 86.00 400 ASN A CA 1
ATOM 3181 C C . ASN A 1 400 ? 6.796 -15.634 -40.057 1.00 86.00 400 ASN A C 1
ATOM 3183 O O . ASN A 1 400 ? 7.899 -16.044 -40.411 1.00 86.00 400 ASN A O 1
ATOM 3187 N N . ILE A 1 401 ? 6.464 -14.341 -40.055 1.00 90.06 401 ILE A N 1
ATOM 3188 C CA . ILE A 1 401 ? 7.313 -13.209 -40.447 1.00 90.06 401 ILE A CA 1
ATOM 3189 C C . ILE A 1 401 ? 7.142 -12.070 -39.434 1.00 90.06 401 ILE A C 1
ATOM 3191 O O . ILE A 1 401 ? 6.237 -12.116 -38.600 1.00 90.06 401 ILE A O 1
ATOM 3195 N N . ILE A 1 402 ? 7.989 -11.043 -39.510 1.00 93.31 402 ILE A N 1
ATOM 3196 C CA . ILE A 1 402 ? 7.817 -9.820 -38.719 1.00 93.31 402 ILE A CA 1
ATOM 3197 C C . ILE A 1 402 ? 6.737 -8.948 -39.370 1.00 93.31 402 ILE A C 1
ATOM 3199 O O . ILE A 1 402 ? 6.978 -8.237 -40.350 1.00 93.31 402 ILE A O 1
ATOM 3203 N N . ASP A 1 403 ? 5.540 -8.994 -38.795 1.00 90.81 403 ASP A N 1
ATOM 3204 C CA . ASP A 1 403 ? 4.367 -8.278 -39.295 1.00 90.81 403 ASP A CA 1
ATOM 3205 C C . ASP A 1 403 ? 4.391 -6.806 -38.902 1.00 90.81 403 ASP A C 1
ATOM 3207 O O . ASP A 1 403 ? 3.966 -5.956 -39.682 1.00 90.81 403 ASP A O 1
ATOM 3211 N N . GLY A 1 404 ? 4.928 -6.494 -37.722 1.00 91.81 404 GLY A N 1
ATOM 3212 C CA . GLY A 1 404 ? 5.092 -5.126 -37.260 1.00 91.81 404 GLY A CA 1
ATOM 3213 C C . GLY A 1 404 ? 6.255 -4.949 -36.297 1.00 91.81 404 GLY A C 1
ATOM 3214 O O . GLY A 1 404 ? 6.688 -5.895 -35.640 1.00 91.81 404 GLY A O 1
ATOM 3215 N N . ILE A 1 405 ? 6.766 -3.721 -36.227 1.00 94.69 405 ILE A N 1
ATOM 3216 C CA . ILE A 1 405 ? 7.872 -3.333 -35.354 1.00 94.69 405 ILE A CA 1
ATOM 3217 C C . ILE A 1 405 ? 7.700 -1.894 -34.860 1.00 94.69 405 ILE A C 1
ATOM 3219 O O . ILE A 1 405 ? 7.335 -0.989 -35.610 1.00 94.69 405 ILE A O 1
ATOM 3223 N N . GLY A 1 406 ? 8.007 -1.686 -33.591 1.00 93.25 406 GLY A N 1
ATOM 3224 C CA . GLY A 1 406 ? 8.123 -0.409 -32.910 1.00 93.25 406 GLY A CA 1
ATOM 3225 C C . GLY A 1 406 ? 9.331 -0.424 -31.977 1.00 93.25 406 GLY A C 1
ATOM 3226 O O . GLY A 1 406 ? 9.993 -1.452 -31.803 1.00 93.25 406 GLY A O 1
ATOM 3227 N N . VAL A 1 407 ? 9.650 0.729 -31.394 1.00 93.25 407 VAL A N 1
ATOM 3228 C CA . VAL A 1 407 ? 10.861 0.910 -30.584 1.00 93.25 407 VAL A CA 1
ATOM 3229 C C . VAL A 1 407 ? 10.492 1.293 -29.160 1.00 93.25 407 VAL A C 1
ATOM 3231 O O . VAL A 1 407 ? 9.649 2.160 -28.936 1.00 93.25 407 VAL A O 1
ATOM 3234 N N . TYR A 1 408 ? 11.144 0.664 -28.191 1.00 90.06 408 TYR A N 1
ATOM 3235 C CA . TYR A 1 408 ? 11.150 1.129 -26.813 1.00 90.06 408 TYR A CA 1
ATOM 3236 C C . TYR A 1 408 ? 12.278 2.141 -26.623 1.00 90.06 408 TYR A C 1
ATOM 3238 O O . TYR A 1 408 ? 13.430 1.882 -26.972 1.00 90.06 408 TYR A O 1
ATOM 3246 N N . MET A 1 409 ? 11.952 3.288 -26.040 1.00 87.50 409 MET A N 1
ATOM 3247 C CA . MET A 1 409 ? 12.886 4.382 -25.785 1.00 87.50 409 MET A CA 1
ATOM 3248 C C . MET A 1 409 ? 12.996 4.635 -24.287 1.00 87.50 409 MET A C 1
ATOM 3250 O O . MET A 1 409 ? 11.973 4.796 -23.633 1.00 87.50 409 MET A O 1
ATOM 3254 N N . LYS A 1 410 ? 14.216 4.693 -23.743 1.00 83.62 410 LYS A N 1
ATOM 3255 C CA . LYS A 1 410 ? 14.462 5.012 -22.329 1.00 83.62 410 LYS A CA 1
ATOM 3256 C C . LYS A 1 410 ? 14.017 6.447 -22.033 1.00 83.62 410 LYS A C 1
ATOM 3258 O O . LYS A 1 410 ? 14.498 7.386 -22.671 1.00 83.62 410 LYS A O 1
ATOM 3263 N N . SER A 1 411 ? 13.136 6.599 -21.049 1.00 67.25 411 SER A N 1
ATOM 3264 C CA . SER A 1 411 ? 12.702 7.887 -20.517 1.00 67.25 411 SER A CA 1
ATOM 3265 C C . SER A 1 411 ? 13.845 8.562 -19.757 1.00 67.25 411 SER A C 1
ATOM 3267 O O . SER A 1 411 ? 14.627 7.900 -19.072 1.00 67.25 411 SER A O 1
ATOM 3269 N N . SER A 1 412 ? 13.968 9.884 -19.883 1.00 55.88 412 SER A N 1
ATOM 3270 C CA . SER A 1 412 ? 14.788 10.694 -18.978 1.00 55.88 412 SER A CA 1
ATOM 3271 C C . SER A 1 412 ? 13.949 11.226 -17.817 1.00 55.88 412 SER A C 1
ATOM 3273 O O . SER A 1 412 ? 12.740 11.414 -17.937 1.00 55.88 412 SER A O 1
ATOM 3275 N N . TYR A 1 413 ? 14.615 11.476 -16.687 1.00 47.94 413 TYR A N 1
ATOM 3276 C CA . TYR A 1 413 ? 14.009 11.989 -15.452 1.00 47.94 413 TYR A CA 1
ATOM 3277 C C . TYR A 1 413 ? 13.299 13.348 -15.611 1.00 47.94 413 TYR A C 1
ATOM 3279 O O . TYR A 1 413 ? 12.521 13.731 -14.746 1.00 47.94 413 TYR A O 1
ATOM 3287 N N . ASP A 1 414 ? 13.551 14.067 -16.706 1.00 40.28 414 ASP A N 1
ATOM 3288 C CA . ASP A 1 414 ? 12.936 15.350 -17.065 1.00 40.28 414 ASP A CA 1
ATOM 3289 C C . ASP A 1 414 ? 11.607 15.214 -17.835 1.00 40.28 414 ASP A C 1
ATOM 3291 O O . ASP A 1 414 ? 10.989 16.223 -18.166 1.00 40.28 414 ASP A O 1
ATOM 3295 N N . GLY A 1 415 ? 11.138 13.991 -18.114 1.00 42.41 415 GLY A N 1
ATOM 3296 C CA . GLY A 1 415 ? 9.829 13.743 -18.728 1.00 42.41 415 GLY A CA 1
ATOM 3297 C C . GLY A 1 415 ? 9.750 14.003 -20.237 1.00 42.41 415 GLY A C 1
ATOM 3298 O O . GLY A 1 415 ? 8.687 13.805 -20.826 1.00 42.41 415 GLY A O 1
ATOM 3299 N N . PHE A 1 416 ? 10.851 14.380 -20.897 1.00 46.59 416 PHE A N 1
ATOM 3300 C CA . PHE A 1 416 ? 10.878 14.627 -22.341 1.00 46.59 416 PHE A CA 1
ATOM 3301 C C . PHE A 1 416 ? 11.976 13.805 -23.024 1.00 46.59 416 PHE A C 1
ATOM 3303 O O . PHE A 1 416 ? 13.164 14.000 -22.798 1.00 46.59 416 PHE A O 1
ATOM 3310 N N . THR A 1 417 ? 11.592 12.901 -23.931 1.00 55.28 417 THR A N 1
ATOM 3311 C CA . THR A 1 417 ? 12.542 12.222 -24.830 1.00 55.28 417 THR A CA 1
ATOM 3312 C C . THR A 1 417 ? 12.450 12.837 -26.217 1.00 55.28 417 THR A C 1
ATOM 3314 O O . THR A 1 417 ? 11.412 12.752 -26.874 1.00 55.28 417 THR A O 1
ATOM 3317 N N . ARG A 1 418 ? 13.541 13.450 -26.689 1.00 58.75 418 ARG A N 1
ATOM 3318 C CA . ARG A 1 418 ? 13.594 14.021 -28.034 1.00 58.75 418 ARG A CA 1
ATOM 3319 C C . ARG A 1 418 ? 13.663 12.905 -29.073 1.00 58.75 418 ARG A C 1
ATOM 3321 O O . ARG A 1 418 ? 14.693 12.265 -29.267 1.00 58.75 418 ARG A O 1
ATOM 3328 N N . VAL A 1 419 ? 12.552 12.697 -29.763 1.00 55.34 419 VAL A N 1
ATOM 3329 C CA . VAL A 1 419 ? 12.486 11.856 -30.957 1.00 55.34 419 VAL A CA 1
ATOM 3330 C C . VAL A 1 419 ? 12.842 12.733 -32.162 1.00 55.34 419 VAL A C 1
ATOM 3332 O O . VAL A 1 419 ? 12.392 13.876 -32.253 1.00 55.34 419 VAL A O 1
ATOM 3335 N N . GLY A 1 420 ? 13.707 12.254 -33.061 1.00 57.06 420 GLY A N 1
ATOM 3336 C CA . GLY A 1 420 ? 14.117 13.012 -34.249 1.00 57.06 420 GLY A CA 1
ATOM 3337 C C . GLY A 1 420 ? 12.945 13.378 -35.178 1.00 57.06 420 GLY A C 1
ATOM 3338 O O . GLY A 1 420 ? 11.823 12.909 -35.010 1.00 57.06 420 GLY A O 1
ATOM 3339 N N . LYS A 1 421 ? 13.198 14.207 -36.204 1.00 54.41 421 LYS A N 1
ATOM 3340 C CA . LYS A 1 421 ? 12.170 14.601 -37.192 1.00 54.41 421 LYS A CA 1
ATOM 3341 C C . LYS A 1 421 ? 11.573 13.368 -37.893 1.00 54.41 421 LYS A C 1
ATOM 3343 O O . LYS A 1 421 ? 12.320 12.644 -38.553 1.00 54.41 421 LYS A O 1
ATOM 3348 N N . TRP A 1 422 ? 10.253 13.183 -37.816 1.00 53.62 422 TRP A N 1
ATOM 3349 C CA . TRP A 1 422 ? 9.489 12.164 -38.553 1.00 53.62 422 TRP A CA 1
ATOM 3350 C C . TRP A 1 422 ? 8.796 12.757 -39.802 1.00 53.62 422 TRP A C 1
ATOM 3352 O O . TRP A 1 422 ? 8.482 13.946 -39.822 1.00 53.62 422 TRP A O 1
ATOM 3362 N N . GLY A 1 423 ? 8.549 11.944 -40.841 1.00 47.62 423 GLY A N 1
ATOM 3363 C CA . GLY A 1 423 ? 7.803 12.327 -42.061 1.00 47.62 423 GLY A CA 1
ATOM 3364 C C . GLY A 1 423 ? 8.622 12.334 -43.369 1.00 47.62 423 GLY A C 1
ATOM 3365 O O . GLY A 1 423 ? 9.851 12.365 -43.352 1.00 47.62 423 GLY A O 1
ATOM 3366 N N . MET A 1 424 ? 7.952 12.283 -44.531 1.00 46.78 424 MET A N 1
ATOM 3367 C CA . MET A 1 424 ? 8.617 12.379 -45.844 1.00 46.78 424 MET A CA 1
ATOM 3368 C C . MET A 1 424 ? 9.150 13.800 -46.071 1.00 46.78 424 MET A C 1
ATOM 3370 O O . MET A 1 424 ? 8.386 14.763 -46.054 1.00 46.78 424 MET A O 1
ATOM 3374 N N . LYS A 1 425 ? 10.445 13.947 -46.385 1.00 44.91 425 LYS A N 1
ATOM 3375 C CA . LYS A 1 425 ? 10.905 15.136 -47.116 1.00 44.91 425 LYS A CA 1
ATOM 3376 C C . LYS A 1 425 ? 10.268 15.072 -48.501 1.00 44.91 425 LYS A C 1
ATOM 3378 O O . LYS A 1 425 ? 10.644 14.209 -49.291 1.00 44.91 425 LYS A O 1
ATOM 3383 N N . SER A 1 426 ? 9.334 15.971 -48.805 1.00 38.97 426 SER A N 1
ATOM 3384 C CA . SER A 1 426 ? 8.956 16.220 -50.193 1.00 38.97 426 SER A CA 1
ATOM 3385 C C . SER A 1 426 ? 10.233 16.601 -50.937 1.00 38.97 426 SER A C 1
ATOM 3387 O O . SER A 1 426 ? 10.824 17.647 -50.653 1.00 38.97 426 SER A O 1
ATOM 3389 N N . GLN A 1 427 ? 10.701 15.754 -51.853 1.00 43.25 427 GLN A N 1
ATOM 3390 C CA . GLN A 1 427 ? 11.617 16.244 -52.869 1.00 43.25 427 GLN A CA 1
ATOM 3391 C C . GLN A 1 427 ? 10.841 17.313 -53.627 1.00 43.25 427 GLN A C 1
ATOM 3393 O O . GLN A 1 427 ? 9.802 17.026 -54.224 1.00 43.25 427 GLN A O 1
ATOM 3398 N N . GLY A 1 428 ? 11.281 18.565 -53.502 1.00 37.78 428 GLY A N 1
ATOM 3399 C CA . GLY A 1 428 ? 10.756 19.634 -54.329 1.00 37.78 428 GLY A CA 1
ATOM 3400 C C . GLY A 1 428 ? 10.870 19.177 -55.775 1.00 37.78 428 GLY A C 1
ATOM 3401 O O . GLY A 1 428 ? 11.953 18.796 -56.217 1.00 37.78 428 GLY A O 1
ATOM 3402 N N . ARG A 1 429 ? 9.746 19.171 -56.495 1.00 39.16 429 ARG A N 1
ATOM 3403 C CA . ARG A 1 429 ? 9.797 19.183 -57.952 1.00 39.16 429 ARG A CA 1
ATOM 3404 C C . ARG A 1 429 ? 10.596 20.427 -58.319 1.00 39.16 429 ARG A C 1
ATOM 3406 O O . ARG A 1 429 ? 10.100 21.537 -58.142 1.00 39.16 429 ARG A O 1
ATOM 3413 N N . SER A 1 430 ? 11.828 20.232 -58.772 1.00 43.44 430 SER A N 1
ATOM 3414 C CA . SER A 1 430 ? 12.518 21.222 -59.583 1.00 43.44 430 SER A CA 1
ATOM 3415 C C . SER A 1 430 ? 11.604 21.521 -60.771 1.00 43.44 430 SER A C 1
ATOM 3417 O O . SER A 1 430 ? 11.334 20.625 -61.576 1.00 43.44 430 SER A O 1
ATOM 3419 N N . ARG A 1 431 ? 11.048 22.731 -60.809 1.00 38.97 431 ARG A N 1
ATOM 3420 C CA . ARG A 1 431 ? 10.624 23.345 -62.064 1.00 38.97 431 ARG A CA 1
ATOM 3421 C C . ARG A 1 431 ? 11.811 24.071 -62.656 1.00 38.97 431 ARG A C 1
ATOM 3423 O O . ARG A 1 431 ? 12.564 24.660 -61.846 1.00 38.97 431 ARG A O 1
#

Sequence (431 aa):
MEIAQHLKIPLEEIIVATKNFDKQNFIAKGGFGSVYKGELSLFGRLIEVAVKRLDPQSDQGKREFMTEISILSRYKHENLVSLLGFCEEGDEKILVYEHESRGSLDNYIQNPDLTWMQRLKISIGAARGINYLHDEVGQQHRVIHRDIKSGNILLNNEWEAKVSDFGLSKIAPAHIQHTFVITAYGKGSESLDVLAKSKYIDNKLDEIIIPELRKQMKLSSLNTFSAIAYQCLKPDRSERPTMAHIVEELEKAYRIQVSLKTAEVIRVGYWGNTSNGGSQNCWDFILEKDHKLKKITIDHGDHIYSLTFTTESKGILYTSEKAGGRNGGGTVSEKFEENEELTGIKGTIRVLTSGHTTISSLTFITNDTKRGPFGRKTDTPFYILWEKGKFGGFYGLAHNIIDGIGVYMKSSYDGFTRVGKWGMKSQGRSR

Radius of gyration: 31.24 Å; chains: 1; bounding box: 65×45×98 Å